Protein AF-0000000083520771 (afdb_homodimer)

Solvent-accessible surface area (backbone atoms only — not comparable to full-atom values): 32074 Å² total; per-residue (Å²): 115,67,68,58,50,53,53,52,56,57,59,62,58,58,66,69,74,67,76,60,60,42,88,64,40,47,72,46,80,46,78,43,93,86,72,48,63,40,27,40,36,42,29,57,40,61,81,36,51,58,76,76,66,70,65,50,58,55,25,30,32,43,35,42,34,43,26,50,25,33,57,43,50,68,46,60,46,41,76,32,50,55,23,28,33,43,33,49,31,38,33,42,31,47,45,67,40,58,44,21,50,33,55,24,52,47,22,32,34,42,33,45,25,38,27,48,26,46,66,75,58,49,76,29,41,72,31,25,69,49,28,29,35,42,33,46,27,39,28,45,30,48,64,62,64,55,74,42,37,79,52,46,72,58,46,35,24,41,28,55,19,39,26,53,28,34,60,45,45,58,56,46,64,54,67,64,50,74,38,68,90,63,53,77,61,88,59,63,79,78,59,60,29,38,38,28,66,29,68,29,56,24,42,68,45,57,61,29,42,61,62,35,50,53,66,61,50,84,87,50,49,61,39,59,65,50,80,76,36,47,20,57,24,52,79,92,49,40,70,38,43,37,71,72,60,77,77,68,86,56,34,69,59,40,73,45,60,76,65,91,77,79,89,67,66,91,88,60,87,79,84,83,54,66,44,64,43,24,30,66,76,58,84,86,80,47,66,43,96,86,70,47,71,47,83,74,128,113,67,66,58,51,53,53,53,55,56,60,63,58,58,66,70,74,67,76,61,61,42,87,64,41,47,73,45,78,48,78,43,93,86,72,48,63,40,27,40,36,43,29,56,41,61,81,37,51,59,74,76,66,69,64,50,58,57,26,30,31,43,34,40,33,43,26,49,25,32,56,44,49,68,45,59,46,39,76,32,49,54,25,28,35,42,34,48,30,39,33,43,33,48,48,69,40,57,44,20,51,33,56,24,52,48,21,32,34,42,35,44,25,39,28,48,26,46,65,74,58,50,77,33,39,71,32,26,69,49,29,28,34,42,33,46,27,40,28,44,30,46,64,60,64,53,75,42,36,77,52,46,73,56,48,37,25,41,28,55,19,38,26,53,29,33,61,47,45,59,55,46,64,52,64,63,49,72,36,66,90,64,53,77,60,88,58,64,77,79,58,60,29,37,38,27,66,29,69,28,57,25,41,66,45,57,61,30,41,61,61,35,50,52,66,62,49,84,87,49,50,62,38,59,66,49,80,76,37,46,21,58,24,53,79,92,49,40,72,36,43,35,70,70,60,77,77,70,87,56,36,69,59,39,71,45,60,76,64,93,76,78,89,67,66,91,89,59,88,77,84,82,52,67,44,65,43,25,31,65,75,59,86,87,78,48,65,45,95,87,69,46,71,46,84,76,130

Foldseek 3Di:
DVVVVVVVVVVVCPVPVVQDDDPQKDKDWDADPVGDIAIAIAHAPQADQDDDDSHGLRHQEYAYENYAHAEQDACNCQSNQNHAYYHPEQYAHAYYDLRSLANNANHAEYHYANYAYQDDNLNSLVRHQNYAAYHHHHYAHADDDLVSLVSCLNHQEYAPAQYAYAADAVSNVCRFQVPVVVVPDPDPNLRAHEYEHANYQYADALRHLNVLVVLQDPDGSYHYPDSAHAHCDDPVGHRPGSNPDDYPQFFAWDWDWPDPDDDDPDPDDDDIDIHIDGPPPDDDWDADPVGDTDPDD/DVVVVVVVVVVVCPVPVVQDDDPQKDKDWAADPVGDIAIAIEHAPQADQDDDDSHGLRHQEYAYENYAHAEQDACNPQSNQNHAYYHPEQYAHAYYDLRSLANNANHAEYHNANYAYQDDNLNSLVRHQNHAAYHHHHYAHADDDLVSLVSCLNHQEYAPAQYAYAADAPSNVCRFQVPVVVVPDPDPNLRAHEYEHANYQYADALRHLNVLVVLQDPDGSYHYPDSAHAHCDDPVGHRPGSNPDDYPQFFAWDWDWPDPDDDDPPPDDDDTDT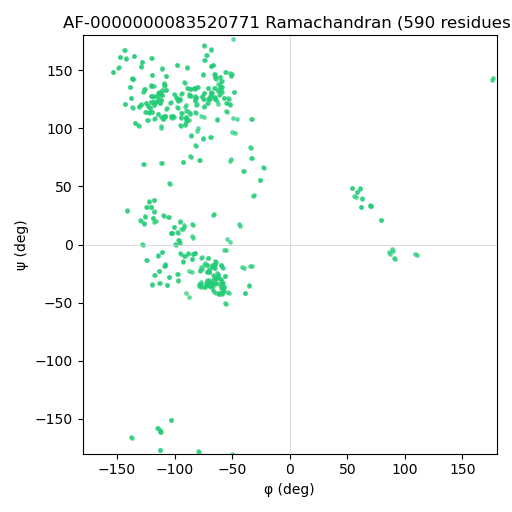HIDGPPPDDDWDADPVGDTDPDD

pLDDT: mean 82.66, std 18.08, range [37.19, 98.81]

InterPro domains:
  IPR001611 Leucine-rich repeat [PF00560] (130-146)
  IPR001611 Leucine-rich repeat [PF13855] (62-117)
  IPR001611 Leucine-rich repeat [PS51450] (130-151)
  IPR003591 Leucine-rich repeat, typical subtype [SM00369] (80-103)
  IPR003591 Leucine-rich repeat, typical subtype [SM00369] (104-127)
  IPR003591 Leucine-rich repeat, typical subtype [SM00369] (128-151)
  IPR003591 Leucine-rich repeat, typical subtype [SM00369] (152-175)
  IPR007110 Immunoglobulin-like domain [PS50835] (253-297)
  IPR032675 Leucine-rich repeat domain superfamily [G3DSA:3.80.10.10] (18-255)
  IPR036179 Immunoglobulin-like domain superfamily [SSF48726] (247-293)
  IPR050467 Leucine-rich repeat and fibronectin type-III domain-containing [PTHR45842] (10-289)

Structure (mmCIF, N/CA/C/O backbone):
data_AF-0000000083520771-model_v1
#
loop_
_entity.id
_entity.type
_entity.pdbx_description
1 polymer 'Ig-like domain-containing protein'
#
loop_
_atom_site.group_PDB
_atom_site.id
_atom_site.type_symbol
_atom_site.label_atom_id
_atom_site.label_alt_id
_atom_site.label_comp_id
_atom_site.label_asym_id
_atom_site.label_entity_id
_atom_site.label_seq_id
_atom_site.pdbx_PDB_ins_code
_atom_site.Cartn_x
_atom_site.Cartn_y
_atom_site.Cartn_z
_atom_site.occupancy
_atom_site.B_iso_or_equiv
_atom_site.auth_seq_id
_atom_site.auth_comp_id
_atom_site.auth_asym_id
_atom_site.auth_atom_id
_atom_site.pdbx_PDB_model_num
ATOM 1 N N . MET A 1 1 ? -14.195 -44.812 -46.375 1 57.06 1 MET A N 1
ATOM 2 C CA . MET A 1 1 ? -13.125 -43.812 -46.438 1 57.06 1 MET A CA 1
ATOM 3 C C . MET A 1 1 ? -13.68 -42.406 -46.25 1 57.06 1 MET A C 1
ATOM 5 O O . MET A 1 1 ? -13 -41.531 -45.656 1 57.06 1 MET A O 1
ATOM 9 N N . TYR A 1 2 ? -14.922 -42.156 -46.688 1 66.31 2 TYR A N 1
ATOM 10 C CA . TYR A 1 2 ? -15.516 -40.844 -46.594 1 66.31 2 TYR A CA 1
ATOM 11 C C . TYR A 1 2 ? -15.992 -40.562 -45.156 1 66.31 2 TYR A C 1
ATOM 13 O O . TYR A 1 2 ? -15.906 -39.438 -44.688 1 66.31 2 TYR A O 1
ATOM 21 N N . LEU A 1 3 ? -16.516 -41.562 -44.438 1 66.88 3 LEU A N 1
ATOM 22 C CA . LEU A 1 3 ? -16.984 -41.406 -43.062 1 66.88 3 LEU A CA 1
ATOM 23 C C . LEU A 1 3 ? -15.82 -41.125 -42.125 1 66.88 3 LEU A C 1
ATOM 25 O O . LEU A 1 3 ? -15.922 -40.25 -41.25 1 66.88 3 LEU A O 1
ATOM 29 N N . ILE A 1 4 ? -14.625 -41.688 -42.375 1 67.19 4 ILE A N 1
ATOM 30 C CA . ILE A 1 4 ? -13.445 -41.469 -41.562 1 67.19 4 ILE A CA 1
ATOM 31 C C . ILE A 1 4 ? -12.914 -40.031 -41.812 1 67.19 4 ILE A C 1
ATOM 33 O O . ILE A 1 4 ? -12.492 -39.375 -40.875 1 67.19 4 ILE A O 1
ATOM 37 N N . ALA A 1 5 ? -13.094 -39.562 -43.094 1 65.44 5 ALA A N 1
ATOM 38 C CA . ALA A 1 5 ? -12.648 -38.188 -43.406 1 65.44 5 ALA A CA 1
ATOM 39 C C . ALA A 1 5 ? -13.531 -37.156 -42.75 1 65.44 5 ALA A C 1
ATOM 41 O O . ALA A 1 5 ? -13.031 -36.156 -42.25 1 65.44 5 ALA A O 1
ATOM 42 N N . VAL A 1 6 ? -14.875 -37.438 -42.625 1 63.72 6 VAL A N 1
ATOM 43 C CA . VAL A 1 6 ? -15.789 -36.5 -41.969 1 63.72 6 VAL A CA 1
ATOM 44 C C . VAL A 1 6 ? -15.555 -36.531 -40.469 1 63.72 6 VAL A C 1
ATOM 46 O O . VAL A 1 6 ? -15.539 -35.469 -39.812 1 63.72 6 VAL A O 1
ATOM 49 N N . LEU A 1 7 ? -15.25 -37.719 -39.906 1 62.5 7 LEU A N 1
ATOM 50 C CA . LEU A 1 7 ? -15.008 -37.781 -38.469 1 62.5 7 LEU A CA 1
ATOM 51 C C . LEU A 1 7 ? -13.688 -37.094 -38.125 1 62.5 7 LEU A C 1
ATOM 53 O O . LEU A 1 7 ? -13.586 -36.406 -37.094 1 62.5 7 LEU A O 1
ATOM 57 N N . CYS A 1 8 ? -12.68 -37.25 -39.062 1 56.53 8 CYS A N 1
ATOM 58 C CA . CYS A 1 8 ? -11.398 -36.594 -38.812 1 56.53 8 CYS A CA 1
ATOM 59 C C . CYS A 1 8 ? -11.516 -35.094 -39 1 56.53 8 CYS A C 1
ATOM 61 O O . CYS A 1 8 ? -10.867 -34.344 -38.281 1 56.53 8 CYS A O 1
ATOM 63 N N . SER A 1 9 ? -12.352 -34.688 -39.938 1 59.34 9 SER A N 1
ATOM 64 C CA . SER A 1 9 ? -12.539 -33.219 -40.094 1 59.34 9 SER A CA 1
ATOM 65 C C . SER A 1 9 ? -13.273 -32.656 -38.906 1 59.34 9 SER A C 1
ATOM 67 O O . SER A 1 9 ? -13.008 -31.516 -38.5 1 59.34 9 SER A O 1
ATOM 69 N N . LEU A 1 10 ? -14.219 -33.406 -38.344 1 54.59 10 LEU A N 1
ATOM 70 C CA . LEU A 1 10 ? -14.914 -32.906 -37.156 1 54.59 10 LEU A CA 1
ATOM 71 C C . LEU A 1 10 ? -14 -32.875 -35.938 1 54.59 10 LEU A C 1
ATOM 73 O O . LEU A 1 10 ? -14.156 -32.031 -35.062 1 54.59 10 LEU A O 1
ATOM 77 N N . ALA A 1 11 ? -13.023 -33.781 -35.844 1 53.44 11 ALA A N 1
ATOM 78 C CA . ALA A 1 11 ? -12.102 -33.781 -34.688 1 53.44 11 ALA A CA 1
ATOM 79 C C . ALA A 1 11 ? -11.195 -32.562 -34.719 1 53.44 11 ALA A C 1
ATOM 81 O O . ALA A 1 11 ? -10.742 -32.094 -33.656 1 53.44 11 ALA A O 1
ATOM 82 N N . THR A 1 12 ? -10.875 -32.156 -35.938 1 47.56 12 THR A N 1
ATOM 83 C CA . THR A 1 12 ? -9.953 -31.031 -35.938 1 47.56 12 THR A CA 1
ATOM 84 C C . THR A 1 12 ? -10.672 -29.734 -35.531 1 47.56 12 THR A C 1
ATOM 86 O O . THR A 1 12 ? -10.07 -28.656 -35.531 1 47.56 12 THR A O 1
ATOM 89 N N . ILE A 1 13 ? -12 -29.812 -35.594 1 45.34 13 ILE A N 1
ATOM 90 C CA . ILE A 1 13 ? -12.539 -28.578 -35.031 1 45.34 13 ILE A CA 1
ATOM 91 C C . ILE A 1 13 ? -12.203 -28.5 -33.531 1 45.34 13 ILE A C 1
ATOM 93 O O . ILE A 1 13 ? -13.008 -28.891 -32.688 1 45.34 13 ILE A O 1
ATOM 97 N N . PHE A 1 14 ? -11.164 -29.125 -33.062 1 42.56 14 PHE A N 1
ATOM 98 C CA . PHE A 1 14 ? -10.719 -28.516 -31.828 1 42.56 14 PHE A CA 1
ATOM 99 C C . PHE A 1 14 ? -10.805 -27 -31.906 1 42.56 14 PHE A C 1
ATOM 101 O O . PHE A 1 14 ? -9.945 -26.344 -32.5 1 42.56 14 PHE A O 1
ATOM 108 N N . THR A 1 15 ? -11.977 -26.453 -32.062 1 41.81 15 THR A N 1
ATOM 109 C CA . THR A 1 15 ? -12.094 -25.047 -31.734 1 41.81 15 THR A CA 1
ATOM 110 C C . THR A 1 15 ? -11.164 -24.672 -30.578 1 41.81 15 THR A C 1
ATOM 112 O O . THR A 1 15 ? -11.281 -25.219 -29.484 1 41.81 15 THR A O 1
ATOM 115 N N . LYS A 1 16 ? -9.93 -24.578 -30.781 1 44.12 16 LYS A N 1
ATOM 116 C CA . LYS A 1 16 ? -9.203 -23.766 -29.812 1 44.12 16 LYS A CA 1
ATOM 117 C C . LYS A 1 16 ? -10.141 -22.781 -29.109 1 44.12 16 LYS A C 1
ATOM 119 O O . LYS A 1 16 ? -10.609 -21.812 -29.734 1 44.12 16 LYS A O 1
ATOM 124 N N . VAL A 1 17 ? -11.078 -23.109 -28.344 1 46.88 17 VAL A N 1
ATOM 125 C CA . VAL A 1 17 ? -11.742 -22.172 -27.453 1 46.88 17 VAL A CA 1
ATOM 126 C C . VAL A 1 17 ? -10.781 -21.031 -27.125 1 46.88 17 VAL A C 1
ATOM 128 O O . VAL A 1 17 ? -9.812 -21.219 -26.375 1 46.88 17 VAL A O 1
ATOM 131 N N . SER A 1 18 ? -10.266 -20.375 -28.109 1 51.34 18 SER A N 1
ATOM 132 C CA . SER A 1 18 ? -9.539 -19.141 -27.828 1 51.34 18 SER A CA 1
ATOM 133 C C . SER A 1 18 ? -10.156 -18.406 -26.641 1 51.34 18 SER A C 1
ATOM 135 O O . SER A 1 18 ? -11.359 -18.125 -26.641 1 51.34 18 SER A O 1
ATOM 137 N N . SER A 1 19 ? -9.867 -18.719 -25.5 1 64.44 19 SER A N 1
ATOM 138 C CA . SER A 1 19 ? -10.32 -17.984 -24.312 1 64.44 19 SER A CA 1
ATOM 139 C C . SER A 1 19 ? -10.453 -16.5 -24.609 1 64.44 19 SER A C 1
ATOM 141 O O . SER A 1 19 ? -9.547 -15.883 -25.172 1 64.44 19 SER A O 1
ATOM 143 N N . PHE A 1 20 ? -11.664 -15.938 -24.703 1 84.38 20 PHE A N 1
ATOM 144 C CA . PHE A 1 20 ? -12.078 -14.555 -24.922 1 84.38 20 PHE A CA 1
ATOM 145 C C . PHE A 1 20 ? -11.398 -13.625 -23.922 1 84.38 20 PHE A C 1
ATOM 147 O O . PHE A 1 20 ? -11.227 -13.984 -22.75 1 84.38 20 PHE A O 1
ATOM 154 N N . CYS A 1 21 ? -10.641 -12.68 -24.5 1 92.69 21 CYS A N 1
ATOM 155 C CA . CYS A 1 21 ? -10.133 -11.562 -23.703 1 92.69 21 CYS A CA 1
ATOM 156 C C . CYS A 1 21 ? -10.805 -10.258 -24.109 1 92.69 21 CYS A C 1
ATOM 158 O O . CYS A 1 21 ? -10.867 -9.93 -25.297 1 92.69 21 CYS A O 1
ATOM 160 N N . PRO A 1 22 ? -11.281 -9.617 -23.109 1 93.81 22 PRO A N 1
ATOM 161 C CA . PRO A 1 22 ? -11.938 -8.359 -23.469 1 93.81 22 PRO A CA 1
ATOM 162 C C . PRO A 1 22 ? -11.023 -7.418 -24.25 1 93.81 22 PRO A C 1
ATOM 164 O O . PRO A 1 22 ? -9.82 -7.379 -24 1 93.81 22 PRO A O 1
ATOM 167 N N . SER A 1 23 ? -11.578 -6.609 -25.141 1 90.69 23 SER A N 1
ATOM 168 C CA . SER A 1 23 ? -10.828 -5.793 -26.094 1 90.69 23 SER A CA 1
ATOM 169 C C . SER A 1 23 ? -9.977 -4.75 -25.375 1 90.69 23 SER A C 1
ATOM 171 O O . SER A 1 23 ? -8.883 -4.41 -25.828 1 90.69 23 SER A O 1
ATOM 173 N N . GLN A 1 24 ? -10.367 -4.23 -24.297 1 93.81 24 GLN A N 1
ATOM 174 C CA . GLN A 1 24 ? -9.633 -3.168 -23.609 1 93.81 24 GLN A CA 1
ATOM 175 C C . GLN A 1 24 ? -8.719 -3.738 -22.531 1 93.81 24 GLN A C 1
ATOM 177 O O . GLN A 1 24 ? -8.242 -3.002 -21.656 1 93.81 24 GLN A O 1
ATOM 182 N N . CYS A 1 25 ? -8.453 -5.02 -22.688 1 97 25 CYS A N 1
ATOM 183 C CA . CYS A 1 25 ? -7.645 -5.691 -21.672 1 97 25 CYS A CA 1
ATOM 184 C C . CYS A 1 25 ? -6.578 -6.566 -22.328 1 97 25 CYS A C 1
ATOM 186 O O . CYS A 1 25 ? -6.613 -6.805 -23.531 1 97 25 CYS A O 1
ATOM 188 N N . THR A 1 26 ? -5.605 -6.914 -21.562 1 96.94 26 THR A N 1
ATOM 189 C CA . THR A 1 26 ? -4.566 -7.883 -21.906 1 96.94 26 THR A CA 1
ATOM 190 C C . THR A 1 26 ? -4.641 -9.102 -20.984 1 96.94 26 THR A C 1
ATOM 192 O O . THR A 1 26 ? -4.684 -8.961 -19.766 1 96.94 26 THR A O 1
ATOM 195 N N . CYS A 1 27 ? -4.684 -10.234 -21.656 1 96.44 27 CYS A N 1
ATOM 196 C CA . CYS A 1 27 ? -4.777 -11.477 -20.891 1 96.44 27 CYS A CA 1
ATOM 197 C C . CYS A 1 27 ? -3.502 -12.297 -21.031 1 96.44 27 CYS A C 1
ATOM 199 O O . CYS A 1 27 ? -3.004 -12.5 -22.141 1 96.44 27 CYS A O 1
ATOM 201 N N . ILE A 1 28 ? -2.986 -12.688 -19.922 1 94.44 28 ILE A N 1
ATOM 202 C CA . ILE A 1 28 ? -1.779 -13.508 -19.906 1 94.44 28 ILE A CA 1
ATOM 203 C C . ILE A 1 28 ? -2.082 -14.852 -19.25 1 94.44 28 ILE A C 1
ATOM 205 O O . ILE A 1 28 ? -2.58 -14.898 -18.125 1 94.44 28 ILE A O 1
ATOM 209 N N . PHE A 1 29 ? -1.732 -15.906 -19.969 1 92.31 29 PHE A N 1
ATOM 210 C CA . PHE A 1 29 ? -1.954 -17.266 -19.484 1 92.31 29 PHE A CA 1
ATOM 211 C C . PHE A 1 29 ? -0.686 -17.812 -18.844 1 92.31 29 PHE A C 1
ATOM 213 O O . PHE A 1 29 ? 0.397 -17.734 -19.422 1 92.31 29 PHE A O 1
ATOM 220 N N . HIS A 1 30 ? -0.782 -18.219 -17.594 1 86.62 30 HIS A N 1
ATOM 221 C CA . HIS A 1 30 ? 0.316 -18.859 -16.875 1 86.62 30 HIS A CA 1
ATOM 222 C C . HIS A 1 30 ? 0.122 -20.359 -16.797 1 86.62 30 HIS A C 1
ATOM 224 O O . HIS A 1 30 ? -0.777 -20.844 -16.109 1 86.62 30 HIS A O 1
ATOM 230 N N . SER A 1 31 ? 0.889 -21.141 -17.453 1 81.75 31 SER A N 1
ATOM 231 C CA . SER A 1 31 ? 0.756 -22.594 -17.547 1 81.75 31 SER A CA 1
ATOM 232 C C . SER A 1 31 ? 1.507 -23.297 -16.422 1 81.75 31 SER A C 1
ATOM 234 O O . SER A 1 31 ? 2.588 -22.859 -16.016 1 81.75 31 SER A O 1
ATOM 236 N N . ARG A 1 32 ? 0.873 -24.266 -15.805 1 73.19 32 ARG A N 1
ATOM 237 C CA . ARG A 1 32 ? 1.515 -25.156 -14.836 1 73.19 32 ARG A CA 1
ATOM 238 C C . ARG A 1 32 ? 1.928 -26.469 -15.477 1 73.19 32 ARG A C 1
ATOM 240 O O . ARG A 1 32 ? 1.454 -26.812 -16.562 1 73.19 32 ARG A O 1
ATOM 247 N N . SER A 1 33 ? 2.914 -27.078 -14.906 1 66.25 33 SER A N 1
ATOM 248 C CA . SER A 1 33 ? 3.436 -28.328 -15.43 1 66.25 33 SER A CA 1
ATOM 249 C C . SER A 1 33 ? 2.338 -29.391 -15.531 1 66.25 33 SER A C 1
ATOM 251 O O . SER A 1 33 ? 2.406 -30.281 -16.375 1 66.25 33 SER A O 1
ATOM 253 N N . ASP A 1 34 ? 1.349 -29.312 -14.734 1 65.88 34 ASP A N 1
ATOM 254 C CA . ASP A 1 34 ? 0.308 -30.344 -14.719 1 65.88 34 ASP A CA 1
ATOM 255 C C . ASP A 1 34 ? -0.744 -30.062 -15.797 1 65.88 34 ASP A C 1
ATOM 257 O O . ASP A 1 34 ? -1.757 -30.766 -15.867 1 65.88 34 ASP A O 1
ATOM 261 N N . GLY A 1 35 ? -0.523 -29.109 -16.625 1 68.31 35 GLY A N 1
ATOM 262 C CA . GLY A 1 35 ? -1.431 -28.812 -17.719 1 68.31 35 GLY A CA 1
ATOM 263 C C . GLY A 1 35 ? -2.5 -27.797 -17.359 1 68.31 35 GLY A C 1
ATOM 264 O O . GLY A 1 35 ? -3.207 -27.297 -18.234 1 68.31 35 GLY A O 1
ATOM 265 N N . THR A 1 36 ? -2.607 -27.531 -16.141 1 76.19 36 THR A N 1
ATOM 266 C CA . THR A 1 36 ? -3.561 -26.5 -15.734 1 76.19 36 THR A CA 1
ATOM 267 C C . THR A 1 36 ? -2.9 -25.125 -15.719 1 76.19 36 THR A C 1
ATOM 269 O O . THR A 1 36 ? -1.688 -25.016 -15.898 1 76.19 36 THR A O 1
ATOM 272 N N . GLY A 1 37 ? -3.801 -24.109 -15.93 1 84.75 37 GLY A N 1
ATOM 273 C CA . GLY A 1 37 ? -3.234 -22.766 -15.906 1 84.75 37 GLY A CA 1
ATOM 274 C C . GLY A 1 37 ? -4.195 -21.719 -15.367 1 84.75 37 GLY A C 1
ATOM 275 O O . GLY A 1 37 ? -5.34 -22.031 -15.039 1 84.75 37 GLY A O 1
ATOM 276 N N . THR A 1 38 ? -3.598 -20.672 -15 1 90.75 38 THR A N 1
ATOM 277 C CA . THR A 1 38 ? -4.359 -19.516 -14.547 1 90.75 38 THR A CA 1
ATOM 278 C C . THR A 1 38 ? -4.055 -18.297 -15.422 1 90.75 38 THR A C 1
ATOM 280 O O . THR A 1 38 ? -3.133 -18.328 -16.234 1 90.75 38 THR A O 1
ATOM 283 N N . ARG A 1 39 ? -5.027 -17.359 -15.32 1 95 39 ARG A N 1
ATOM 284 C CA . ARG A 1 39 ? -4.836 -16.172 -16.141 1 95 39 ARG A CA 1
ATOM 285 C C . ARG A 1 39 ? -4.75 -14.914 -15.266 1 95 39 ARG A C 1
ATOM 287 O O . ARG A 1 39 ? -5.348 -14.859 -14.188 1 95 39 ARG A O 1
ATOM 294 N N . SER A 1 40 ? -3.973 -14.008 -15.695 1 96.69 40 SER A N 1
ATOM 295 C CA . SER A 1 40 ? -3.963 -12.633 -15.219 1 96.69 40 SER A CA 1
ATOM 296 C C . SER A 1 40 ? -4.48 -11.672 -16.281 1 96.69 40 SER A C 1
ATOM 298 O O . SER A 1 40 ? -4.082 -11.75 -17.438 1 96.69 40 SER A O 1
ATOM 300 N N . VAL A 1 41 ? -5.367 -10.805 -15.859 1 97.94 41 VAL A N 1
ATOM 301 C CA . VAL A 1 41 ? -5.977 -9.867 -16.797 1 97.94 41 VAL A CA 1
ATOM 302 C C . VAL A 1 41 ? -5.688 -8.43 -16.359 1 97.94 41 VAL A C 1
ATOM 304 O O . VAL A 1 41 ? -5.863 -8.094 -15.188 1 97.94 41 VAL A O 1
ATOM 307 N N . LEU A 1 42 ? -5.18 -7.633 -17.25 1 98.12 42 LEU A N 1
ATOM 308 C CA . LEU A 1 42 ? -4.91 -6.215 -17.031 1 98.12 42 LEU A CA 1
ATOM 309 C C . LEU A 1 42 ? -5.734 -5.344 -17.969 1 98.12 42 LEU A C 1
ATOM 311 O O . LEU A 1 42 ? -5.652 -5.496 -19.188 1 98.12 42 LEU A O 1
ATOM 315 N N . CYS A 1 43 ? -6.539 -4.52 -17.406 1 98.06 43 CYS A N 1
ATOM 316 C CA . CYS A 1 43 ? -7.305 -3.525 -18.156 1 98.06 43 CYS A CA 1
ATOM 317 C C . CYS A 1 43 ? -6.863 -2.113 -17.781 1 98.06 43 CYS A C 1
ATOM 319 O O . CYS A 1 43 ? -7.109 -1.647 -16.672 1 98.06 43 CYS A O 1
ATOM 321 N N . ASN A 1 44 ? -6.258 -1.42 -18.656 1 95.94 44 ASN A N 1
ATOM 322 C CA . ASN A 1 44 ? -5.719 -0.106 -18.312 1 95.94 44 ASN A CA 1
ATOM 323 C C . ASN A 1 44 ? -5.91 0.89 -19.453 1 95.94 44 ASN A C 1
ATOM 325 O O . ASN A 1 44 ? -5.098 1.798 -19.641 1 95.94 44 ASN A O 1
ATOM 329 N N . ASP A 1 45 ? -6.965 0.65 -20.219 1 94.62 45 ASP A N 1
ATOM 330 C CA . ASP A 1 45 ? -7.367 1.641 -21.203 1 94.62 45 ASP A CA 1
ATOM 331 C C . ASP A 1 45 ? -7.957 2.881 -20.531 1 94.62 45 ASP A C 1
ATOM 333 O O . ASP A 1 45 ? -8.969 2.797 -19.844 1 94.62 45 ASP A O 1
ATOM 337 N N . PRO A 1 46 ? -7.332 4.012 -20.812 1 92.06 46 PRO A N 1
ATOM 338 C CA . PRO A 1 46 ? -7.789 5.227 -20.141 1 92.06 46 PRO A CA 1
ATOM 339 C C . PRO A 1 46 ? -9.219 5.617 -20.516 1 92.06 46 PRO A C 1
ATOM 341 O O . PRO A 1 46 ? -9.852 6.41 -19.812 1 92.06 46 PRO A O 1
ATOM 344 N N . ASP A 1 47 ? -9.758 5.051 -21.562 1 92.94 47 ASP A N 1
ATOM 345 C CA . ASP A 1 47 ? -11.094 5.41 -22.031 1 92.94 47 ASP A CA 1
ATOM 346 C C . ASP A 1 47 ? -12.148 4.453 -21.484 1 92.94 47 ASP A C 1
ATOM 348 O O . ASP A 1 47 ? -13.344 4.641 -21.703 1 92.94 47 ASP A O 1
ATOM 352 N N . MET A 1 48 ? -11.68 3.533 -20.703 1 95.81 48 MET A N 1
ATOM 353 C CA . MET A 1 48 ? -12.609 2.551 -20.141 1 95.81 48 MET A CA 1
ATOM 354 C C . MET A 1 48 ? -13.445 3.162 -19.031 1 95.81 48 MET A C 1
ATOM 356 O O . MET A 1 48 ? -12.898 3.674 -18.047 1 95.81 48 MET A O 1
ATOM 360 N N . SER A 1 49 ? -14.742 3.053 -19.188 1 96.38 49 SER A N 1
ATOM 361 C CA . SER A 1 49 ? -15.625 3.713 -18.219 1 96.38 49 SER A CA 1
ATOM 362 C C . SER A 1 49 ? -16.422 2.695 -17.422 1 96.38 49 SER A C 1
ATOM 364 O O . SER A 1 49 ? -17.094 3.053 -16.453 1 96.38 49 SER A O 1
ATOM 366 N N . GLU A 1 50 ? -16.328 1.439 -17.891 1 95.5 50 GLU A N 1
ATOM 367 C CA . GLU A 1 50 ? -17.016 0.367 -17.188 1 95.5 50 GLU A CA 1
ATOM 368 C C . GLU A 1 50 ? -16.078 -0.798 -16.891 1 95.5 50 GLU A C 1
ATOM 370 O O . GLU A 1 50 ? -15.086 -0.999 -17.578 1 95.5 50 GLU A O 1
ATOM 375 N N . VAL A 1 51 ? -16.484 -1.459 -15.828 1 96.25 51 VAL A N 1
ATOM 376 C CA . VAL A 1 51 ? -15.703 -2.658 -15.531 1 96.25 51 VAL A CA 1
ATOM 377 C C . VAL A 1 51 ? -15.875 -3.674 -16.656 1 96.25 51 VAL A C 1
ATOM 379 O O . VAL A 1 51 ? -16.953 -3.789 -17.234 1 96.25 51 VAL A O 1
ATOM 382 N N . PRO A 1 52 ? -14.859 -4.367 -16.922 1 94.38 52 PRO A N 1
ATOM 383 C CA . PRO A 1 52 ? -14.945 -5.316 -18.031 1 94.38 52 PRO A CA 1
ATOM 384 C C . PRO A 1 52 ? -15.938 -6.445 -17.781 1 94.38 52 PRO A C 1
ATOM 386 O O . PRO A 1 52 ? -16.078 -6.895 -16.641 1 94.38 52 PRO A O 1
ATOM 389 N N . VAL A 1 53 ? -16.516 -6.832 -18.891 1 91.19 53 VAL A N 1
ATOM 390 C CA . VAL A 1 53 ? -17.422 -7.984 -18.875 1 91.19 53 VAL A CA 1
ATOM 391 C C . VAL A 1 53 ? -16.781 -9.148 -19.625 1 91.19 53 VAL A C 1
ATOM 393 O O . VAL A 1 53 ? -15.875 -8.953 -20.438 1 91.19 53 VAL A O 1
ATOM 396 N N . ASN A 1 54 ? -17.109 -10.383 -19.25 1 91.62 54 ASN A N 1
ATOM 397 C CA . ASN A 1 54 ? -16.672 -11.594 -19.922 1 91.62 54 ASN A CA 1
ATOM 398 C C . ASN A 1 54 ? -15.18 -11.836 -19.719 1 91.62 54 ASN A C 1
ATOM 400 O O . ASN A 1 54 ? -14.453 -12.125 -20.672 1 91.62 54 ASN A O 1
ATOM 404 N N . VAL A 1 55 ? -14.758 -11.453 -18.578 1 95.94 55 VAL A N 1
ATOM 405 C CA . VAL A 1 55 ? -13.406 -11.836 -18.188 1 95.94 55 VAL A CA 1
ATOM 406 C C . VAL A 1 55 ? -13.297 -13.359 -18.109 1 95.94 55 VAL A C 1
ATOM 408 O O . VAL A 1 55 ? -14.227 -14.031 -17.656 1 95.94 55 VAL A O 1
ATOM 411 N N . PRO A 1 56 ? -12.18 -13.914 -18.609 1 95.62 56 PRO A N 1
ATOM 412 C CA . PRO A 1 56 ? -12.039 -15.375 -18.562 1 95.62 56 PRO A CA 1
ATOM 413 C C . PRO A 1 56 ? -12.305 -15.953 -17.172 1 95.62 56 PRO A C 1
ATOM 415 O O . PRO A 1 56 ? -11.898 -15.367 -16.172 1 95.62 56 PRO A O 1
ATOM 418 N N . LEU A 1 57 ? -12.867 -17.094 -17.172 1 94.5 57 LEU A N 1
ATOM 419 C CA . LEU A 1 57 ? -13.312 -17.703 -15.922 1 94.5 57 LEU A CA 1
ATOM 420 C C . LEU A 1 57 ? -12.117 -18.172 -15.094 1 94.5 57 LEU A C 1
ATOM 422 O O . LEU A 1 57 ? -12.219 -18.281 -13.867 1 94.5 57 LEU A O 1
ATOM 426 N N . ASP A 1 58 ? -11.047 -18.406 -15.758 1 94 58 ASP A N 1
ATOM 427 C CA . ASP A 1 58 ? -9.875 -18.922 -15.047 1 94 58 ASP A CA 1
ATOM 428 C C . ASP A 1 58 ? -8.977 -17.781 -14.578 1 94 58 ASP A C 1
ATOM 430 O O . ASP A 1 58 ? -7.805 -18.016 -14.25 1 94 58 ASP A O 1
ATOM 434 N N . THR A 1 59 ? -9.57 -16.547 -14.57 1 97 59 THR A N 1
ATOM 435 C CA . THR A 1 59 ? -8.812 -15.391 -14.117 1 97 59 THR A CA 1
ATOM 436 C C . THR A 1 59 ? -8.594 -15.453 -12.609 1 97 59 THR A C 1
ATOM 438 O O . THR A 1 59 ? -9.539 -15.609 -11.836 1 97 59 THR A O 1
ATOM 441 N N . VAL A 1 60 ? -7.363 -15.367 -12.242 1 96.88 60 VAL A N 1
ATOM 442 C CA . VAL A 1 60 ? -7.008 -15.391 -10.828 1 96.88 60 VAL A CA 1
ATOM 443 C C . VAL A 1 60 ? -6.641 -13.984 -10.359 1 96.88 60 VAL A C 1
ATOM 445 O O . VAL A 1 60 ? -6.809 -13.648 -9.188 1 96.88 60 VAL A O 1
ATOM 448 N N . LYS A 1 61 ? -6.172 -13.211 -11.25 1 98 61 LYS A N 1
ATOM 449 C CA . LYS A 1 61 ? -5.789 -11.828 -10.969 1 98 61 LYS A CA 1
ATOM 450 C C . LYS A 1 61 ? -6.391 -10.875 -12 1 98 61 LYS A C 1
ATOM 452 O O . LYS A 1 61 ? -6.117 -10.992 -13.195 1 98 61 LYS A O 1
ATOM 457 N N . LEU A 1 62 ? -7.203 -9.969 -11.531 1 98.56 62 LEU A N 1
ATOM 458 C CA . LEU A 1 62 ? -7.805 -8.953 -12.383 1 98.56 62 LEU A CA 1
ATOM 459 C C . LEU A 1 62 ? -7.387 -7.551 -11.938 1 98.56 62 LEU A C 1
ATOM 461 O O . LEU A 1 62 ? -7.598 -7.172 -10.781 1 98.56 62 LEU A O 1
ATOM 465 N N . ARG A 1 63 ? -6.805 -6.844 -12.82 1 98.62 63 ARG A N 1
ATOM 466 C CA . ARG A 1 63 ? -6.355 -5.48 -12.555 1 98.62 63 ARG A CA 1
ATOM 467 C C . ARG A 1 63 ? -7.027 -4.484 -13.492 1 98.62 63 ARG A C 1
ATOM 469 O O . ARG A 1 63 ? -6.875 -4.578 -14.711 1 98.62 63 ARG A O 1
ATOM 476 N N . VAL A 1 64 ? -7.805 -3.66 -12.984 1 98.38 64 VAL A N 1
ATOM 477 C CA . VAL A 1 64 ? -8.375 -2.512 -13.68 1 98.38 64 VAL A CA 1
ATOM 478 C C . VAL A 1 64 ? -7.766 -1.222 -13.133 1 98.38 64 VAL A C 1
ATOM 480 O O . VAL A 1 64 ? -8.102 -0.788 -12.031 1 98.38 64 VAL A O 1
ATOM 483 N N . GLU A 1 65 ? -6.918 -0.604 -13.922 1 97.69 65 GLU A N 1
ATOM 484 C CA . GLU A 1 65 ? -6.117 0.485 -13.375 1 97.69 65 GLU A CA 1
ATOM 485 C C . GLU A 1 65 ? -6.062 1.669 -14.336 1 97.69 65 GLU A C 1
ATOM 487 O O . GLU A 1 65 ? -6.016 1.484 -15.555 1 97.69 65 GLU A O 1
ATOM 492 N N . LYS A 1 66 ? -6.086 2.885 -13.82 1 96 66 LYS A N 1
ATOM 493 C CA . LYS A 1 66 ? -5.906 4.117 -14.578 1 96 66 LYS A CA 1
ATOM 494 C C . LYS A 1 66 ? -7.02 4.301 -15.609 1 96 66 LYS A C 1
ATOM 496 O O . LYS A 1 66 ? -6.75 4.633 -16.766 1 96 66 LYS A O 1
ATOM 501 N N . THR A 1 67 ? -8.172 3.965 -15.219 1 97 67 THR A N 1
ATOM 502 C CA . THR A 1 67 ? -9.32 4.137 -16.109 1 97 67 THR A CA 1
ATOM 503 C C . THR A 1 67 ? -10.266 5.203 -15.562 1 97 67 THR A C 1
ATOM 505 O O . THR A 1 67 ? -9.961 5.859 -14.562 1 97 67 THR A O 1
ATOM 508 N N . VAL A 1 68 ? -11.391 5.352 -16.312 1 96.88 68 VAL A N 1
ATOM 509 C CA . VAL A 1 68 ? -12.352 6.355 -15.867 1 96.88 68 VAL A CA 1
ATOM 510 C C . VAL A 1 68 ? -13.602 5.664 -15.328 1 96.88 68 VAL A C 1
ATOM 512 O O . VAL A 1 68 ? -14.688 6.254 -15.305 1 96.88 68 VAL A O 1
ATOM 515 N N . VAL A 1 69 ? -13.43 4.414 -14.875 1 97.81 69 VAL A N 1
ATOM 516 C CA . VAL A 1 69 ? -14.531 3.682 -14.258 1 97.81 69 VAL A CA 1
ATOM 517 C C . VAL A 1 69 ? -15.031 4.438 -13.031 1 97.81 69 VAL A C 1
ATOM 519 O O . VAL A 1 69 ? -14.234 4.844 -12.18 1 97.81 69 VAL A O 1
ATOM 522 N N . ARG A 1 70 ? -16.344 4.547 -12.891 1 97.88 70 ARG A N 1
ATOM 523 C CA . ARG A 1 70 ? -16.875 5.391 -11.828 1 97.88 70 ARG A CA 1
ATOM 524 C C . ARG A 1 70 ? -17.688 4.57 -10.836 1 97.88 70 ARG A C 1
ATOM 526 O O . ARG A 1 70 ? -17.812 4.945 -9.672 1 97.88 70 ARG A O 1
ATOM 533 N N . GLN A 1 71 ? -18.203 3.457 -11.391 1 97.69 71 GLN A N 1
ATOM 534 C CA . GLN A 1 71 ? -19.109 2.695 -10.531 1 97.69 71 GLN A CA 1
ATOM 535 C C . GLN A 1 71 ? -18.828 1.198 -10.641 1 97.69 71 GLN A C 1
ATOM 537 O O . GLN A 1 71 ? -18.484 0.702 -11.719 1 97.69 71 GLN A O 1
ATOM 542 N N . LEU A 1 72 ? -18.984 0.569 -9.453 1 97.94 72 LEU A N 1
ATOM 543 C CA . LEU A 1 72 ? -19 -0.889 -9.445 1 97.94 72 LEU A CA 1
ATOM 544 C C . LEU A 1 72 ? -20.422 -1.412 -9.344 1 97.94 72 LEU A C 1
ATOM 546 O O . LEU A 1 72 ? -21.078 -1.241 -8.312 1 97.94 72 LEU A O 1
ATOM 550 N N . PRO A 1 73 ? -20.938 -2.01 -10.406 1 96.81 73 PRO A N 1
ATOM 551 C CA . PRO A 1 73 ? -22.312 -2.475 -10.398 1 96.81 73 PRO A CA 1
ATOM 552 C C . PRO A 1 73 ? -22.516 -3.738 -9.562 1 96.81 73 PRO A C 1
ATOM 554 O O . PRO A 1 73 ? -21.531 -4.344 -9.117 1 96.81 73 PRO A O 1
ATOM 557 N N . ARG A 1 74 ? -23.75 -4.035 -9.414 1 96.06 74 ARG A N 1
ATOM 558 C CA . ARG A 1 74 ? -24.141 -5.254 -8.711 1 96.06 74 ARG A CA 1
ATOM 559 C C . ARG A 1 74 ? -23.562 -6.488 -9.398 1 96.06 74 ARG A C 1
ATOM 561 O O . ARG A 1 74 ? -23.594 -6.594 -10.625 1 96.06 74 ARG A O 1
ATOM 568 N N . GLU A 1 75 ? -22.984 -7.301 -8.625 1 94 75 GLU A N 1
ATOM 569 C CA . GLU A 1 75 ? -22.516 -8.602 -9.078 1 94 75 GLU A CA 1
ATOM 570 C C . GLU A 1 75 ? -21.531 -8.453 -10.234 1 94 75 GLU A C 1
ATOM 572 O O . GLU A 1 75 ? -21.578 -9.227 -11.203 1 94 75 GLU A O 1
ATOM 577 N N . ALA A 1 76 ? -20.672 -7.508 -10.156 1 94.19 76 ALA A N 1
ATOM 578 C CA . ALA A 1 76 ? -19.734 -7.164 -11.227 1 94.19 76 ALA A CA 1
ATOM 579 C C . ALA A 1 76 ? -18.766 -8.312 -11.492 1 94.19 76 ALA A C 1
ATOM 581 O O . ALA A 1 76 ? -18.297 -8.484 -12.625 1 94.19 76 ALA A O 1
ATOM 582 N N . PHE A 1 77 ? -18.469 -9.125 -10.484 1 97.06 77 PHE A N 1
ATOM 583 C CA . PHE A 1 77 ? -17.422 -10.125 -10.609 1 97.06 77 PHE A CA 1
ATOM 584 C C . PHE A 1 77 ? -17.922 -11.492 -10.172 1 97.06 77 PHE A C 1
ATOM 586 O O . PHE A 1 77 ? -17.125 -12.383 -9.859 1 97.06 77 PHE A O 1
ATOM 593 N N . TYR A 1 78 ? -19.219 -11.727 -10.156 1 96.31 78 TYR A N 1
ATOM 594 C CA . TYR A 1 78 ? -19.844 -12.852 -9.484 1 96.31 78 TYR A CA 1
ATOM 595 C C . TYR A 1 78 ? -19.375 -14.172 -10.086 1 96.31 78 TYR A C 1
ATOM 597 O O . TYR A 1 78 ? -19.312 -15.195 -9.391 1 96.31 78 TYR A O 1
ATOM 605 N N . TYR A 1 79 ? -19.016 -14.227 -11.32 1 95.88 79 TYR A N 1
ATOM 606 C CA . TYR A 1 79 ? -18.719 -15.469 -12.023 1 95.88 79 TYR A CA 1
ATOM 607 C C . TYR A 1 79 ? -17.234 -15.797 -11.93 1 95.88 79 TYR A C 1
ATOM 609 O O . TYR A 1 79 ? -16.812 -16.891 -12.328 1 95.88 79 TYR A O 1
ATOM 617 N N . LEU A 1 80 ? -16.438 -14.859 -11.438 1 97 80 LEU A N 1
ATOM 618 C CA . LEU A 1 80 ? -15.008 -15.086 -11.281 1 97 80 LEU A CA 1
ATOM 619 C C . LEU A 1 80 ? -14.703 -15.766 -9.945 1 97 80 LEU A C 1
ATOM 621 O O . LEU A 1 80 ? -14.062 -15.18 -9.078 1 97 80 LEU A O 1
ATOM 625 N N . VAL A 1 81 ? -14.977 -16.984 -9.867 1 95.81 81 VAL A N 1
ATOM 626 C CA . VAL A 1 81 ? -14.969 -17.719 -8.602 1 95.81 81 VAL A CA 1
ATOM 627 C C . VAL A 1 81 ? -13.531 -18 -8.18 1 95.81 81 VAL A C 1
ATOM 629 O O . VAL A 1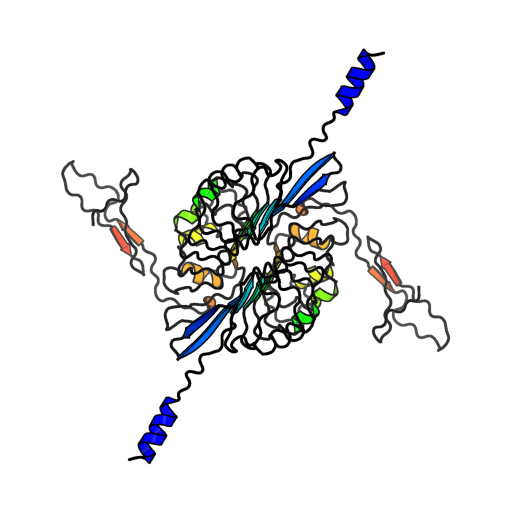 81 ? -13.25 -18.203 -6.996 1 95.81 81 VAL A O 1
ATOM 632 N N . ASP A 1 82 ? -12.586 -17.969 -9.125 1 95.5 82 ASP A N 1
ATOM 633 C CA . ASP A 1 82 ? -11.195 -18.297 -8.812 1 95.5 82 ASP A CA 1
ATOM 634 C C . ASP A 1 82 ? -10.383 -17.031 -8.539 1 95.5 82 ASP A C 1
ATOM 636 O O . ASP A 1 82 ? -9.18 -17.094 -8.289 1 95.5 82 ASP A O 1
ATOM 640 N N . LEU A 1 83 ? -11.078 -15.883 -8.547 1 97.94 83 LEU A N 1
ATOM 641 C CA . LEU A 1 83 ? -10.391 -14.602 -8.406 1 97.94 83 LEU A CA 1
ATOM 642 C C . LEU A 1 83 ? -9.742 -14.484 -7.027 1 97.94 83 LEU A C 1
ATOM 644 O O . LEU A 1 83 ? -10.414 -14.648 -6.008 1 97.94 83 LEU A O 1
ATOM 648 N N . ARG A 1 84 ? -8.477 -14.219 -6.98 1 97.56 84 ARG A N 1
ATOM 649 C CA . ARG A 1 84 ? -7.738 -14.086 -5.73 1 97.56 84 ARG A CA 1
ATOM 650 C C . ARG A 1 84 ? -7.262 -12.648 -5.527 1 97.56 84 ARG A C 1
ATOM 652 O O . ARG A 1 84 ? -7.133 -12.188 -4.395 1 97.56 84 ARG A O 1
ATOM 659 N N . TYR A 1 85 ? -6.961 -12 -6.645 1 98.19 85 TYR A N 1
ATOM 660 C CA . TYR A 1 85 ? -6.488 -10.617 -6.625 1 98.19 85 TYR A CA 1
ATOM 661 C C . TYR A 1 85 ? -7.379 -9.727 -7.477 1 98.19 85 TYR A C 1
ATOM 663 O O . TYR A 1 85 ? -7.512 -9.938 -8.688 1 98.19 85 TYR A O 1
ATOM 671 N N . LEU A 1 86 ? -7.965 -8.758 -6.859 1 98.69 86 LEU A N 1
ATOM 672 C CA . LEU A 1 86 ? -8.773 -7.766 -7.562 1 98.69 86 LEU A CA 1
ATOM 673 C C . LEU A 1 86 ? -8.266 -6.355 -7.281 1 98.69 86 LEU A C 1
ATOM 675 O O . LEU A 1 86 ? -8.438 -5.836 -6.176 1 98.69 86 LEU A O 1
ATOM 679 N N . TRP A 1 87 ? -7.641 -5.781 -8.273 1 98.81 87 TRP A N 1
ATOM 680 C CA . TRP A 1 87 ? -7.121 -4.422 -8.148 1 98.81 87 TRP A CA 1
ATOM 681 C C . TRP A 1 87 ? -7.945 -3.445 -8.984 1 98.81 87 TRP A C 1
ATOM 683 O O . TRP A 1 87 ? -7.984 -3.547 -10.211 1 98.81 87 TRP A O 1
ATOM 693 N N . LEU A 1 88 ? -8.617 -2.658 -8.383 1 98.62 88 LEU A N 1
ATOM 694 C CA . LEU A 1 88 ? -9.328 -1.532 -8.984 1 98.62 88 LEU A CA 1
ATOM 695 C C . LEU A 1 88 ? -8.711 -0.207 -8.555 1 98.62 88 LEU A C 1
ATOM 697 O O . LEU A 1 88 ? -9.344 0.583 -7.852 1 98.62 88 LEU A O 1
ATOM 701 N N . THR A 1 89 ? -7.477 0.098 -9.055 1 98.44 89 THR A N 1
ATOM 702 C CA . THR A 1 89 ? -6.637 1.148 -8.492 1 98.44 89 THR A CA 1
ATOM 703 C C . THR A 1 89 ? -6.555 2.344 -9.438 1 98.44 89 THR A C 1
ATOM 705 O O . THR A 1 89 ? -6.484 2.172 -10.656 1 98.44 89 THR A O 1
ATOM 708 N N . TYR A 1 90 ? -6.617 3.564 -8.828 1 98.12 90 TYR A N 1
ATOM 709 C CA . TYR A 1 90 ? -6.418 4.836 -9.516 1 98.12 90 TYR A CA 1
ATOM 710 C C . TYR A 1 90 ? -7.344 4.953 -10.719 1 98.12 90 TYR A C 1
ATOM 712 O O . TYR A 1 90 ? -6.895 5.25 -11.828 1 98.12 90 TYR A O 1
ATOM 720 N N . ASN A 1 91 ? -8.586 4.656 -10.414 1 97.94 91 ASN A N 1
ATOM 721 C CA . ASN A 1 91 ? -9.695 4.949 -11.312 1 97.94 91 ASN A CA 1
ATOM 722 C C . ASN A 1 91 ? -10.484 6.176 -10.852 1 97.94 91 ASN A C 1
ATOM 724 O O . ASN A 1 91 ? -9.898 7.133 -10.344 1 97.94 91 ASN A O 1
ATOM 728 N N . ALA A 1 92 ? -11.727 6.191 -11.172 1 97.62 92 ALA A N 1
ATOM 729 C CA . ALA A 1 92 ? -12.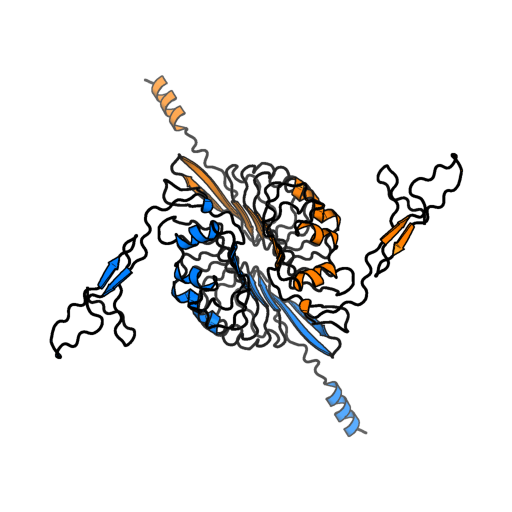594 7.277 -10.727 1 97.62 92 ALA A CA 1
ATOM 730 C C . ALA A 1 92 ? -13.805 6.742 -9.961 1 97.62 92 ALA A C 1
ATOM 732 O O . ALA A 1 92 ? -14.875 7.344 -9.992 1 97.62 92 ALA A O 1
ATOM 733 N N . ILE A 1 93 ? -13.594 5.648 -9.273 1 98.56 93 ILE A N 1
ATOM 734 C CA . ILE A 1 93 ? -14.711 4.98 -8.609 1 98.56 93 ILE A CA 1
ATOM 735 C C . ILE A 1 93 ? -15.195 5.824 -7.434 1 98.56 93 ILE A C 1
ATOM 737 O O . ILE A 1 93 ? -14.406 6.207 -6.57 1 98.56 93 ILE A O 1
ATOM 741 N N . ASN A 1 94 ? -16.453 6.117 -7.426 1 98.06 94 ASN A N 1
ATOM 742 C CA . ASN A 1 94 ? -17.016 6.902 -6.328 1 98.06 94 ASN A CA 1
ATOM 743 C C . ASN A 1 94 ? -18.188 6.176 -5.66 1 98.06 94 ASN A C 1
ATOM 745 O O . ASN A 1 94 ? -18.609 6.555 -4.566 1 98.06 94 ASN A O 1
ATOM 749 N N . THR A 1 95 ? -18.672 5.105 -6.367 1 97.12 95 THR A N 1
ATOM 750 C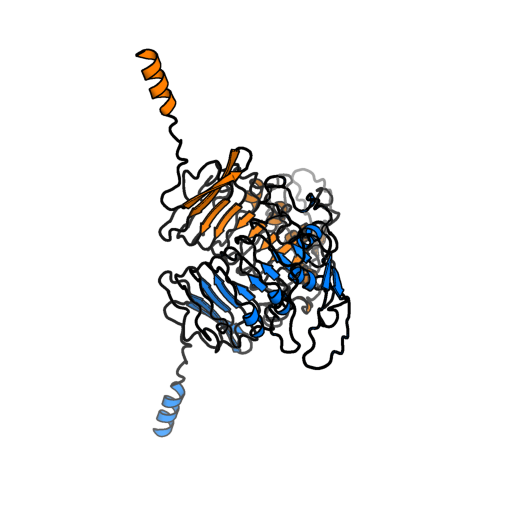 CA . THR A 1 95 ? -19.781 4.352 -5.801 1 97.12 95 THR A CA 1
ATOM 751 C C . THR A 1 95 ? -19.578 2.854 -6 1 97.12 95 THR A C 1
ATOM 753 O O . THR A 1 95 ? -19.172 2.416 -7.078 1 97.12 95 THR A O 1
ATOM 756 N N . ILE A 1 96 ? -19.859 2.127 -4.875 1 97.94 96 ILE A N 1
ATOM 757 C CA . ILE A 1 96 ? -19.781 0.672 -4.914 1 97.94 96 ILE A CA 1
ATOM 758 C C . ILE A 1 96 ? -21.094 0.067 -4.457 1 97.94 96 ILE A C 1
ATOM 760 O O . ILE A 1 96 ? -21.578 0.357 -3.359 1 97.94 96 ILE A O 1
ATOM 764 N N . ASP A 1 97 ? -21.688 -0.728 -5.336 1 97.25 97 ASP A N 1
ATOM 765 C CA . ASP A 1 97 ? -22.828 -1.51 -4.891 1 97.25 97 ASP A CA 1
ATOM 766 C C . ASP A 1 97 ? -22.422 -2.535 -3.838 1 97.25 97 ASP A C 1
ATOM 768 O O . ASP A 1 97 ? -21.422 -3.238 -4 1 97.25 97 ASP A O 1
ATOM 772 N N . PRO A 1 98 ? -23.172 -2.662 -2.762 1 94.69 98 PRO A N 1
ATOM 773 C CA . PRO A 1 98 ? -22.812 -3.598 -1.691 1 94.69 98 PRO A CA 1
ATOM 774 C C . PRO A 1 98 ? -22.703 -5.039 -2.18 1 94.69 98 PRO A C 1
ATOM 776 O O . PRO A 1 98 ? -22.031 -5.863 -1.549 1 94.69 98 PRO A O 1
ATOM 779 N N . ARG A 1 99 ? -23.281 -5.371 -3.311 1 96.69 99 ARG A N 1
ATOM 780 C CA . ARG A 1 99 ? -23.266 -6.734 -3.834 1 96.69 99 ARG A CA 1
ATOM 781 C C . ARG A 1 99 ? -22.25 -6.871 -4.961 1 96.69 99 ARG A C 1
ATOM 783 O O . ARG A 1 99 ? -22.188 -7.906 -5.629 1 96.69 99 ARG A O 1
ATOM 790 N N . SER A 1 100 ? -21.469 -5.879 -5.129 1 96.81 100 SER A N 1
ATOM 791 C CA . SER A 1 100 ? -20.5 -5.906 -6.219 1 96.81 100 SER A CA 1
ATOM 792 C C . SER A 1 100 ? -19.531 -7.086 -6.078 1 96.81 100 SER A C 1
ATOM 794 O O . SER A 1 100 ? -19.125 -7.68 -7.074 1 96.81 100 SER A O 1
ATOM 796 N N . PHE A 1 101 ? -19.297 -7.469 -4.84 1 97.81 101 PHE A N 1
ATOM 797 C CA . PHE A 1 101 ? -18.281 -8.492 -4.578 1 97.81 101 PHE A CA 1
ATOM 798 C C . PHE A 1 101 ? -18.938 -9.82 -4.223 1 97.81 101 PHE A C 1
ATOM 800 O O . PHE A 1 101 ? -18.328 -10.664 -3.568 1 97.81 101 PHE A O 1
ATOM 807 N N . TYR A 1 102 ? -20.188 -9.977 -4.668 1 97.31 102 TYR A N 1
ATOM 808 C CA . TYR A 1 102 ? -20.922 -11.203 -4.395 1 97.31 102 TYR A CA 1
ATOM 809 C C . TYR A 1 102 ? -20.172 -12.422 -4.922 1 97.31 102 TYR A C 1
ATOM 811 O O . TYR A 1 102 ? -19.703 -12.422 -6.059 1 97.31 102 TYR A O 1
ATOM 819 N N . ASN A 1 103 ? -19.953 -13.383 -4.039 1 96.56 103 ASN A N 1
ATOM 820 C CA . ASN A 1 103 ? -19.484 -14.727 -4.395 1 96.56 103 ASN A CA 1
ATOM 821 C C . ASN A 1 103 ? -17.984 -14.742 -4.648 1 96.56 103 ASN A C 1
ATOM 823 O O . ASN A 1 103 ? -17.484 -15.625 -5.344 1 96.56 103 ASN A O 1
ATOM 827 N N . LEU A 1 104 ? -17.25 -13.789 -4.152 1 97.88 104 LEU A N 1
ATOM 828 C CA . LEU A 1 104 ? -15.797 -13.812 -4.293 1 97.88 104 LEU A CA 1
ATOM 829 C C . LEU A 1 104 ? -15.141 -14.484 -3.092 1 97.88 104 LEU A C 1
ATOM 831 O O . LEU A 1 104 ? -14.375 -13.859 -2.363 1 97.88 104 LEU A O 1
ATOM 835 N N . LYS A 1 105 ? -15.305 -15.742 -3.018 1 97.69 105 LYS A N 1
ATOM 836 C CA . LYS A 1 105 ? -14.938 -16.516 -1.833 1 97.69 105 LYS A CA 1
ATOM 837 C C . LYS A 1 105 ? -13.438 -16.75 -1.771 1 97.69 105 LYS A C 1
ATOM 839 O O . LYS A 1 105 ? -12.875 -16.938 -0.691 1 97.69 105 LYS A O 1
ATOM 844 N N . GLU A 1 106 ? -12.797 -16.656 -2.918 1 97.38 106 GLU A N 1
ATOM 845 C CA . GLU A 1 106 ? -11.367 -16.969 -2.949 1 97.38 106 GLU A CA 1
ATOM 846 C C . GLU A 1 106 ? -10.531 -15.688 -2.922 1 97.38 106 GLU A C 1
ATOM 848 O O . GLU A 1 106 ? -9.297 -15.75 -2.91 1 97.38 106 GLU A O 1
ATOM 853 N N . LEU A 1 107 ? -11.219 -14.539 -2.867 1 98.25 107 LEU A N 1
ATOM 854 C CA . LEU A 1 107 ? -10.5 -13.273 -2.943 1 98.25 107 LEU A CA 1
ATOM 855 C C . LEU A 1 107 ? -9.602 -13.086 -1.729 1 98.25 107 LEU A C 1
ATOM 857 O O . LEU A 1 107 ? -10.047 -13.219 -0.589 1 98.25 107 LEU A O 1
ATOM 861 N N . HIS A 1 108 ? -8.367 -12.82 -2.025 1 97.88 108 HIS A N 1
ATOM 862 C CA . HIS A 1 108 ? -7.352 -12.664 -0.99 1 97.88 108 HIS A CA 1
ATOM 863 C C . HIS A 1 108 ? -6.961 -11.203 -0.815 1 97.88 108 HIS A C 1
ATOM 865 O O . HIS A 1 108 ? -6.664 -10.766 0.298 1 97.88 108 HIS A O 1
ATOM 871 N N . GLU A 1 109 ? -6.961 -10.5 -1.852 1 98.44 109 GLU A N 1
ATOM 872 C CA . GLU A 1 109 ? -6.516 -9.109 -1.854 1 98.44 109 GLU A CA 1
ATOM 873 C C . GLU A 1 109 ? -7.441 -8.234 -2.691 1 98.44 109 GLU A C 1
ATOM 875 O O . GLU A 1 109 ? -7.699 -8.531 -3.859 1 98.44 109 GLU A O 1
ATOM 880 N N . LEU A 1 110 ? -7.93 -7.176 -2.08 1 98.75 110 LEU A N 1
ATOM 881 C CA . LEU A 1 110 ? -8.734 -6.164 -2.752 1 98.75 110 LEU A CA 1
ATOM 882 C C . LEU A 1 110 ? -8.086 -4.789 -2.641 1 98.75 110 LEU A C 1
ATOM 884 O O . LEU A 1 110 ? -7.879 -4.285 -1.534 1 98.75 110 LEU A O 1
ATOM 888 N N . ARG A 1 111 ? -7.727 -4.223 -3.758 1 98.75 111 ARG A N 1
ATOM 889 C CA . ARG A 1 111 ? -7.152 -2.883 -3.777 1 98.75 111 ARG A CA 1
ATOM 890 C C . ARG A 1 111 ? -8.094 -1.895 -4.461 1 98.75 111 ARG A C 1
ATOM 892 O O . ARG A 1 111 ? -8.5 -2.105 -5.605 1 98.75 111 ARG A O 1
ATOM 899 N N . LEU A 1 112 ? -8.453 -0.919 -3.77 1 98.75 112 LEU A N 1
ATOM 900 C CA . LEU A 1 112 ? -9.312 0.146 -4.266 1 98.75 112 LEU A CA 1
ATOM 901 C C . LEU A 1 112 ? -8.672 1.512 -4.055 1 98.75 112 LEU A C 1
ATOM 903 O O . LEU A 1 112 ? -9.359 2.531 -4.008 1 98.75 112 LEU A O 1
ATOM 907 N N . ASP A 1 113 ? -7.352 1.562 -3.947 1 98.56 113 ASP A N 1
ATOM 908 C CA . ASP A 1 113 ? -6.637 2.803 -3.658 1 98.56 113 ASP A CA 1
ATOM 909 C C . ASP A 1 113 ? -6.73 3.775 -4.832 1 98.56 113 ASP A C 1
ATOM 911 O O . ASP A 1 113 ? -6.852 3.355 -5.984 1 98.56 113 ASP A O 1
ATOM 915 N N . GLY A 1 114 ? -6.625 5.012 -4.516 1 98.31 114 GLY A N 1
ATOM 916 C CA . GLY A 1 114 ? -6.547 6.062 -5.516 1 98.31 114 GLY A CA 1
ATOM 917 C C . GLY A 1 114 ? -7.852 6.289 -6.25 1 98.31 114 GLY A C 1
ATOM 918 O O . GLY A 1 114 ? -7.855 6.527 -7.461 1 98.31 114 GLY A O 1
ATOM 919 N N . ASN A 1 115 ? -8.977 6.098 -5.559 1 98.5 115 ASN A N 1
ATOM 920 C CA . ASN A 1 115 ? -10.289 6.383 -6.125 1 98.5 115 ASN A CA 1
ATOM 921 C C . ASN A 1 115 ? -10.961 7.562 -5.426 1 98.5 115 ASN A C 1
ATOM 923 O O . ASN A 1 115 ? -10.281 8.438 -4.891 1 98.5 115 ASN A O 1
ATOM 927 N N . MET A 1 116 ? -12.258 7.652 -5.598 1 98.25 116 MET A N 1
ATOM 928 C CA . MET A 1 116 ? -12.984 8.789 -5.035 1 98.25 116 MET A CA 1
ATOM 929 C C . MET A 1 116 ? -14.078 8.312 -4.082 1 98.25 116 MET A C 1
ATOM 931 O O . MET A 1 116 ? -15.172 8.883 -4.055 1 98.25 116 MET A O 1
ATOM 935 N N . LEU A 1 117 ? -13.812 7.309 -3.365 1 98.62 117 LEU A N 1
ATOM 936 C CA . LEU A 1 117 ? -14.797 6.734 -2.459 1 98.62 117 LEU A CA 1
ATOM 937 C C . LEU A 1 117 ? -14.977 7.609 -1.221 1 98.62 117 LEU A C 1
ATOM 939 O O . LEU A 1 117 ? -13.992 7.973 -0.571 1 98.62 117 LEU A O 1
ATOM 943 N N . SER A 1 118 ? -16.188 7.91 -0.889 1 98.06 118 SER A N 1
ATOM 944 C CA . SER A 1 118 ? -16.484 8.617 0.352 1 98.06 118 SER A CA 1
ATOM 945 C C . SER A 1 118 ? -16.906 7.656 1.452 1 98.06 118 SER A C 1
ATOM 947 O O . SER A 1 118 ? -16.844 7.992 2.637 1 98.06 118 SER A O 1
ATOM 949 N N . THR A 1 119 ? -17.422 6.543 1.027 1 97.25 119 THR A N 1
ATOM 950 C CA . THR A 1 119 ? -17.797 5.461 1.923 1 97.25 119 THR A CA 1
ATOM 951 C C . THR A 1 119 ? -17.484 4.105 1.299 1 97.25 119 THR A C 1
ATOM 953 O O . THR A 1 119 ? -17.25 4.008 0.092 1 97.25 119 THR A O 1
ATOM 956 N N . PHE A 1 120 ? -17.406 3.133 2.137 1 98.38 120 PHE A N 1
ATOM 957 C CA . PHE A 1 120 ? -17.219 1.747 1.722 1 98.38 120 PHE A CA 1
ATOM 958 C C . PHE A 1 120 ? -18.281 0.851 2.33 1 98.38 120 PHE A C 1
ATOM 960 O O . PHE A 1 120 ? -18.625 0.996 3.504 1 98.38 120 PHE A O 1
ATOM 967 N N . PRO A 1 121 ? -18.844 -0.022 1.452 1 98 121 PRO A N 1
ATOM 968 C CA . PRO A 1 121 ? -19.828 -0.96 1.997 1 98 121 PRO A CA 1
ATOM 969 C C . PRO A 1 121 ? -19.188 -2.096 2.789 1 98 121 PRO A C 1
ATOM 971 O O . PRO A 1 121 ? -19 -3.195 2.262 1 98 121 PRO A O 1
ATOM 974 N N . TRP A 1 122 ? -19.031 -1.927 4.051 1 97.5 122 TRP A N 1
ATOM 975 C CA . TRP A 1 122 ? -18.266 -2.838 4.898 1 97.5 122 TRP A CA 1
ATOM 976 C C . TRP A 1 122 ? -18.953 -4.199 4.98 1 97.5 122 TRP A C 1
ATOM 978 O O . TRP A 1 122 ? -18.281 -5.227 5.113 1 97.5 122 TRP A O 1
ATOM 988 N N . ASN A 1 123 ? -20.25 -4.285 4.887 1 96.56 123 ASN A N 1
ATOM 989 C CA . ASN A 1 123 ? -20.969 -5.551 4.938 1 96.56 123 ASN A CA 1
ATOM 990 C C . ASN A 1 123 ? -20.641 -6.434 3.738 1 96.56 123 ASN A C 1
ATOM 992 O O . ASN A 1 123 ? -20.891 -7.645 3.766 1 96.56 123 ASN A O 1
ATOM 996 N N . SER A 1 124 ? -20.078 -5.809 2.701 1 97.62 124 SER A N 1
ATOM 997 C CA . SER A 1 124 ? -19.703 -6.586 1.525 1 97.62 124 SER A CA 1
ATOM 998 C C . SER A 1 124 ? -18.562 -7.547 1.841 1 97.62 124 SER A C 1
ATOM 1000 O O . SER A 1 124 ? -18.328 -8.516 1.111 1 97.62 124 SER A O 1
ATOM 1002 N N . LEU A 1 125 ? -17.844 -7.32 2.896 1 97.62 125 LEU A N 1
ATOM 1003 C CA . LEU A 1 125 ? -16.719 -8.164 3.297 1 97.62 125 LEU A CA 1
ATOM 1004 C C . LEU A 1 125 ? -17.203 -9.562 3.662 1 97.62 125 LEU A C 1
ATOM 1006 O O . LEU A 1 125 ? -16.422 -10.516 3.648 1 97.62 125 LEU A O 1
ATOM 1010 N N . LEU A 1 126 ? -18.469 -9.727 3.898 1 96.62 126 LEU A N 1
ATOM 1011 C CA . LEU A 1 126 ? -19.047 -11.039 4.188 1 96.62 126 LEU A CA 1
ATOM 1012 C C . LEU A 1 126 ? -18.969 -11.953 2.973 1 96.62 126 LEU A C 1
ATOM 1014 O O . LEU A 1 126 ? -18.906 -13.172 3.115 1 96.62 126 LEU A O 1
ATOM 1018 N N . GLU A 1 127 ? -18.938 -11.32 1.792 1 96.5 127 GLU A N 1
ATOM 1019 C CA . GLU A 1 127 ? -18.891 -12.078 0.545 1 96.5 127 GLU A CA 1
ATOM 1020 C C . GLU A 1 127 ? -17.484 -12.523 0.208 1 96.5 127 GLU A C 1
ATOM 1022 O O . GLU A 1 127 ? -17.266 -13.281 -0.74 1 96.5 127 GLU A O 1
ATOM 1027 N N . MET A 1 128 ? -16.5 -12.039 1.001 1 97.69 128 MET A N 1
ATOM 1028 C CA . MET A 1 128 ? -15.078 -12.312 0.768 1 97.69 128 MET A CA 1
ATOM 1029 C C . MET A 1 128 ? -14.414 -12.867 2.023 1 97.69 128 MET A C 1
ATOM 1031 O O . MET A 1 128 ? -13.539 -12.227 2.604 1 97.69 128 MET A O 1
ATOM 1035 N N . PRO A 1 129 ? -14.758 -14.078 2.408 1 96.5 129 PRO A N 1
ATOM 1036 C CA . PRO A 1 129 ? -14.297 -14.609 3.693 1 96.5 129 PRO A CA 1
ATOM 1037 C C . PRO A 1 129 ? -12.789 -14.844 3.732 1 96.5 129 PRO A C 1
ATOM 1039 O O . PRO A 1 129 ? -12.195 -14.875 4.812 1 96.5 129 PRO A O 1
ATOM 1042 N N . ASN A 1 130 ? -12.133 -14.945 2.625 1 96.38 130 ASN A N 1
ATOM 1043 C CA . ASN A 1 130 ? -10.703 -15.234 2.602 1 96.38 130 ASN A CA 1
ATOM 1044 C C . ASN A 1 130 ? -9.883 -13.977 2.334 1 96.38 130 ASN A C 1
ATOM 1046 O O . ASN A 1 130 ? -8.672 -14.055 2.131 1 96.38 130 ASN A O 1
ATOM 1050 N N . LEU A 1 131 ? -10.586 -12.812 2.369 1 97.44 131 LEU A N 1
ATOM 1051 C CA . LEU A 1 131 ? -9.891 -11.547 2.16 1 97.44 131 LEU A CA 1
ATOM 1052 C C . LEU A 1 131 ? -8.945 -11.242 3.32 1 97.44 131 LEU A C 1
ATOM 1054 O O . LEU A 1 131 ? -9.336 -11.352 4.484 1 97.44 131 LEU A O 1
ATOM 1058 N N . ARG A 1 132 ? -7.734 -10.914 3.031 1 96.31 132 ARG A N 1
ATOM 1059 C CA . ARG A 1 132 ? -6.734 -10.609 4.055 1 96.31 132 ARG A CA 1
ATOM 1060 C C . ARG A 1 132 ? -6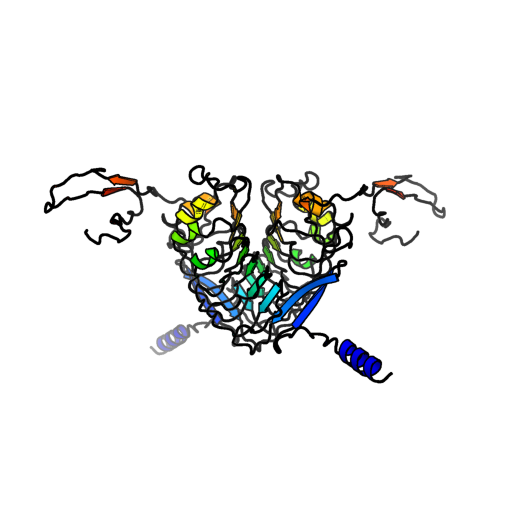.211 -9.188 3.908 1 96.31 132 ARG A C 1
ATOM 1062 O O . ARG A 1 132 ? -5.91 -8.531 4.902 1 96.31 132 ARG A O 1
ATOM 1069 N N . THR A 1 133 ? -6.121 -8.734 2.715 1 97.62 133 THR A N 1
ATOM 1070 C CA . THR A 1 133 ? -5.605 -7.398 2.443 1 97.62 133 THR A CA 1
ATOM 1071 C C . THR A 1 133 ? -6.684 -6.52 1.824 1 97.62 133 THR A C 1
ATOM 1073 O O . THR A 1 133 ? -7.273 -6.871 0.801 1 97.62 133 THR A O 1
ATOM 1076 N N . LEU A 1 134 ? -6.965 -5.434 2.439 1 98.56 134 LEU A N 1
ATOM 1077 C CA . LEU A 1 134 ? -7.891 -4.418 1.954 1 98.56 134 LEU A CA 1
ATOM 1078 C C . LEU A 1 134 ? -7.223 -3.051 1.901 1 98.56 134 LEU A C 1
ATOM 1080 O O . LEU A 1 134 ? -6.836 -2.504 2.938 1 98.56 134 LEU A O 1
ATOM 1084 N N . ASP A 1 135 ? -7.062 -2.553 0.711 1 98.69 135 ASP A N 1
ATOM 1085 C CA . ASP A 1 135 ? -6.398 -1.269 0.508 1 98.69 135 ASP A CA 1
ATOM 1086 C C . ASP A 1 135 ? -7.398 -0.193 0.087 1 98.69 135 ASP A C 1
ATOM 1088 O O . ASP A 1 135 ? -7.93 -0.233 -1.024 1 98.69 135 ASP A O 1
ATOM 1092 N N . LEU A 1 136 ? -7.648 0.728 0.928 1 98.75 136 LEU A N 1
ATOM 1093 C CA . LEU A 1 136 ? -8.539 1.854 0.671 1 98.75 136 LEU A CA 1
ATOM 1094 C C . LEU A 1 136 ? -7.789 3.176 0.774 1 98.75 136 LEU A C 1
ATOM 1096 O O . LEU A 1 136 ? -8.398 4.227 0.999 1 98.75 136 LEU A O 1
ATOM 1100 N N . HIS A 1 137 ? -6.516 3.102 0.598 1 98.44 137 HIS A N 1
ATOM 1101 C CA . HIS A 1 137 ? -5.629 4.258 0.658 1 98.44 137 HIS A CA 1
ATOM 1102 C C . HIS A 1 137 ? -6 5.293 -0.4 1 98.44 137 HIS A C 1
ATOM 1104 O O . HIS A 1 137 ? -6.363 4.934 -1.523 1 98.44 137 HIS A O 1
ATOM 1110 N N . ASN A 1 138 ? -5.852 6.586 -0.064 1 98.38 138 ASN A N 1
ATOM 1111 C CA . ASN A 1 138 ? -5.961 7.672 -1.035 1 98.38 138 ASN A CA 1
ATOM 1112 C C . ASN A 1 138 ? -7.34 7.711 -1.683 1 98.38 138 ASN A C 1
ATOM 1114 O O . ASN A 1 138 ? -7.457 7.719 -2.908 1 98.38 138 ASN A O 1
ATOM 1118 N N . ASN A 1 139 ? -8.391 7.652 -0.835 1 98.62 139 ASN A N 1
ATOM 1119 C CA . ASN A 1 139 ? -9.773 7.945 -1.189 1 98.62 139 ASN A CA 1
ATOM 1120 C C . ASN A 1 139 ? -10.297 9.172 -0.446 1 98.62 139 ASN A C 1
ATOM 1122 O O . ASN A 1 139 ? -9.531 10.078 -0.117 1 98.62 139 ASN A O 1
ATOM 1126 N N . ASN A 1 140 ? -11.602 9.305 -0.314 1 98.38 140 ASN A N 1
ATOM 1127 C CA . ASN A 1 140 ? -12.227 10.406 0.413 1 98.38 140 ASN A CA 1
ATOM 1128 C C . ASN A 1 140 ? -13.078 9.898 1.573 1 98.38 140 ASN A C 1
ATOM 1130 O O . ASN A 1 140 ? -14.133 10.469 1.868 1 98.38 140 ASN A O 1
ATOM 1134 N N . LEU A 1 141 ? -12.625 8.766 2.145 1 98.5 141 LEU A N 1
ATOM 1135 C CA . LEU A 1 141 ? -13.375 8.242 3.277 1 98.5 141 LEU A CA 1
ATOM 1136 C C . LEU A 1 141 ? -13.406 9.242 4.426 1 98.5 141 LEU A C 1
ATOM 1138 O O . LEU A 1 141 ? -12.359 9.758 4.836 1 98.5 141 LEU A O 1
ATOM 1142 N N . SER A 1 142 ? -14.547 9.531 4.945 1 97 142 SER A N 1
ATOM 1143 C CA . SER A 1 142 ? -14.672 10.508 6.023 1 97 142 SER A CA 1
ATOM 1144 C C . SER A 1 142 ? -15.016 9.828 7.348 1 97 142 SER A C 1
ATOM 1146 O O . SER A 1 142 ? -14.852 10.422 8.414 1 97 142 SER A O 1
ATOM 1148 N N . ASN A 1 143 ? -15.492 8.625 7.188 1 94.12 143 ASN A N 1
ATOM 1149 C CA . ASN A 1 143 ? -15.922 7.918 8.391 1 94.12 143 ASN A CA 1
ATOM 1150 C C . ASN A 1 143 ? -15.836 6.402 8.211 1 94.12 143 ASN A C 1
ATOM 1152 O O . ASN A 1 143 ? -15.969 5.898 7.094 1 94.12 143 ASN A O 1
ATOM 1156 N N . ILE A 1 144 ? -15.547 5.738 9.375 1 96.06 144 ILE A N 1
ATOM 1157 C CA . ILE A 1 144 ? -15.688 4.289 9.492 1 96.06 144 ILE A CA 1
ATOM 1158 C C . ILE A 1 144 ? -16.656 3.959 10.633 1 96.06 144 ILE A C 1
ATOM 1160 O O . ILE A 1 144 ? -16.344 4.211 11.805 1 96.06 144 ILE A O 1
ATOM 1164 N N . PRO A 1 145 ? -17.766 3.4 10.242 1 94.62 145 PRO A N 1
ATOM 1165 C CA . PRO A 1 145 ? -18.75 3.113 11.289 1 94.62 145 PRO A CA 1
ATOM 1166 C C . PRO A 1 145 ? -18.281 2.035 12.266 1 94.62 145 PRO A C 1
ATOM 1168 O O . PRO A 1 145 ? -17.469 1.177 11.891 1 94.62 145 PRO A O 1
ATOM 1171 N N . ALA A 1 146 ? -18.812 2.082 13.477 1 90.12 146 ALA A N 1
ATOM 1172 C CA . ALA A 1 146 ? -18.422 1.137 14.523 1 90.12 146 ALA A CA 1
ATOM 1173 C C . ALA A 1 146 ? -18.75 -0.297 14.109 1 90.12 146 ALA A C 1
ATOM 1175 O O . ALA A 1 146 ? -18 -1.226 14.438 1 90.12 146 ALA A O 1
ATOM 1176 N N . ASN A 1 147 ? -19.812 -0.443 13.398 1 91.75 147 ASN A N 1
ATOM 1177 C CA . ASN A 1 147 ? -20.25 -1.783 13.039 1 91.75 147 ASN A CA 1
ATOM 1178 C C . ASN A 1 147 ? -19.328 -2.426 12.008 1 91.75 147 ASN A C 1
ATOM 1180 O O . ASN A 1 147 ? -19.422 -3.631 11.758 1 91.75 147 ASN A O 1
ATOM 1184 N N . ALA A 1 148 ? -18.453 -1.653 11.422 1 94.75 148 ALA A N 1
ATOM 1185 C CA . ALA A 1 148 ? -17.484 -2.199 10.469 1 94.75 148 ALA A CA 1
ATOM 1186 C C . ALA A 1 148 ? -16.562 -3.217 11.141 1 94.75 148 ALA A C 1
ATOM 1188 O O . ALA A 1 148 ? -16.047 -4.121 10.484 1 94.75 148 ALA A O 1
ATOM 1189 N N . ALA A 1 149 ? -16.391 -3.102 12.391 1 91.38 149 ALA A N 1
ATOM 1190 C CA . ALA A 1 149 ? -15.484 -3.939 13.164 1 91.38 149 ALA A CA 1
ATOM 1191 C C . ALA A 1 149 ? -15.82 -5.418 13 1 91.38 149 ALA A C 1
ATOM 1193 O O . ALA A 1 149 ? -14.93 -6.254 12.867 1 91.38 149 ALA A O 1
ATOM 1194 N N . ARG A 1 150 ? -17 -5.75 12.906 1 90.56 150 ARG A N 1
ATOM 1195 C CA . ARG A 1 150 ? -17.438 -7.141 12.859 1 90.56 150 ARG A CA 1
ATOM 1196 C C . ARG A 1 150 ? -17.047 -7.801 11.547 1 90.56 150 ARG A C 1
ATOM 1198 O O . ARG A 1 150 ? -16.891 -9.023 11.477 1 90.56 150 ARG A O 1
ATOM 1205 N N . TYR A 1 151 ? -16.859 -6.949 10.57 1 94 151 TYR A N 1
ATOM 1206 C CA . TYR A 1 151 ? -16.562 -7.504 9.25 1 94 151 TYR A CA 1
ATOM 1207 C C . TYR A 1 151 ? -15.062 -7.566 9.008 1 94 151 TYR A C 1
ATOM 1209 O O . TYR A 1 151 ? -14.617 -8.164 8.023 1 94 151 TYR A O 1
ATOM 1217 N N . LEU A 1 152 ? -14.25 -6.988 9.898 1 93.5 152 LEU A N 1
ATOM 1218 C CA . LEU A 1 152 ? -12.828 -6.793 9.641 1 93.5 152 LEU A CA 1
ATOM 1219 C C . LEU A 1 152 ? -12 -7.863 10.344 1 93.5 152 LEU A C 1
ATOM 1221 O O . LEU A 1 152 ? -10.766 -7.809 10.32 1 93.5 152 LEU A O 1
ATOM 1225 N N . ARG A 1 153 ? -12.531 -8.844 10.766 1 86.94 153 ARG A N 1
ATOM 1226 C CA . ARG A 1 153 ? -11.859 -9.82 11.617 1 86.94 153 ARG A CA 1
ATOM 1227 C C . ARG A 1 153 ? -10.828 -10.617 10.82 1 86.94 153 ARG A C 1
ATOM 1229 O O . ARG A 1 153 ? -9.773 -10.984 11.352 1 86.94 153 ARG A O 1
ATOM 1236 N N . ASN A 1 154 ? -11.125 -10.836 9.562 1 90 154 ASN A N 1
ATOM 1237 C CA . ASN A 1 154 ? -10.242 -11.664 8.75 1 90 154 ASN A CA 1
ATOM 1238 C C . ASN A 1 154 ? -9.148 -10.836 8.086 1 90 154 ASN A C 1
ATOM 1240 O O . ASN A 1 154 ? -8.211 -11.391 7.504 1 90 154 ASN A O 1
ATOM 1244 N N . ILE A 1 155 ? -9.25 -9.547 8.195 1 94.38 155 ILE A N 1
ATOM 1245 C CA . ILE A 1 155 ? -8.312 -8.656 7.52 1 94.38 155 ILE A CA 1
ATOM 1246 C C . ILE A 1 155 ? -7.031 -8.539 8.344 1 94.38 155 ILE A C 1
ATOM 1248 O O . ILE A 1 155 ? -7.078 -8.227 9.531 1 94.38 155 ILE A O 1
ATOM 1252 N N . THR A 1 156 ? -5.898 -8.812 7.707 1 92.88 156 THR A N 1
ATOM 1253 C CA . THR A 1 156 ? -4.621 -8.734 8.406 1 92.88 156 THR A CA 1
ATOM 1254 C C . THR A 1 156 ? -3.82 -7.523 7.926 1 92.88 156 THR A C 1
ATOM 1256 O O . THR A 1 156 ? -2.852 -7.121 8.57 1 92.88 156 THR A O 1
ATOM 1259 N N . ASN A 1 157 ? -4.184 -7.035 6.867 1 96.25 157 ASN A N 1
ATOM 1260 C CA . ASN A 1 157 ? -3.58 -5.832 6.309 1 96.25 157 ASN A CA 1
ATOM 1261 C C . ASN A 1 157 ? -4.641 -4.852 5.809 1 96.25 157 ASN A C 1
ATOM 1263 O O . ASN A 1 157 ? -5.258 -5.078 4.77 1 96.25 157 ASN A O 1
ATOM 1267 N N . LEU A 1 158 ? -4.848 -3.799 6.582 1 97.06 158 LEU A N 1
ATOM 1268 C CA . LEU A 1 158 ? -5.844 -2.781 6.266 1 97.06 158 LEU A CA 1
ATOM 1269 C C . LEU A 1 158 ? -5.191 -1.409 6.121 1 97.06 158 LEU A C 1
ATOM 1271 O O . LEU A 1 158 ? -4.535 -0.929 7.043 1 97.06 158 LEU A O 1
ATOM 1275 N N . ASP A 1 159 ? -5.367 -0.805 4.977 1 98.25 159 ASP A N 1
ATOM 1276 C CA . ASP A 1 159 ? -4.828 0.532 4.75 1 98.25 159 ASP A CA 1
ATOM 1277 C C . ASP A 1 159 ? -5.945 1.539 4.488 1 98.25 159 ASP A C 1
ATOM 1279 O O . ASP A 1 159 ? -6.578 1.512 3.432 1 98.25 159 ASP A O 1
ATOM 1283 N N . VAL A 1 160 ? -6.207 2.4 5.395 1 98.12 160 VAL A N 1
ATOM 1284 C CA . VAL A 1 160 ? -7.172 3.48 5.234 1 98.12 160 VAL A CA 1
ATOM 1285 C C . VAL A 1 160 ? -6.465 4.828 5.352 1 98.12 160 VAL A C 1
ATOM 1287 O O . VAL A 1 160 ? -7.066 5.816 5.785 1 98.12 160 VAL A O 1
ATOM 1290 N N . SER A 1 161 ? -5.184 4.84 4.992 1 98.25 161 SER A N 1
ATOM 1291 C CA . SER A 1 161 ? -4.383 6.055 5.07 1 98.25 161 SER A CA 1
ATOM 1292 C C . SER A 1 161 ? -4.754 7.035 3.963 1 98.25 161 SER A C 1
ATOM 1294 O O . SER A 1 161 ? -5.363 6.648 2.963 1 98.25 161 SER A O 1
ATOM 1296 N N . SER A 1 162 ? -4.43 8.328 4.168 1 97.81 162 SER A N 1
ATOM 1297 C CA . SER A 1 162 ? -4.574 9.398 3.189 1 97.81 162 SER A CA 1
ATOM 1298 C C . SER A 1 162 ? -6.02 9.539 2.729 1 97.81 162 SER A C 1
ATOM 1300 O O . SER A 1 162 ? -6.293 9.586 1.527 1 97.81 162 SER A O 1
ATOM 1302 N N . ASN A 1 163 ? -6.91 9.508 3.686 1 98.38 163 ASN A N 1
ATOM 1303 C CA . ASN A 1 163 ? -8.312 9.875 3.529 1 98.38 163 ASN A CA 1
ATOM 1304 C C . ASN A 1 163 ? -8.648 11.148 4.301 1 98.38 163 ASN A C 1
ATOM 1306 O O . ASN A 1 163 ? -7.789 12 4.5 1 98.38 163 ASN A O 1
ATOM 1310 N N . ILE A 1 164 ? -9.891 11.406 4.59 1 98.06 164 ILE A N 1
ATOM 1311 C CA . ILE A 1 164 ? -10.266 12.586 5.363 1 98.06 164 ILE A CA 1
ATOM 1312 C C . ILE A 1 164 ? -10.938 12.148 6.668 1 98.06 164 ILE A C 1
ATOM 1314 O O . ILE A 1 164 ? -11.938 12.734 7.082 1 98.06 164 ILE A O 1
ATOM 1318 N N . LEU A 1 165 ? -10.422 11.086 7.242 1 97.88 165 LEU A N 1
ATOM 1319 C CA . LEU A 1 165 ? -10.906 10.578 8.516 1 97.88 165 LEU A CA 1
ATOM 1320 C C . LEU A 1 165 ? -10.516 11.516 9.656 1 97.88 165 LEU A C 1
ATOM 1322 O O . LEU A 1 165 ? -9.352 11.922 9.758 1 97.88 165 LEU A O 1
ATOM 1326 N N . ILE A 1 166 ? -11.43 11.789 10.508 1 96.75 166 ILE A N 1
ATOM 1327 C CA . ILE A 1 166 ? -11.141 12.672 11.633 1 96.75 166 ILE A CA 1
ATOM 1328 C C . ILE A 1 166 ? -11.219 11.898 12.938 1 96.75 166 ILE A C 1
ATOM 1330 O O . ILE A 1 166 ? -10.664 12.32 13.953 1 96.75 166 ILE A O 1
ATOM 1334 N N . THR A 1 167 ? -11.922 10.82 12.914 1 94.62 167 THR A N 1
ATOM 1335 C CA . THR A 1 167 ? -12.078 9.992 14.109 1 94.62 167 THR A CA 1
ATOM 1336 C C . THR A 1 167 ? -12.109 8.508 13.742 1 94.62 167 THR A C 1
ATOM 1338 O O . THR A 1 167 ? -12.148 8.156 12.562 1 94.62 167 THR A O 1
ATOM 1341 N N . LEU A 1 168 ? -11.977 7.688 14.781 1 93.56 168 LEU A N 1
ATOM 1342 C CA . LEU A 1 168 ? -12.031 6.234 14.648 1 93.56 168 LEU A CA 1
ATOM 1343 C C . LEU A 1 168 ? -12.734 5.605 15.844 1 93.56 168 LEU A C 1
ATOM 1345 O O . LEU A 1 168 ? -12.305 5.781 16.984 1 93.56 168 LEU A O 1
ATOM 1349 N N . PRO A 1 169 ? -13.773 4.918 15.539 1 89.56 169 PRO A N 1
ATOM 1350 C CA . PRO A 1 169 ? -14.477 4.301 16.672 1 89.56 169 PRO A CA 1
ATOM 1351 C C . PRO A 1 169 ? -13.594 3.338 17.453 1 89.56 169 PRO A C 1
ATOM 1353 O O . PRO A 1 169 ? -12.828 2.572 16.875 1 89.56 169 PRO A O 1
ATOM 1356 N N . PRO A 1 170 ? -13.719 3.346 18.766 1 83.75 170 PRO A N 1
ATOM 1357 C CA . PRO A 1 170 ? -12.906 2.453 19.594 1 83.75 170 PRO A CA 1
ATOM 1358 C C . PRO A 1 170 ? -13.188 0.978 19.312 1 83.75 170 PRO A C 1
ATOM 1360 O O . PRO A 1 170 ? -12.297 0.137 19.5 1 83.75 170 PRO A O 1
ATOM 1363 N N . ASP A 1 171 ? -14.375 0.675 18.859 1 81.81 171 ASP A N 1
ATOM 1364 C CA . ASP A 1 171 ? -14.773 -0.699 18.578 1 81.81 171 ASP A CA 1
ATOM 1365 C C . ASP A 1 171 ? -13.852 -1.329 17.531 1 81.81 171 ASP A C 1
ATOM 1367 O O . ASP A 1 171 ? -13.547 -2.523 17.609 1 81.81 171 ASP A O 1
ATOM 1371 N N . LEU A 1 172 ? -13.414 -0.492 16.688 1 84.62 172 LEU A N 1
ATOM 1372 C CA . LEU A 1 172 ? -12.555 -0.978 15.617 1 84.62 172 LEU A CA 1
ATOM 1373 C C . LEU A 1 172 ? -11.203 -1.437 16.172 1 84.62 172 LEU A C 1
ATOM 1375 O O . LEU A 1 172 ? -10.648 -2.436 15.703 1 84.62 172 LEU A O 1
ATOM 1379 N N . LEU A 1 173 ? -10.766 -0.79 17.125 1 80.88 173 LEU A N 1
ATOM 1380 C CA . LEU A 1 173 ? -9.438 -1.074 17.656 1 80.88 173 LEU A CA 1
ATOM 1381 C C . LEU A 1 173 ? -9.492 -2.229 18.656 1 80.88 173 LEU A C 1
ATOM 1383 O O . LEU A 1 173 ? -8.453 -2.807 19 1 80.88 173 LEU A O 1
ATOM 1387 N N . ASP A 1 174 ? -10.664 -2.631 18.969 1 77.5 174 ASP A N 1
ATOM 1388 C CA . ASP A 1 174 ? -10.836 -3.717 19.938 1 77.5 174 ASP A CA 1
ATOM 1389 C C . ASP A 1 174 ? -10.734 -5.078 19.25 1 77.5 174 ASP A C 1
ATOM 1391 O O . ASP A 1 174 ? -10.562 -6.102 19.906 1 77.5 174 ASP A O 1
ATOM 1395 N N . ILE A 1 175 ? -10.766 -5.074 17.984 1 76.06 175 ILE A N 1
ATOM 1396 C CA . ILE A 1 175 ? -10.805 -6.34 17.25 1 76.06 175 ILE A CA 1
ATOM 1397 C C . ILE A 1 175 ? -9.406 -6.949 17.203 1 76.06 175 ILE A C 1
ATOM 1399 O O . ILE A 1 175 ? -9.258 -8.172 17.141 1 76.06 175 ILE A O 1
ATOM 1403 N N . TRP A 1 176 ? -8.391 -6.242 17.141 1 68.19 176 TRP A N 1
ATOM 1404 C CA . TRP A 1 176 ? -7.059 -6.766 16.828 1 68.19 176 TRP A CA 1
ATOM 1405 C C . TRP A 1 176 ? -6.332 -7.18 18.109 1 68.19 176 TRP A C 1
ATOM 1407 O O . TRP A 1 176 ? -5.527 -8.117 18.094 1 68.19 176 TRP A O 1
ATOM 1417 N N . PRO A 1 177 ? -6.34 -6.48 19.25 1 57.72 177 PRO A N 1
ATOM 1418 C CA . PRO A 1 177 ? -5.711 -7.148 20.406 1 57.72 177 PRO A CA 1
ATOM 1419 C C . PRO A 1 177 ? -6.43 -8.43 20.812 1 57.72 177 PRO A C 1
ATOM 1421 O O . PRO A 1 177 ? -7.637 -8.562 20.578 1 57.72 177 PRO A O 1
ATOM 1424 N N . ALA A 1 178 ? -5.707 -9.547 20.844 1 48.41 178 ALA A N 1
ATOM 1425 C CA . ALA A 1 178 ? -6.297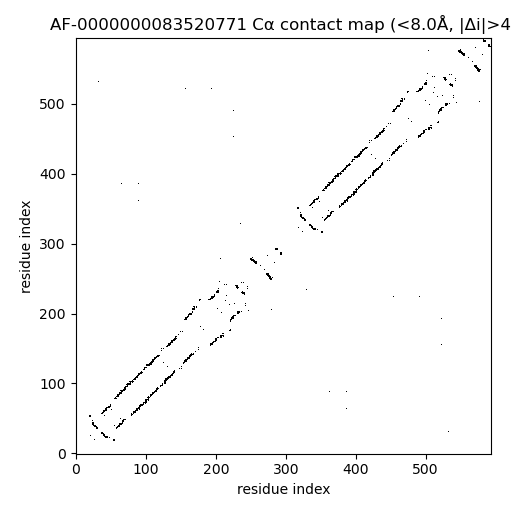 -10.758 21.406 1 48.41 178 ALA A CA 1
ATOM 1426 C C . ALA A 1 178 ? -7.277 -10.414 22.531 1 48.41 178 ALA A C 1
ATOM 1428 O O . ALA A 1 178 ? -6.875 -10.195 23.672 1 48.41 178 ALA A O 1
ATOM 1429 N N . ASN A 1 179 ? -7.992 -9.516 22.375 1 45 179 ASN A N 1
ATOM 1430 C CA . ASN A 1 179 ? -8.938 -9.336 23.469 1 45 179 ASN A CA 1
ATOM 1431 C C . ASN A 1 179 ? -9.633 -10.641 23.828 1 45 179 ASN A C 1
ATOM 1433 O O . ASN A 1 179 ? -10.281 -11.258 22.984 1 45 179 ASN A O 1
ATOM 1437 N N . PRO A 1 180 ? -9.266 -11.156 24.984 1 42.59 180 PRO A N 1
ATOM 1438 C CA . PRO A 1 180 ? -9.914 -12.367 25.5 1 42.59 180 PRO A CA 1
ATOM 1439 C C . PRO A 1 180 ? -11.414 -12.391 25.234 1 42.59 180 PRO A C 1
ATOM 1441 O O . PRO A 1 180 ? -12.016 -13.469 25.188 1 42.59 180 PRO A O 1
ATOM 1444 N N . ARG A 1 181 ? -11.984 -11.289 25.422 1 40.53 181 ARG A N 1
ATOM 1445 C CA . ARG A 1 181 ? -13.438 -11.367 25.344 1 40.53 181 ARG A CA 1
ATOM 1446 C C . ARG A 1 181 ? -13.883 -11.891 23.984 1 40.53 181 ARG A C 1
ATOM 1448 O O . ARG A 1 181 ? -15.016 -12.352 23.828 1 40.53 181 ARG A O 1
ATOM 1455 N N . TYR A 1 182 ? -13.086 -11.516 23 1 42.59 182 TYR A N 1
ATOM 1456 C CA . TYR A 1 182 ? -13.438 -12 21.672 1 42.59 182 TYR A CA 1
ATOM 1457 C C . TYR A 1 182 ? -12.68 -13.281 21.328 1 42.59 182 TYR A C 1
ATOM 1459 O O . TYR A 1 182 ? -12.383 -13.555 20.172 1 42.59 182 TYR A O 1
ATOM 1467 N N . GLN A 1 183 ? -12.086 -13.898 22.219 1 42.44 183 GLN A N 1
ATOM 1468 C CA . GLN A 1 183 ? -11.375 -15.172 22.25 1 42.44 183 GLN A CA 1
ATOM 1469 C C . GLN A 1 183 ? -12.117 -16.234 21.453 1 42.44 183 GLN A C 1
ATOM 1471 O O . GLN A 1 183 ? -11.641 -17.359 21.312 1 42.44 183 GLN A O 1
ATOM 1476 N N . GLU A 1 184 ? -13.258 -15.984 21.266 1 40.25 184 GLU A N 1
ATOM 1477 C CA . GLU A 1 184 ? -13.898 -17.156 20.672 1 40.25 184 GLU A CA 1
ATOM 1478 C C . GLU A 1 184 ? -13.242 -17.547 19.359 1 40.25 184 GLU A C 1
ATOM 1480 O O . GLU A 1 184 ? -13.406 -18.672 18.875 1 40.25 184 GLU A O 1
ATOM 1485 N N . PHE A 1 185 ? -12.875 -16.547 18.453 1 44.62 185 PHE A N 1
ATOM 1486 C CA . PHE A 1 185 ? -12.57 -17.016 17.109 1 44.62 185 PHE A CA 1
ATOM 1487 C C . PHE A 1 185 ? -11.102 -17.422 16.984 1 44.62 185 PHE A C 1
ATOM 1489 O O . PHE A 1 185 ? -10.25 -16.875 17.703 1 44.62 185 PHE A O 1
ATOM 1496 N N . ASP A 1 186 ? -10.805 -18.641 16.453 1 47.31 186 ASP A N 1
ATOM 1497 C CA . ASP A 1 186 ? -9.625 -19.438 16.172 1 47.31 186 ASP A CA 1
ATOM 1498 C C . ASP A 1 186 ? -8.516 -18.594 15.555 1 47.31 186 ASP A C 1
ATOM 1500 O O . ASP A 1 186 ? -7.961 -18.953 14.516 1 47.31 186 ASP A O 1
ATOM 1504 N N . ARG A 1 187 ? -8.625 -17.359 15.656 1 50.28 187 ARG A N 1
ATOM 1505 C CA . ARG A 1 187 ? -7.449 -16.719 15.07 1 50.28 187 ARG A CA 1
ATOM 1506 C C . ARG A 1 187 ? -6.207 -17 15.914 1 50.28 187 ARG A C 1
ATOM 1508 O O . ARG A 1 187 ? -6.297 -17.109 17.141 1 50.28 187 ARG A O 1
ATOM 1515 N N . ASP A 1 188 ? -5.199 -17.406 15.328 1 54.44 188 ASP A N 1
ATOM 1516 C CA . ASP A 1 188 ? -3.893 -17.516 15.969 1 54.44 188 ASP A CA 1
ATOM 1517 C C . ASP A 1 188 ? -3.531 -16.25 16.734 1 54.44 188 ASP A C 1
ATOM 1519 O O . ASP A 1 188 ? -3.516 -15.156 16.156 1 54.44 188 ASP A O 1
ATOM 1523 N N . PRO A 1 189 ? -3.797 -16.234 18.109 1 51.09 189 PRO A N 1
ATOM 1524 C CA . PRO A 1 189 ? -3.484 -15.07 18.938 1 51.09 189 PRO A CA 1
ATOM 1525 C C . PRO A 1 189 ? -2.227 -14.336 18.484 1 51.09 189 PRO A C 1
ATOM 1527 O O . PRO A 1 189 ? -2.033 -13.164 18.812 1 51.09 189 PRO A O 1
ATOM 1530 N N . MET A 1 190 ? -1.439 -15.031 17.719 1 56.44 190 MET A N 1
ATOM 1531 C CA . MET A 1 190 ? -0.137 -14.461 17.375 1 56.44 190 MET A CA 1
ATOM 1532 C C . MET A 1 190 ? -0.18 -13.789 16.016 1 56.44 190 MET A C 1
ATOM 1534 O O . MET A 1 190 ? 0.844 -13.32 15.516 1 56.44 190 MET A O 1
ATOM 1538 N N . GLN A 1 191 ? -1.426 -13.672 15.523 1 72.06 191 GLN A N 1
ATOM 1539 C CA . GLN A 1 191 ? -1.433 -13.133 14.164 1 72.06 191 GLN A CA 1
ATOM 1540 C C . GLN A 1 191 ? -1.293 -11.609 14.188 1 72.06 191 GLN A C 1
ATOM 1542 O O . GLN A 1 191 ? -2.076 -10.914 14.836 1 72.06 191 GLN A O 1
ATOM 1547 N N . ARG A 1 192 ? -0.273 -11.102 13.57 1 82.88 192 ARG A N 1
ATOM 1548 C CA . ARG A 1 192 ? 0.017 -9.68 13.492 1 82.88 192 ARG A CA 1
ATOM 1549 C C . ARG A 1 192 ? -0.832 -9.008 12.414 1 82.88 192 ARG A C 1
ATOM 1551 O O . ARG A 1 192 ? -1.116 -9.609 11.375 1 82.88 192 ARG A O 1
ATOM 1558 N N . VAL A 1 193 ? -1.378 -7.832 12.789 1 90.19 193 VAL A N 1
ATOM 1559 C CA . VAL A 1 193 ? -2.211 -7.074 11.859 1 90.19 193 VAL A CA 1
ATOM 1560 C C . VAL A 1 193 ? -1.522 -5.762 11.5 1 90.19 193 VAL A C 1
ATOM 1562 O O . VAL A 1 193 ? -1.005 -5.062 12.375 1 90.19 193 VAL A O 1
ATOM 1565 N N . ILE A 1 194 ? -1.471 -5.512 10.266 1 94 194 ILE A N 1
ATOM 1566 C CA . ILE A 1 194 ? -0.878 -4.273 9.766 1 94 194 ILE A CA 1
ATOM 1567 C C . ILE A 1 194 ? -1.979 -3.258 9.469 1 94 194 ILE A C 1
ATOM 1569 O O . ILE A 1 194 ? -2.902 -3.541 8.703 1 94 194 ILE A O 1
ATOM 1573 N N . LEU A 1 195 ? -1.854 -2.064 10.062 1 94.88 195 LEU A N 1
ATOM 1574 C CA . LEU A 1 195 ? -2.879 -1.04 9.898 1 94.88 195 LEU A CA 1
ATOM 1575 C C . LEU A 1 195 ? -2.268 0.271 9.422 1 94.88 195 LEU A C 1
ATOM 1577 O O . LEU A 1 195 ? -1.219 0.689 9.914 1 94.88 195 LEU A O 1
ATOM 1581 N N . GLY A 1 196 ? -2.881 0.843 8.383 1 96.75 196 GLY A N 1
ATOM 1582 C CA . GLY A 1 196 ? -2.494 2.164 7.914 1 96.75 196 GLY A CA 1
ATOM 1583 C C . GLY A 1 196 ? -3.504 3.242 8.266 1 96.75 196 GLY A C 1
ATOM 1584 O O . GLY A 1 196 ? -4.633 3.227 7.766 1 96.75 196 GLY A O 1
ATOM 1585 N N . PHE A 1 197 ? -3.078 4.215 9.07 1 96.62 197 PHE A N 1
ATOM 1586 C CA . PHE A 1 197 ? -3.951 5.289 9.539 1 96.62 197 PHE A CA 1
ATOM 1587 C C . PHE A 1 197 ? -3.318 6.652 9.273 1 96.62 197 PHE A C 1
ATOM 1589 O O . PHE A 1 197 ? -3.939 7.688 9.516 1 96.62 197 PHE A O 1
ATOM 1596 N N . GLN A 1 198 ? -2.188 6.668 8.711 1 96.5 198 GLN A N 1
ATOM 1597 C CA . GLN A 1 198 ? -1.41 7.898 8.617 1 96.5 198 GLN A CA 1
ATOM 1598 C C . GLN A 1 198 ? -2.021 8.852 7.59 1 96.5 198 GLN A C 1
ATOM 1600 O O . GLN A 1 198 ? -2.857 8.445 6.781 1 96.5 198 GLN A O 1
ATOM 1605 N N . ASP A 1 199 ? -1.63 10.086 7.676 1 96.12 199 ASP A N 1
ATOM 1606 C CA . ASP A 1 199 ? -1.981 11.117 6.703 1 96.12 199 ASP A CA 1
ATOM 1607 C C . ASP A 1 199 ? -3.492 11.336 6.656 1 96.12 199 ASP A C 1
ATOM 1609 O O . ASP A 1 199 ? -4.078 11.414 5.574 1 96.12 199 ASP A O 1
ATOM 1613 N N . ASN A 1 200 ? -4.16 11.172 7.719 1 97.06 200 ASN A N 1
ATOM 1614 C CA . ASN A 1 200 ? -5.535 11.602 7.949 1 97.06 200 ASN A CA 1
ATOM 1615 C C . ASN A 1 200 ? -5.602 12.797 8.898 1 97.06 200 ASN A C 1
ATOM 1617 O O . ASN A 1 200 ? -4.742 12.953 9.766 1 97.06 200 ASN A O 1
ATOM 1621 N N . PRO A 1 201 ? -6.547 13.695 8.672 1 96.06 201 PRO A N 1
ATOM 1622 C CA . PRO A 1 201 ? -6.648 14.859 9.547 1 96.06 201 PRO A CA 1
ATOM 1623 C C . PRO A 1 201 ? -7.324 14.547 10.883 1 96.06 201 PRO A C 1
ATOM 1625 O O . PRO A 1 201 ? -8.414 15.055 11.164 1 96.06 201 PRO A O 1
ATOM 1628 N N . TRP A 1 202 ? -6.66 13.859 11.758 1 96.62 202 TRP A N 1
ATOM 1629 C CA . TRP A 1 202 ? -7.199 13.352 13.016 1 96.62 202 TRP A CA 1
ATOM 1630 C C . TRP A 1 202 ? -7.508 14.492 13.977 1 96.62 202 TRP A C 1
ATOM 1632 O O . TRP A 1 202 ? -6.676 15.383 14.188 1 96.62 202 TRP A O 1
ATOM 1642 N N . PHE A 1 203 ? -8.711 14.469 14.453 1 95.62 203 PHE A N 1
ATOM 1643 C CA . PHE A 1 203 ? -9.086 15.336 15.57 1 95.62 203 PHE A CA 1
ATOM 1644 C C . PHE A 1 203 ? -8.844 14.641 16.906 1 95.62 203 PHE A C 1
ATOM 1646 O O . PHE A 1 203 ? -9.578 13.727 17.281 1 95.62 203 PHE A O 1
ATOM 1653 N N . CYS A 1 204 ? -7.84 15.133 17.609 1 93.62 204 CYS A N 1
ATOM 1654 C CA . CYS A 1 204 ? -7.371 14.398 18.766 1 93.62 204 CYS A CA 1
ATOM 1655 C C . CYS A 1 204 ? -8.188 14.758 20 1 93.62 204 CYS A C 1
ATOM 1657 O O . CYS A 1 204 ? -7.891 15.742 20.688 1 93.62 204 CYS A O 1
ATOM 1659 N N . ASP A 1 205 ? -9.172 13.914 20.188 1 91 205 ASP A N 1
ATOM 1660 C CA . ASP A 1 205 ? -10 13.953 21.391 1 91 205 ASP A CA 1
ATOM 1661 C C . ASP A 1 205 ? -10.273 12.547 21.906 1 91 205 ASP A C 1
ATOM 1663 O O . ASP A 1 205 ? -9.562 11.602 21.562 1 91 205 ASP A O 1
ATOM 1667 N N . CYS A 1 206 ? -11.266 12.461 22.828 1 86.06 206 CYS A N 1
ATOM 1668 C CA . CYS A 1 206 ? -11.5 11.188 23.516 1 86.06 206 CYS A CA 1
ATOM 1669 C C . CYS A 1 206 ? -11.977 10.133 22.516 1 86.06 206 CYS A C 1
ATOM 1671 O O . CYS A 1 206 ? -11.812 8.938 22.766 1 86.06 206 CYS A O 1
ATOM 1673 N N . ARG A 1 207 ? -12.469 10.523 21.438 1 86.25 207 ARG A N 1
ATOM 1674 C CA . ARG A 1 207 ? -13.016 9.594 20.453 1 86.25 207 ARG A CA 1
ATOM 1675 C C . ARG A 1 207 ? -11.906 8.781 19.797 1 86.25 207 ARG A C 1
ATOM 1677 O O . ARG A 1 207 ? -12.148 7.684 19.281 1 86.25 207 ARG A O 1
ATOM 1684 N N . ILE A 1 208 ? -10.648 9.273 19.797 1 92 208 ILE A N 1
ATOM 1685 C CA . ILE A 1 208 ? -9.547 8.523 19.203 1 92 208 ILE A CA 1
ATOM 1686 C C . ILE A 1 208 ? -8.523 8.156 20.281 1 92 208 ILE A C 1
ATOM 1688 O O . ILE A 1 208 ? -7.359 7.906 19.969 1 92 208 ILE A O 1
ATOM 1692 N N . SER A 1 209 ? -8.938 8.18 21.516 1 89.25 209 SER A N 1
ATOM 1693 C CA . SER A 1 209 ? -8.039 7.906 22.641 1 89.25 209 SER A CA 1
ATOM 1694 C C . SER A 1 209 ? -7.402 6.527 22.516 1 89.25 209 SER A C 1
ATOM 1696 O O . SER A 1 209 ? -6.215 6.359 22.812 1 89.25 209 SER A O 1
ATOM 1698 N N . LYS A 1 210 ? -8.172 5.617 22.109 1 86.81 210 LYS A N 1
ATOM 1699 C CA . LYS A 1 210 ? -7.645 4.258 21.969 1 86.81 210 LYS A CA 1
ATOM 1700 C C . LYS A 1 210 ? -6.562 4.188 20.906 1 86.81 210 LYS A C 1
ATOM 1702 O O . LYS A 1 210 ? -5.578 3.459 21.062 1 86.81 210 LYS A O 1
ATOM 1707 N N . LEU A 1 211 ? -6.797 4.875 19.797 1 90.25 211 LEU A N 1
ATOM 1708 C CA . LEU A 1 211 ? -5.777 4.93 18.766 1 90.25 211 LEU A CA 1
ATOM 1709 C C . LEU A 1 211 ? -4.5 5.582 19.281 1 90.25 211 LEU A C 1
ATOM 1711 O O . LEU A 1 211 ? -3.398 5.098 19.016 1 90.25 211 LEU A O 1
ATOM 1715 N N . ILE A 1 212 ? -4.664 6.609 20.016 1 91 212 ILE A N 1
ATOM 1716 C CA . ILE A 1 212 ? -3.523 7.301 20.609 1 91 212 ILE A CA 1
ATOM 1717 C C . ILE A 1 212 ? -2.777 6.352 21.547 1 91 212 ILE A C 1
ATOM 1719 O O . ILE A 1 212 ? -1.549 6.254 21.5 1 91 212 ILE A O 1
ATOM 1723 N N . GLU A 1 213 ? -3.514 5.621 22.281 1 86.25 213 GLU A N 1
ATOM 1724 C CA . GLU A 1 213 ? -2.912 4.68 23.219 1 86.25 213 GLU A CA 1
ATOM 1725 C C . GLU A 1 213 ? -2.188 3.555 22.484 1 86.25 213 GLU A C 1
ATOM 1727 O O . GLU A 1 213 ? -1.144 3.082 22.938 1 86.25 213 GLU A O 1
ATOM 1732 N N . LEU A 1 214 ? -2.754 3.152 21.438 1 85.25 214 LEU A N 1
ATOM 1733 C CA . LEU A 1 214 ? -2.162 2.092 20.641 1 85.25 214 LEU A CA 1
ATOM 1734 C C . LEU A 1 214 ? -0.772 2.49 20.156 1 85.25 214 LEU A C 1
ATOM 1736 O O . LEU A 1 214 ? 0.125 1.648 20.062 1 85.25 214 LEU A O 1
ATOM 1740 N N . THR A 1 215 ? -0.569 3.736 19.812 1 87.19 215 THR A N 1
ATOM 1741 C CA . THR A 1 215 ? 0.707 4.207 19.281 1 87.19 215 THR A CA 1
ATOM 1742 C C . THR A 1 215 ? 1.763 4.254 20.391 1 87.19 215 THR A C 1
ATOM 1744 O O . THR A 1 215 ? 2.961 4.293 20.109 1 87.19 215 THR A O 1
ATOM 1747 N N . LYS A 1 216 ? 1.311 4.23 21.578 1 82.81 216 LYS A N 1
ATOM 1748 C CA . LYS A 1 216 ? 2.219 4.32 22.719 1 82.81 216 LYS A CA 1
ATOM 1749 C C . LYS A 1 216 ? 2.631 2.934 23.203 1 82.81 216 LYS A C 1
ATOM 1751 O O . LYS A 1 216 ? 3.623 2.789 23.922 1 82.81 216 LYS A O 1
ATOM 1756 N N . SER A 1 217 ? 1.909 1.976 22.75 1 75.69 217 SER A N 1
ATOM 1757 C CA . SER A 1 217 ? 2.164 0.624 23.234 1 75.69 217 SER A CA 1
ATOM 1758 C C . SER A 1 217 ? 3.121 -0.124 22.312 1 75.69 217 SER A C 1
ATOM 1760 O O . SER A 1 217 ? 3.002 -0.043 21.094 1 75.69 217 SER A O 1
ATOM 1762 N N . GLU A 1 218 ? 4.16 -0.741 22.875 1 65.56 218 GLU A N 1
ATOM 1763 C CA . GLU A 1 218 ? 5.137 -1.489 22.094 1 65.56 218 GLU A CA 1
ATOM 1764 C C . GLU A 1 218 ? 4.688 -2.934 21.891 1 65.56 218 GLU A C 1
ATOM 1766 O O . GLU A 1 218 ? 5.121 -3.596 20.938 1 65.56 218 GLU A O 1
ATOM 1771 N N . GLU A 1 219 ? 3.902 -3.379 22.672 1 61.09 219 GLU A N 1
ATOM 1772 C CA . GLU A 1 219 ? 3.611 -4.809 22.703 1 61.09 219 GLU A CA 1
ATOM 1773 C C . GLU A 1 219 ? 2.25 -5.109 22.078 1 61.09 219 GLU A C 1
ATOM 1775 O O . GLU A 1 219 ? 1.369 -5.664 22.75 1 61.09 219 GLU A O 1
ATOM 1780 N N . THR A 1 220 ? 2.113 -4.621 20.906 1 65.56 220 THR A N 1
ATOM 1781 C CA . THR A 1 220 ? 0.79 -4.887 20.359 1 65.56 220 THR A CA 1
ATOM 1782 C C . THR A 1 220 ? 0.894 -5.684 19.062 1 65.56 220 THR A C 1
ATOM 1784 O O . THR A 1 220 ? 1.898 -5.598 18.359 1 65.56 220 THR A O 1
ATOM 1787 N N . PRO A 1 221 ? -0.012 -6.656 19 1 78.62 221 PRO A N 1
ATOM 1788 C CA . PRO A 1 221 ? -0.097 -7.379 17.719 1 78.62 221 PRO A CA 1
ATOM 1789 C C . PRO A 1 221 ? -0.388 -6.457 16.547 1 78.62 221 PRO A C 1
ATOM 1791 O O . PRO A 1 221 ? -0.259 -6.867 15.391 1 78.62 221 PRO A O 1
ATOM 1794 N N . VAL A 1 222 ? -0.599 -5.293 16.828 1 86 222 VAL A N 1
ATOM 1795 C CA . VAL A 1 222 ? -0.928 -4.324 15.781 1 86 222 VAL A CA 1
ATOM 1796 C C . VAL A 1 222 ? 0.337 -3.594 15.344 1 86 222 VAL A C 1
ATOM 1798 O O . VAL A 1 222 ? 1.074 -3.055 16.172 1 86 222 VAL A O 1
ATOM 1801 N N . ILE A 1 223 ? 0.521 -3.672 14.102 1 89.69 223 ILE A N 1
ATOM 1802 C CA . ILE A 1 223 ? 1.648 -2.969 13.5 1 89.69 223 ILE A CA 1
ATOM 1803 C C . ILE A 1 223 ? 1.138 -1.824 12.633 1 89.69 223 ILE A C 1
ATOM 1805 O O . ILE A 1 223 ? 0.336 -2.039 11.719 1 89.69 223 ILE A O 1
ATOM 1809 N N . LEU A 1 224 ? 1.642 -0.64 12.961 1 92.19 224 LEU A N 1
ATOM 1810 C CA . LEU A 1 224 ? 1.243 0.516 12.164 1 92.19 224 LEU A CA 1
ATOM 1811 C C . LEU A 1 224 ? 2.139 0.667 10.945 1 92.19 224 LEU A C 1
ATOM 1813 O O . LEU A 1 224 ? 3.363 0.57 11.047 1 92.19 224 LEU A O 1
ATOM 1817 N N . MET A 1 225 ? 1.537 0.887 9.812 1 94.88 225 MET A N 1
ATOM 1818 C CA . MET A 1 225 ? 2.285 1.097 8.578 1 94.88 225 MET A CA 1
ATOM 1819 C C . MET A 1 225 ? 3.238 2.279 8.711 1 94.88 225 MET A C 1
ATOM 1821 O O . MET A 1 225 ? 4.336 2.264 8.156 1 94.88 225 MET A O 1
ATOM 1825 N N . ASP A 1 226 ? 2.797 3.254 9.328 1 93 226 ASP A N 1
ATOM 1826 C CA . ASP A 1 226 ? 3.568 4.441 9.68 1 93 226 ASP A CA 1
ATOM 1827 C C . ASP A 1 226 ? 3.277 4.875 11.117 1 93 226 ASP A C 1
ATOM 1829 O O . ASP A 1 226 ? 2.158 5.281 11.438 1 93 226 ASP A O 1
ATOM 1833 N N . PRO A 1 227 ? 4.23 4.84 11.812 1 88.25 227 PRO A N 1
ATOM 1834 C CA . PRO A 1 227 ? 4.004 5.207 13.219 1 88.25 227 PRO A CA 1
ATOM 1835 C C . PRO A 1 227 ? 3.869 6.715 13.414 1 88.25 227 PRO A C 1
ATOM 1837 O O . PRO A 1 227 ? 3.459 7.16 14.492 1 88.25 227 PRO A O 1
ATOM 1840 N N . LEU A 1 228 ? 4.188 7.461 12.414 1 89.56 228 LEU A N 1
ATOM 1841 C CA . LEU A 1 228 ? 4.117 8.914 12.539 1 89.56 228 LEU A CA 1
ATOM 1842 C C . LEU A 1 228 ? 2.686 9.406 12.336 1 89.56 228 LEU A C 1
ATOM 1844 O O . LEU A 1 228 ? 2.283 9.719 11.219 1 89.56 228 LEU A O 1
ATOM 1848 N N . LEU A 1 229 ? 1.976 9.359 13.445 1 94.31 229 LEU A N 1
ATOM 1849 C CA . LEU A 1 229 ? 0.623 9.898 13.477 1 94.31 229 LEU A CA 1
ATOM 1850 C C . LEU A 1 229 ? 0.579 11.203 14.266 1 94.31 229 LEU A C 1
ATOM 1852 O O . LEU A 1 229 ? 1.17 11.305 15.344 1 94.31 229 LEU A O 1
ATOM 1856 N N . THR A 1 230 ? -0.093 12.211 13.648 1 94.5 230 THR A N 1
ATOM 1857 C CA . THR A 1 230 ? -0.127 13.523 14.289 1 94.5 230 THR A CA 1
ATOM 1858 C C . THR A 1 230 ? -1.562 14.031 14.406 1 94.5 230 THR A C 1
ATOM 1860 O O . THR A 1 230 ? -2.424 13.656 13.602 1 94.5 230 THR A O 1
ATOM 1863 N N . CYS A 1 231 ? -1.748 14.922 15.336 1 95 231 CYS A N 1
ATOM 1864 C CA . CYS A 1 231 ? -3.035 15.594 15.484 1 95 231 CYS A CA 1
ATOM 1865 C C . CYS A 1 231 ? -3.158 16.75 14.508 1 95 231 CYS A C 1
ATOM 1867 O O . CYS A 1 231 ? -2.203 17.5 14.305 1 95 231 CYS A O 1
ATOM 1869 N N . SER A 1 232 ? -4.27 16.828 13.875 1 93.56 232 SER A N 1
ATOM 1870 C CA . SER A 1 232 ? -4.555 17.969 13.016 1 93.56 232 SER A CA 1
ATOM 1871 C C . SER A 1 232 ? -5.387 19.016 13.742 1 93.56 232 SER A C 1
ATOM 1873 O O . SER A 1 232 ? -5.336 20.203 13.406 1 93.56 232 SER A O 1
ATOM 1875 N N . ALA A 1 233 ? -6.16 18.516 14.594 1 92.56 233 ALA A N 1
ATOM 1876 C CA . ALA A 1 233 ? -7.008 19.359 15.445 1 92.56 233 ALA A CA 1
ATOM 1877 C C . ALA A 1 233 ? -7.234 18.703 16.812 1 92.56 233 ALA A C 1
ATOM 1879 O O . ALA A 1 233 ? -7.086 17.484 16.953 1 92.56 233 ALA A O 1
ATOM 1880 N N . PRO A 1 234 ? -7.48 19.516 17.875 1 91.25 234 PRO A N 1
ATOM 1881 C CA . PRO A 1 234 ? -7.715 20.953 17.891 1 91.25 234 PRO A CA 1
ATOM 1882 C C . PRO A 1 234 ? -6.426 21.766 17.781 1 91.25 234 PRO A C 1
ATOM 1884 O O . PRO A 1 234 ? -5.332 21.188 17.734 1 91.25 234 PRO A O 1
ATOM 1887 N N . ASP A 1 235 ? -6.523 23.078 17.812 1 87.5 235 ASP A N 1
ATOM 1888 C CA . ASP A 1 235 ? -5.422 24 17.516 1 87.5 235 ASP A CA 1
ATOM 1889 C C . ASP A 1 235 ? -4.324 23.875 18.578 1 87.5 235 ASP A C 1
ATOM 1891 O O . ASP A 1 235 ? -3.137 23.969 18.25 1 87.5 235 ASP A O 1
ATOM 1895 N N . ASN A 1 236 ? -4.672 23.641 19.734 1 87.12 236 ASN A N 1
ATOM 1896 C CA . ASN A 1 236 ? -3.711 23.641 20.828 1 87.12 236 ASN A CA 1
ATOM 1897 C C . ASN A 1 236 ? -2.764 22.438 20.75 1 87.12 236 ASN A C 1
ATOM 1899 O O . ASN A 1 236 ? -1.664 22.484 21.297 1 87.12 236 ASN A O 1
ATOM 1903 N N . ILE A 1 237 ? -3.184 21.359 20.062 1 91.31 237 ILE A N 1
ATOM 1904 C CA . ILE A 1 237 ? -2.305 20.203 19.984 1 91.31 237 ILE A CA 1
ATOM 1905 C C . ILE A 1 237 ? -2.102 19.797 18.531 1 91.31 237 ILE A C 1
ATOM 1907 O O . ILE A 1 237 ? -1.697 18.672 18.234 1 91.31 237 ILE A O 1
ATOM 1911 N N . ALA A 1 238 ? -2.41 20.734 17.641 1 90.62 238 ALA A N 1
ATOM 1912 C CA . ALA A 1 238 ? -2.184 20.469 16.219 1 90.62 238 ALA A CA 1
ATOM 1913 C C . ALA A 1 238 ? -0.701 20.25 15.938 1 90.62 238 ALA A C 1
ATOM 1915 O O . ALA A 1 238 ? 0.15 21 16.422 1 90.62 238 ALA A O 1
ATOM 1916 N N . GLY A 1 239 ? -0.385 19.188 15.18 1 89.69 239 GLY A N 1
ATOM 1917 C CA . GLY A 1 239 ? 0.991 18.906 14.812 1 89.69 239 GLY A CA 1
ATOM 1918 C C . GLY A 1 239 ? 1.702 18.016 15.812 1 89.69 239 GLY A C 1
ATOM 1919 O O . GLY A 1 239 ? 2.82 17.562 15.562 1 89.69 239 GLY A O 1
ATOM 1920 N N . VAL A 1 240 ? 0.995 17.734 16.906 1 93.19 240 VAL A N 1
ATOM 1921 C CA . VAL A 1 240 ? 1.612 16.922 17.969 1 93.19 240 VAL A CA 1
ATOM 1922 C C . VAL A 1 240 ? 1.504 15.445 17.609 1 93.19 240 VAL A C 1
ATOM 1924 O O . VAL A 1 240 ? 0.457 14.992 17.141 1 93.19 240 VAL A O 1
ATOM 1927 N N . LEU A 1 241 ? 2.629 14.766 17.781 1 94.56 241 LEU A N 1
ATOM 1928 C CA . LEU A 1 241 ? 2.652 13.32 17.578 1 94.56 241 LEU A CA 1
ATOM 1929 C C . LEU A 1 241 ? 1.762 12.609 18.578 1 94.56 241 LEU A C 1
ATOM 1931 O O . LEU A 1 241 ? 1.748 12.961 19.766 1 94.56 241 LEU A O 1
ATOM 1935 N N . PHE A 1 242 ? 1.101 11.586 18.141 1 94.19 242 PHE A N 1
ATOM 1936 C CA . PHE A 1 242 ? 0.206 10.812 19 1 94.19 242 PHE A CA 1
ATOM 1937 C C . PHE A 1 242 ? 0.926 10.352 20.266 1 94.19 242 PHE A C 1
ATOM 1939 O O . PHE A 1 242 ? 0.366 10.406 21.359 1 94.19 242 PHE A O 1
ATOM 1946 N N . GLN A 1 243 ? 2.137 9.914 20.125 1 90.88 243 GLN A N 1
ATOM 1947 C CA . GLN A 1 243 ? 2.924 9.375 21.219 1 90.88 243 GLN A CA 1
ATOM 1948 C C . GLN A 1 243 ? 3.111 10.414 22.328 1 90.88 243 GLN A C 1
ATOM 1950 O O . GLN A 1 243 ? 3.377 10.062 23.469 1 90.88 243 GLN A O 1
ATOM 1955 N N . ARG A 1 244 ? 2.895 11.609 22.047 1 92.56 244 ARG A N 1
ATOM 1956 C CA . ARG A 1 244 ? 3.154 12.695 22.984 1 92.56 244 ARG A CA 1
ATOM 1957 C C . ARG A 1 244 ? 1.853 13.32 23.469 1 92.56 244 ARG A C 1
ATOM 1959 O O . ARG A 1 244 ? 1.865 14.195 24.328 1 92.56 244 ARG A O 1
ATOM 1966 N N . VAL A 1 245 ? 0.849 12.906 22.906 1 91.88 245 VAL A N 1
ATOM 1967 C CA . VAL A 1 245 ? -0.438 13.5 23.25 1 91.88 245 VAL A CA 1
ATOM 1968 C C . VAL A 1 245 ? -0.901 12.961 24.609 1 91.88 245 VAL A C 1
ATOM 1970 O O . VAL A 1 245 ? -0.835 11.758 24.859 1 91.88 245 VAL A O 1
ATOM 1973 N N . GLU A 1 246 ? -1.233 13.812 25.5 1 86.88 246 GLU A N 1
ATOM 1974 C CA . GLU A 1 246 ? -1.862 13.477 26.781 1 86.88 246 GLU A CA 1
ATOM 1975 C C . GLU A 1 246 ? -3.299 13.984 26.844 1 86.88 246 GLU A C 1
ATOM 1977 O O . GLU A 1 246 ? -3.531 15.195 26.906 1 86.88 246 GLU A O 1
ATOM 1982 N N . LEU A 1 247 ? -4.137 13.008 26.609 1 80.75 247 LEU A N 1
ATOM 1983 C CA . LEU A 1 247 ? -5.543 13.398 26.656 1 80.75 247 LEU A CA 1
ATOM 1984 C C . LEU A 1 247 ? -6.051 13.438 28.094 1 80.75 247 LEU A C 1
ATOM 1986 O O . LEU A 1 247 ? -5.637 12.625 28.922 1 80.75 247 LEU A O 1
ATOM 1990 N N . GLU A 1 248 ? -6.629 14.508 28.547 1 68.62 248 GLU A N 1
ATOM 1991 C CA . GLU A 1 248 ? -7.234 14.594 29.875 1 68.62 248 GLU A CA 1
ATOM 1992 C C . GLU A 1 248 ? -8.188 13.422 30.125 1 68.62 248 GLU A C 1
ATOM 1994 O O . GLU A 1 248 ? -8.516 12.68 29.203 1 68.62 248 GLU A O 1
ATOM 1999 N N . GLN A 1 249 ? -8.898 13.266 31.312 1 63.72 249 GLN A N 1
ATOM 2000 C CA . GLN A 1 249 ? -9.703 12.195 31.891 1 63.72 249 GLN A CA 1
ATOM 2001 C C . GLN A 1 249 ? -10.773 11.727 30.906 1 63.72 249 GLN A C 1
ATOM 2003 O O . GLN A 1 249 ? -11.766 12.422 30.672 1 63.72 249 GLN A O 1
ATOM 2008 N N . CYS A 1 250 ? -10.266 11.016 29.844 1 68.12 250 CYS A N 1
ATOM 2009 C CA . CYS A 1 250 ? -11.242 10.375 28.969 1 68.12 250 CYS A CA 1
ATOM 2010 C C . CYS A 1 250 ? -11.938 9.227 29.703 1 68.12 250 CYS A C 1
ATOM 2012 O O . CYS A 1 250 ? -11.281 8.32 30.219 1 68.12 250 CYS A O 1
ATOM 2014 N N . LEU A 1 251 ? -13.117 9.477 30.359 1 59.69 251 LEU A N 1
ATOM 2015 C CA . LEU A 1 251 ? -13.844 8.484 31.125 1 59.69 251 LEU A CA 1
ATOM 2016 C C . LEU A 1 251 ? -14.711 7.609 30.219 1 59.69 251 LEU A C 1
ATOM 2018 O O . LEU A 1 251 ? -15.461 8.125 29.391 1 59.69 251 LEU A O 1
ATOM 2022 N N . ARG A 1 252 ? -14.328 6.363 30.172 1 57.94 252 ARG A N 1
ATOM 2023 C CA . ARG A 1 252 ? -15.18 5.391 29.484 1 57.94 252 ARG A CA 1
ATOM 2024 C C . ARG A 1 252 ? -16.625 5.523 29.938 1 57.94 252 ARG A C 1
ATOM 2026 O O . ARG A 1 252 ? -16.906 5.703 31.125 1 57.94 252 ARG A O 1
ATOM 2033 N N . PRO A 1 253 ? -17.453 5.57 28.906 1 54.88 253 PRO A N 1
ATOM 2034 C CA . PRO A 1 253 ? -18.844 5.699 29.344 1 54.88 253 PRO A CA 1
ATOM 2035 C C . PRO A 1 253 ? -19.328 4.5 30.156 1 54.88 253 PRO A C 1
ATOM 2037 O O . PRO A 1 253 ? -18.953 3.361 29.859 1 54.88 253 PRO A O 1
ATOM 2040 N N . THR A 1 254 ? -19.516 4.559 31.312 1 57.84 254 THR A N 1
ATOM 2041 C CA . THR A 1 254 ? -20.188 3.533 32.094 1 57.84 254 THR A CA 1
ATOM 2042 C C . THR A 1 254 ? -21.688 3.803 32.156 1 57.84 254 THR A C 1
ATOM 2044 O O . THR A 1 254 ? -22.125 4.949 32.312 1 57.84 254 THR A O 1
ATOM 2047 N N . VAL A 1 255 ? -22.359 2.781 31.625 1 56.94 255 VAL A N 1
ATOM 2048 C CA . VAL A 1 255 ? -23.812 2.893 31.75 1 56.94 255 VAL A CA 1
ATOM 2049 C C . VAL A 1 255 ? -24.281 2.242 33.031 1 56.94 255 VAL A C 1
ATOM 2051 O O . VAL A 1 255 ? -23.938 1.086 33.312 1 56.94 255 VAL A O 1
ATOM 2054 N N . MET A 1 256 ? -24.656 3.004 33.906 1 57.78 256 MET A N 1
ATOM 2055 C CA . MET A 1 256 ? -25.312 2.479 35.125 1 57.78 256 MET A CA 1
ATOM 2056 C C . MET A 1 256 ? -26.828 2.523 34.969 1 57.78 256 MET A C 1
ATOM 2058 O O . MET A 1 256 ? -27.391 3.584 34.719 1 57.78 256 MET A O 1
ATOM 2062 N N . THR A 1 257 ? -27.312 1.248 34.688 1 57.97 257 THR A N 1
ATOM 2063 C CA . THR A 1 257 ? -28.781 1.173 34.656 1 57.97 257 THR A CA 1
ATOM 2064 C C . THR A 1 257 ? -29.344 1.031 36.062 1 57.97 257 THR A C 1
ATOM 2066 O O . THR A 1 257 ? -28.828 0.269 36.875 1 57.97 257 THR A O 1
ATOM 2069 N N . SER A 1 258 ? -30.203 1.907 36.406 1 57.88 258 SER A N 1
ATOM 2070 C CA . SER A 1 258 ? -30.828 1.836 37.719 1 57.88 258 SER A CA 1
ATOM 2071 C C . SER A 1 258 ? -31.484 0.479 37.938 1 57.88 258 SER A C 1
ATOM 2073 O O . SER A 1 258 ? -31.469 -0.041 39.062 1 57.88 258 SER A O 1
ATOM 2075 N N . ALA A 1 259 ? -32.344 0.024 36.969 1 58.12 259 ALA A N 1
ATOM 2076 C CA . ALA A 1 259 ? -33 -1.262 37.125 1 58.12 259 ALA A CA 1
ATOM 2077 C C . ALA A 1 259 ? -32.844 -2.15 35.906 1 58.12 259 ALA A C 1
ATOM 2079 O O . ALA A 1 259 ? -32.969 -1.684 34.781 1 58.12 259 ALA A O 1
ATOM 2080 N N . THR A 1 260 ? -32.25 -3.322 36.062 1 58.62 260 THR A N 1
ATOM 2081 C CA . THR A 1 260 ? -32.031 -4.281 35 1 58.62 260 THR A CA 1
ATOM 2082 C C . THR A 1 260 ? -33.281 -5.039 34.656 1 58.62 260 THR A C 1
ATOM 2084 O O . THR A 1 260 ? -33.469 -5.469 33.5 1 58.62 260 THR A O 1
ATOM 2087 N N . LYS A 1 261 ? -34.125 -5.277 35.562 1 62.97 261 LYS A N 1
ATOM 2088 C CA . LYS A 1 261 ? -35.406 -5.941 35.375 1 62.97 261 LYS A CA 1
ATOM 2089 C C . LYS A 1 261 ? -36.531 -5.16 36.062 1 62.97 261 LYS A C 1
ATOM 2091 O O . LYS A 1 261 ? -36.5 -4.941 37.281 1 62.97 261 LYS A O 1
ATOM 2096 N N . ILE A 1 262 ? -37.312 -4.418 35.25 1 61.62 262 ILE A N 1
ATOM 2097 C CA . ILE A 1 262 ? -38.469 -3.742 35.812 1 61.62 262 ILE A CA 1
ATOM 2098 C C . ILE A 1 262 ? -39.75 -4.391 35.281 1 61.62 262 ILE A C 1
ATOM 2100 O O . ILE A 1 262 ? -39.906 -4.586 34.062 1 61.62 262 ILE A O 1
ATOM 2104 N N . THR A 1 263 ? -40.469 -5.07 36.062 1 67 263 THR A N 1
ATOM 2105 C CA . THR A 1 263 ? -41.812 -5.555 35.719 1 67 263 THR A CA 1
ATOM 2106 C C . THR A 1 263 ? -42.875 -4.508 36.062 1 67 263 THR A C 1
ATOM 2108 O O . THR A 1 263 ? -42.906 -4.004 37.188 1 67 263 THR A O 1
ATOM 2111 N N . SER A 1 264 ? -43.406 -3.902 35.062 1 62.28 264 SER A N 1
ATOM 2112 C CA . SER A 1 264 ? -44.469 -2.939 35.312 1 62.28 264 SER A CA 1
ATOM 2113 C C . SER A 1 264 ? -45.781 -3.361 34.656 1 62.28 264 SER A C 1
ATOM 2115 O O . SER A 1 264 ? -45.75 -4.035 33.625 1 62.28 264 SER A O 1
ATOM 2117 N N . PRO A 1 265 ? -46.875 -3.258 35.281 1 66.31 265 PRO A N 1
ATOM 2118 C CA . PRO A 1 265 ? -48.125 -3.578 34.594 1 66.31 265 PRO A CA 1
ATOM 2119 C C . PRO A 1 265 ? -48.281 -2.846 33.281 1 66.31 265 PRO A C 1
ATOM 2121 O O . PRO A 1 265 ? -47.719 -1.751 33.094 1 66.31 265 PRO A O 1
ATOM 2124 N N . VAL A 1 266 ? -48.906 -3.451 32.375 1 67.06 266 VAL A N 1
ATOM 2125 C CA . VAL A 1 266 ? -49.188 -2.9 31.047 1 67.06 266 VAL A CA 1
ATOM 2126 C C . VAL A 1 266 ? -49.906 -1.565 31.188 1 67.06 266 VAL A C 1
ATOM 2128 O O . VAL A 1 266 ? -50.875 -1.458 31.922 1 67.06 266 VAL A O 1
ATOM 2131 N N . GLY A 1 267 ? -49.406 -0.445 30.672 1 67.19 267 GLY A N 1
ATOM 2132 C CA . GLY A 1 267 ? -49.969 0.889 30.719 1 67.19 267 GLY A CA 1
ATOM 2133 C C . GLY A 1 267 ? -49.219 1.836 31.625 1 67.19 267 GLY A C 1
ATOM 2134 O O . GLY A 1 267 ? -49.5 3.033 31.656 1 67.19 267 GLY A O 1
ATOM 2135 N N . SER A 1 268 ? -48.312 1.285 32.344 1 61.12 268 SER A N 1
ATOM 2136 C CA . SER A 1 268 ? -47.594 2.131 33.281 1 61.12 268 SER A CA 1
ATOM 2137 C C . SER A 1 268 ? -46.344 2.711 32.656 1 61.12 268 SER A C 1
ATOM 2139 O O . SER A 1 268 ? -45.781 2.115 31.719 1 61.12 268 SER A O 1
ATOM 2141 N N . ASN A 1 269 ? -46.094 3.951 32.938 1 63.09 269 ASN A N 1
ATOM 2142 C CA . ASN A 1 269 ? -44.875 4.594 32.5 1 63.09 269 ASN A CA 1
ATOM 2143 C C . ASN A 1 269 ? -43.656 4.148 33.312 1 63.09 269 ASN A C 1
ATOM 2145 O O . ASN A 1 269 ? -43.719 4.105 34.531 1 63.09 269 ASN A O 1
ATOM 2149 N N . VAL A 1 270 ? -42.812 3.383 32.625 1 63.03 270 VAL A N 1
ATOM 2150 C CA . VAL A 1 270 ? -41.562 3.004 33.281 1 63.03 270 VAL A CA 1
ATOM 2151 C C . VAL A 1 270 ? -40.438 3.939 32.844 1 63.03 270 VAL A C 1
ATOM 2153 O O . VAL A 1 270 ? -40.312 4.223 31.641 1 63.03 270 VAL A O 1
ATOM 2156 N N . LEU A 1 271 ? -39.938 4.633 33.844 1 61.88 271 LEU A N 1
ATOM 2157 C CA . LEU A 1 271 ? -38.75 5.457 33.562 1 61.88 271 LEU A CA 1
ATOM 2158 C C . LEU A 1 271 ? -37.469 4.672 33.812 1 61.88 271 LEU A C 1
ATOM 2160 O O . LEU A 1 271 ? -37.25 4.172 34.938 1 61.88 271 LEU A O 1
ATOM 2164 N N . LEU A 1 272 ? -36.875 4.242 32.75 1 60.19 272 LEU A N 1
ATOM 2165 C CA . LEU A 1 272 ? -35.562 3.648 32.875 1 60.19 272 LEU A CA 1
ATOM 2166 C C . LEU A 1 272 ? -34.469 4.723 32.812 1 60.19 272 LEU A C 1
ATOM 2168 O O . LEU A 1 272 ? -34.469 5.578 31.938 1 60.19 272 LEU A O 1
ATOM 2172 N N . ARG A 1 273 ? -33.844 4.832 34 1 61.53 273 ARG A N 1
ATOM 2173 C CA . ARG A 1 273 ? -32.75 5.777 34.062 1 61.53 273 ARG A CA 1
ATOM 2174 C C . ARG A 1 273 ? -31.406 5.07 33.812 1 61.53 273 ARG A C 1
ATOM 2176 O O . ARG A 1 273 ? -31.156 3.996 34.375 1 61.53 273 ARG A O 1
ATOM 2183 N N . CYS A 1 274 ? -30.859 5.332 32.75 1 59.19 274 CYS A N 1
ATOM 2184 C CA . CYS A 1 274 ? -29.5 4.883 32.469 1 59.19 274 CYS A CA 1
ATOM 2185 C C . CYS A 1 274 ? -28.5 6.027 32.625 1 59.19 274 CYS A C 1
ATOM 2187 O O . CYS A 1 274 ? -28.688 7.094 32.031 1 59.19 274 CYS A O 1
ATOM 2189 N N . ASP A 1 275 ? -27.734 5.879 33.656 1 59.97 275 ASP A N 1
ATOM 2190 C CA . ASP A 1 275 ? -26.656 6.844 33.844 1 59.97 275 ASP A CA 1
ATOM 2191 C C . ASP A 1 275 ? -25.391 6.375 33.156 1 59.97 275 ASP A C 1
ATOM 2193 O O . ASP A 1 275 ? -25.094 5.18 33.125 1 59.97 275 ASP A O 1
ATOM 2197 N N . SER A 1 276 ? -25.016 7.117 32.188 1 57.59 276 SER A N 1
ATOM 2198 C CA . SER A 1 276 ? -23.734 6.812 31.562 1 57.59 276 SER A CA 1
ATOM 2199 C C . SER A 1 276 ? -22.656 7.789 32 1 57.59 276 SER A C 1
ATOM 2201 O O . SER A 1 276 ? -22.938 8.953 32.281 1 57.59 276 SER A O 1
ATOM 2203 N N . THR A 1 277 ? -21.578 7.211 32.594 1 59.09 277 THR A N 1
ATOM 2204 C CA . THR A 1 277 ? -20.406 8.023 32.875 1 59.09 277 THR A CA 1
ATOM 2205 C C . THR A 1 277 ? -19.328 7.82 31.812 1 59.09 277 THR A C 1
ATOM 2207 O O . THR A 1 277 ? -19.266 6.762 31.188 1 59.09 277 THR A O 1
ATOM 2210 N N . GLY A 1 278 ? -18.844 8.789 31.281 1 58.31 278 GLY A N 1
ATOM 2211 C CA . GLY A 1 278 ? -17.734 8.75 30.344 1 58.31 278 GLY A CA 1
ATOM 2212 C C . GLY A 1 278 ? -17.391 10.117 29.781 1 58.31 278 GLY A C 1
ATOM 2213 O O . GLY A 1 278 ? -18.125 11.086 29.984 1 58.31 278 GLY A O 1
ATOM 2214 N N . PHE A 1 279 ? -16.203 10.445 29.562 1 57.56 279 PHE A N 1
ATOM 2215 C CA . PHE A 1 279 ? -15.797 11.672 28.891 1 57.56 279 PHE A CA 1
ATOM 2216 C C . PHE A 1 279 ? -15.117 11.359 27.562 1 57.56 279 PHE A C 1
ATOM 2218 O O . PHE A 1 279 ? -14.141 10.617 27.516 1 57.56 279 PHE A O 1
ATOM 2225 N N . PRO A 1 280 ? -15.688 12 26.469 1 58.62 280 PRO A N 1
ATOM 2226 C CA . PRO A 1 280 ? -16.844 12.898 26.422 1 58.62 280 PRO A CA 1
ATOM 2227 C C . PRO A 1 280 ? -18.156 12.18 26.734 1 58.62 280 PRO A C 1
ATOM 2229 O O . PRO A 1 280 ? -18.188 10.953 26.797 1 58.62 280 PRO A O 1
ATOM 2232 N N . THR A 1 281 ? -19.203 12.906 26.953 1 57.03 281 THR A N 1
ATOM 2233 C CA . THR A 1 281 ? -20.5 12.367 27.344 1 57.03 281 THR A CA 1
ATOM 2234 C C . THR A 1 281 ? -20.969 11.32 26.359 1 57.03 281 THR A C 1
ATOM 2236 O O . THR A 1 281 ? -21.109 11.594 25.156 1 57.03 281 THR A O 1
ATOM 2239 N N . PRO A 1 282 ? -21.047 10.195 26.812 1 57.78 282 PRO A N 1
ATOM 2240 C CA . PRO A 1 282 ? -21.484 9.086 25.953 1 57.78 282 PRO A CA 1
ATOM 2241 C C . PRO A 1 282 ? -22.875 9.305 25.375 1 57.78 282 PRO A C 1
ATOM 2243 O O . PRO A 1 282 ? -23.719 9.977 26 1 57.78 282 PRO A O 1
ATOM 2246 N N . LEU A 1 283 ? -23.141 9.062 24.125 1 57.59 283 LEU A N 1
ATOM 2247 C CA . LEU A 1 283 ? -24.484 9.031 23.562 1 57.59 283 LEU A CA 1
ATOM 2248 C C . LEU A 1 283 ? -25.219 7.75 23.969 1 57.59 283 LEU A C 1
ATOM 2250 O O . LEU A 1 283 ? -24.719 6.648 23.734 1 57.59 283 LEU A O 1
ATOM 2254 N N . LEU A 1 284 ? -26.328 7.887 24.688 1 57.72 284 LEU A N 1
ATOM 2255 C CA . LEU A 1 284 ? -27.141 6.754 25.141 1 57.72 284 LEU A CA 1
ATOM 2256 C C . LEU A 1 284 ? -28.266 6.469 24.156 1 57.72 284 LEU A C 1
ATOM 2258 O O . LEU A 1 284 ? -29 7.379 23.766 1 57.72 284 LEU A O 1
ATOM 2262 N N . VAL A 1 285 ? -28.172 5.324 23.516 1 60.09 285 VAL A N 1
ATOM 2263 C CA . VAL A 1 285 ? -29.312 4.938 22.688 1 60.09 285 VAL A CA 1
ATOM 2264 C C . VAL A 1 285 ? -29.969 3.688 23.25 1 60.09 285 VAL A C 1
ATOM 2266 O O . VAL A 1 285 ? -29.297 2.75 23.672 1 60.09 285 VAL A O 1
ATOM 2269 N N . TRP A 1 286 ? -31.391 3.705 23.422 1 60.09 286 TRP A N 1
ATOM 2270 C CA . TRP A 1 286 ? -32.188 2.58 23.922 1 60.09 286 TRP A CA 1
ATOM 2271 C C . TRP A 1 286 ? -32.75 1.772 22.766 1 60.09 286 TRP A C 1
ATOM 2273 O O . TRP A 1 286 ? -33.219 2.342 21.766 1 60.09 286 TRP A O 1
ATOM 2283 N N . PHE A 1 287 ? -32.406 0.453 22.844 1 60.09 287 PHE A N 1
ATOM 2284 C CA . PHE A 1 287 ? -33 -0.408 21.828 1 60.09 287 PHE A CA 1
ATOM 2285 C C . PHE A 1 287 ? -34.062 -1.318 22.438 1 60.09 287 PHE A C 1
ATOM 2287 O O . PHE A 1 287 ? -33.938 -1.761 23.578 1 60.09 287 PHE A O 1
ATOM 2294 N N . ARG A 1 288 ? -35.219 -1.454 21.703 1 57.78 288 ARG A N 1
ATOM 2295 C CA . ARG A 1 288 ? -36.219 -2.465 22.062 1 57.78 288 ARG A CA 1
ATOM 2296 C C . ARG A 1 288 ? -35.75 -3.857 21.656 1 57.78 288 ARG A C 1
ATOM 2298 O O . ARG A 1 288 ? -34.938 -4 20.766 1 57.78 288 ARG A O 1
ATOM 2305 N N . GLU A 1 289 ? -36.125 -4.883 22.438 1 59.34 289 GLU A N 1
ATOM 2306 C CA . GLU A 1 289 ? -35.75 -6.246 22.094 1 59.34 289 GLU A CA 1
ATOM 2307 C C . GLU A 1 289 ? -35.75 -6.457 20.578 1 59.34 289 GLU A C 1
ATOM 2309 O O . GLU A 1 289 ? -34.938 -7.203 20.047 1 59.34 289 GLU A O 1
ATOM 2314 N N . GLY A 1 290 ? -36.562 -5.922 19.781 1 58.06 290 GLY A N 1
ATOM 2315 C CA . GLY A 1 290 ? -36.656 -6.117 18.344 1 58.06 290 GLY A CA 1
ATOM 2316 C C . GLY A 1 290 ? -35.719 -5.238 17.562 1 58.06 290 GLY A C 1
ATOM 2317 O O . GLY A 1 290 ? -35.719 -5.262 16.328 1 58.06 290 GLY A O 1
ATOM 2318 N N . GLY A 1 291 ? -34.688 -4.645 18.094 1 55.78 291 GLY A N 1
ATOM 2319 C CA . GLY A 1 291 ? -33.594 -3.959 17.422 1 55.78 291 GLY A CA 1
ATOM 2320 C C . GLY A 1 291 ? -33.906 -2.5 17.141 1 55.78 291 GLY A C 1
ATOM 2321 O O . GLY A 1 291 ? -33.125 -1.824 16.469 1 55.78 291 GLY A O 1
ATOM 2322 N N . LEU A 1 292 ? -35.125 -1.97 17.344 1 52.31 292 LEU A N 1
ATOM 2323 C CA . LEU A 1 292 ? -35.406 -0.592 16.953 1 52.31 292 LEU A CA 1
ATOM 2324 C C . LEU A 1 292 ? -35 0.377 18.062 1 52.31 292 LEU A C 1
ATOM 2326 O O . LEU A 1 292 ? -35.219 0.112 19.25 1 52.31 292 LEU A O 1
ATOM 2330 N N . PRO A 1 293 ? -34.188 1.404 17.688 1 56.47 293 PRO A N 1
ATOM 2331 C CA . PRO A 1 293 ? -33.938 2.441 18.688 1 56.47 293 PRO A CA 1
ATOM 2332 C C . PRO A 1 293 ? -35.188 3.031 19.281 1 56.47 293 PRO A C 1
ATOM 2334 O O . PRO A 1 293 ? -36.219 3.102 18.609 1 56.47 293 PRO A O 1
ATOM 2337 N N . VAL A 1 294 ? -35.344 3.027 20.594 1 54.41 294 VAL A N 1
ATOM 2338 C CA . VAL A 1 294 ? -36.469 3.688 21.266 1 54.41 294 VAL A CA 1
ATOM 2339 C C . VAL A 1 294 ? -36.188 5.188 21.359 1 54.41 294 VAL A C 1
ATOM 2341 O O . VAL A 1 294 ? -35.125 5.602 21.781 1 54.41 294 VAL A O 1
ATOM 2344 N N . ASN A 1 295 ? -36.719 6.012 20.531 1 44.03 295 ASN A N 1
ATOM 2345 C CA . ASN A 1 295 ? -36.594 7.465 20.531 1 44.03 295 ASN A CA 1
ATOM 2346 C C . ASN A 1 295 ? -37 8.047 21.875 1 44.03 295 ASN A C 1
ATOM 2348 O O . ASN A 1 295 ? -37.281 9.242 21.984 1 44.03 295 ASN A O 1
ATOM 2352 N N . HIS A 1 296 ? -37.312 7.258 22.891 1 40.66 296 HIS A N 1
ATOM 2353 C CA . HIS A 1 296 ? -37.906 8.086 23.953 1 40.66 296 HIS A CA 1
ATOM 2354 C C . HIS A 1 296 ? -36.812 8.594 24.906 1 40.66 296 HIS A C 1
ATOM 2356 O O . HIS A 1 296 ? -35.906 7.859 25.25 1 40.66 296 HIS A O 1
ATOM 2362 N N . THR A 1 297 ? -36.5 9.922 24.828 1 37.19 297 THR A N 1
ATOM 2363 C CA . THR A 1 297 ? -35.75 10.68 25.828 1 37.19 297 THR A CA 1
ATOM 2364 C C . THR A 1 297 ? -36.344 10.484 27.219 1 37.19 297 THR A C 1
ATOM 2366 O O . THR A 1 297 ? -37.594 10.398 27.375 1 37.19 297 THR A O 1
ATOM 2369 N N . MET B 1 1 ? 0.144 65.875 1.211 1 57.56 1 MET B N 1
ATOM 2370 C CA . MET B 1 1 ? -1.009 65 0.953 1 57.56 1 MET B CA 1
ATOM 2371 C C . MET B 1 1 ? -0.731 64.062 -0.207 1 57.56 1 MET B C 1
ATOM 2373 O O . MET B 1 1 ? -1.209 62.938 -0.212 1 57.56 1 MET B O 1
ATOM 2377 N N . TYR B 1 2 ? 0.088 64.5 -1.197 1 66.5 2 TYR B N 1
ATOM 2378 C CA . TYR B 1 2 ? 0.379 63.688 -2.367 1 66.5 2 TYR B CA 1
ATOM 2379 C C . TYR B 1 2 ? 1.394 62.625 -2.029 1 66.5 2 TYR B C 1
ATOM 2381 O O . TYR B 1 2 ? 1.307 61.5 -2.543 1 66.5 2 TYR B O 1
ATOM 2389 N N . LEU B 1 3 ? 2.381 62.875 -1.138 1 66.81 3 LEU B N 1
ATOM 2390 C CA . LEU B 1 3 ? 3.389 61.906 -0.751 1 66.81 3 LEU B CA 1
ATOM 2391 C C . LEU B 1 3 ? 2.768 60.781 0.067 1 66.81 3 LEU B C 1
ATOM 2393 O O . LEU B 1 3 ? 3.098 59.594 -0.128 1 66.81 3 LEU B O 1
ATOM 2397 N N . ILE B 1 4 ? 1.748 61.062 0.897 1 67.5 4 ILE B N 1
ATOM 2398 C CA . ILE B 1 4 ? 1.067 60.062 1.699 1 67.5 4 ILE B CA 1
ATOM 2399 C C . ILE B 1 4 ? 0.202 59.188 0.797 1 67.5 4 ILE B C 1
ATOM 2401 O O . ILE B 1 4 ? 0.136 57.969 0.983 1 67.5 4 ILE B O 1
ATOM 2405 N N . ALA B 1 5 ? -0.35 59.812 -0.313 1 65.94 5 ALA B N 1
ATOM 2406 C CA . ALA B 1 5 ? -1.165 59.031 -1.256 1 65.94 5 ALA B CA 1
ATOM 2407 C C . ALA B 1 5 ? -0.308 58.062 -2.062 1 65.94 5 ALA B C 1
ATOM 2409 O O . ALA B 1 5 ? -0.705 56.938 -2.293 1 65.94 5 ALA B O 1
ATOM 2410 N N . VAL B 1 6 ? 0.971 58.469 -2.383 1 64.19 6 VAL B N 1
ATOM 2411 C CA . VAL B 1 6 ? 1.864 57.594 -3.139 1 64.19 6 VAL B CA 1
ATOM 2412 C C . VAL B 1 6 ? 2.371 56.469 -2.238 1 64.19 6 VAL B C 1
ATOM 2414 O O . VAL B 1 6 ? 2.436 55.312 -2.66 1 64.19 6 VAL B O 1
ATOM 2417 N N . LEU B 1 7 ? 2.615 56.812 -0.953 1 62.88 7 LEU B N 1
ATOM 2418 C CA . LEU B 1 7 ? 3.088 55.781 -0.038 1 62.88 7 LEU B CA 1
ATOM 2419 C C . LEU B 1 7 ? 1.979 54.781 0.272 1 62.88 7 LEU B C 1
ATOM 2421 O O . LEU B 1 7 ? 2.229 53.562 0.354 1 62.88 7 LEU B O 1
ATOM 2425 N N . CYS B 1 8 ? 0.684 55.312 0.329 1 57.09 8 CYS B N 1
ATOM 2426 C CA . CYS B 1 8 ? -0.437 54.406 0.569 1 57.09 8 CYS B CA 1
ATOM 2427 C C . CYS B 1 8 ? -0.719 53.562 -0.659 1 57.09 8 CYS B C 1
ATOM 2429 O O . CYS B 1 8 ? -1.078 52.406 -0.534 1 57.09 8 CYS B O 1
ATOM 2431 N N . SER B 1 9 ? -0.517 54.156 -1.849 1 59.62 9 SER B N 1
ATOM 2432 C CA . SER B 1 9 ? -0.718 53.344 -3.049 1 59.62 9 SER B CA 1
ATOM 2433 C C . SER B 1 9 ? 0.356 52.281 -3.18 1 59.62 9 SER B C 1
ATOM 2435 O O . SER B 1 9 ? 0.083 51.156 -3.658 1 59.62 9 SER B O 1
ATOM 2437 N N . LEU B 1 10 ? 1.586 52.594 -2.766 1 55.06 10 LEU B N 1
ATOM 2438 C CA . LEU B 1 10 ? 2.635 51.594 -2.84 1 55.06 10 LEU B CA 1
ATOM 2439 C C . LEU B 1 10 ? 2.418 50.5 -1.792 1 55.06 10 LEU B C 1
ATOM 2441 O O . LEU B 1 10 ? 2.785 49.344 -2.006 1 55.06 10 LEU B O 1
ATOM 2445 N N . ALA B 1 11 ? 1.819 50.781 -0.63 1 54.03 11 ALA B N 1
ATOM 2446 C CA . ALA B 1 11 ? 1.571 49.781 0.402 1 54.03 11 ALA B CA 1
ATOM 2447 C C . ALA B 1 11 ? 0.515 48.781 -0.051 1 54.03 11 ALA B C 1
ATOM 2449 O O . ALA B 1 11 ? 0.517 47.625 0.387 1 54.03 11 ALA B O 1
ATOM 2450 N N . THR B 1 12 ? -0.411 49.281 -0.843 1 47.94 12 THR B N 1
ATOM 2451 C CA . THR B 1 12 ? -1.448 48.344 -1.238 1 47.94 12 THR B CA 1
ATOM 2452 C C . THR B 1 12 ? -0.917 47.344 -2.279 1 47.94 12 THR B C 1
ATOM 2454 O O . THR B 1 12 ? -1.656 46.5 -2.764 1 47.94 12 THR B O 1
ATOM 2457 N N . ILE B 1 13 ? 0.207 47.75 -2.875 1 45.56 13 ILE B N 1
ATOM 2458 C CA . ILE B 1 13 ? 0.677 46.656 -3.727 1 45.56 13 ILE B CA 1
ATOM 2459 C C . ILE B 1 13 ? 1.098 45.469 -2.863 1 45.56 13 ILE B C 1
ATOM 2461 O O . ILE B 1 13 ? 2.279 45.312 -2.545 1 45.56 13 ILE B O 1
ATOM 2465 N N . PHE B 1 14 ? 0.588 45.312 -1.673 1 43 14 PHE B N 1
ATOM 2466 C CA . PHE B 1 14 ? 0.688 43.906 -1.257 1 43 14 PHE B CA 1
ATOM 2467 C C . PHE B 1 14 ? 0.372 42.969 -2.418 1 43 14 PHE B C 1
ATOM 2469 O O . PHE B 1 14 ? -0.796 42.75 -2.752 1 43 14 PHE B O 1
ATOM 2476 N N . THR B 1 15 ? 1.158 43 -3.445 1 42.47 15 THR B N 1
ATOM 2477 C CA . THR B 1 15 ? 1.088 41.844 -4.348 1 42.47 15 THR B CA 1
ATOM 2478 C C . THR B 1 15 ? 0.799 40.562 -3.576 1 42.47 15 THR B C 1
ATOM 2480 O O . THR B 1 15 ? 1.563 40.188 -2.688 1 42.47 15 THR B O 1
ATOM 2483 N N . LYS B 1 16 ? -0.36 40.344 -3.139 1 44.34 16 LYS B N 1
ATOM 2484 C CA . LYS B 1 16 ? -0.657 38.969 -2.861 1 44.34 16 LYS B CA 1
ATOM 2485 C C . LYS B 1 16 ? 0.251 38.031 -3.668 1 44.34 16 LYS B C 1
ATOM 2487 O O . LYS B 1 16 ? 0.113 37.938 -4.887 1 44.34 16 LYS B O 1
ATOM 2492 N N . VAL B 1 17 ? 1.487 37.938 -3.496 1 47.19 17 VAL B N 1
ATOM 2493 C CA . VAL B 1 17 ? 2.266 36.812 -4.039 1 47.19 17 VAL B CA 1
ATOM 2494 C C . VAL B 1 17 ? 1.373 35.594 -4.199 1 47.19 17 VAL B C 1
ATOM 2496 O O . VAL B 1 17 ? 0.981 34.969 -3.211 1 47.19 17 VAL B O 1
ATOM 2499 N N . SER B 1 18 ? 0.305 35.75 -4.91 1 51.31 18 SER B N 1
ATOM 2500 C CA . SER B 1 18 ? -0.447 34.531 -5.27 1 51.31 18 SER B CA 1
ATOM 2501 C C . SER B 1 18 ? 0.482 33.344 -5.508 1 51.31 18 SER B C 1
ATOM 2503 O O . SER B 1 18 ? 1.42 33.438 -6.301 1 51.31 18 SER B O 1
ATOM 2505 N N . SER B 1 19 ? 0.863 32.688 -4.57 1 64.44 19 SER B N 1
ATOM 2506 C CA . SER B 1 19 ? 1.657 31.484 -4.715 1 64.44 19 SER B CA 1
ATOM 2507 C C . SER B 1 19 ? 1.28 30.719 -5.98 1 64.44 19 SER B C 1
ATOM 2509 O O . SER B 1 19 ? 0.097 30.516 -6.258 1 64.44 19 SER B O 1
ATOM 2511 N N . PHE B 1 20 ? 2.127 30.703 -7.023 1 84.38 20 PHE B N 1
ATOM 2512 C CA . PHE B 1 20 ? 2.047 30.031 -8.32 1 84.38 20 PHE B CA 1
ATOM 2513 C C . PHE B 1 20 ? 1.747 28.547 -8.148 1 84.38 20 PHE B C 1
ATOM 2515 O O . PHE B 1 20 ? 2.246 27.906 -7.219 1 84.38 20 PHE B O 1
ATOM 2522 N N . CYS B 1 21 ? 0.618 28.156 -8.75 1 92.56 21 CYS B N 1
ATOM 2523 C CA . CYS B 1 21 ? 0.314 26.734 -8.906 1 92.56 21 CYS B CA 1
ATOM 2524 C C . CYS B 1 21 ? 0.387 26.328 -10.375 1 92.56 21 CYS B C 1
ATOM 2526 O O . CYS B 1 21 ? -0.214 26.969 -11.234 1 92.56 21 CYS B O 1
ATOM 2528 N N . PRO B 1 22 ? 1.122 25.297 -10.562 1 93.88 22 PRO B N 1
ATOM 2529 C CA . PRO B 1 22 ? 1.205 24.859 -11.961 1 93.88 22 PRO B CA 1
ATOM 2530 C C . PRO B 1 22 ? -0.165 24.594 -12.578 1 93.88 22 PRO B C 1
ATOM 2532 O O . PRO B 1 22 ? -1.071 24.109 -11.883 1 93.88 22 PRO B O 1
ATOM 2535 N N . SER B 1 23 ? -0.322 24.828 -13.883 1 90.69 23 SER B N 1
ATOM 2536 C CA . SER B 1 23 ? -1.608 24.797 -14.57 1 90.69 23 SER B CA 1
ATOM 2537 C C . SER B 1 23 ? -2.211 23.391 -14.539 1 90.69 23 SER B C 1
ATOM 2539 O O . SER B 1 23 ? -3.432 23.234 -14.469 1 90.69 23 SER B O 1
ATOM 2541 N N . GLN B 1 24 ? -1.477 22.359 -14.562 1 93.88 24 GLN B N 1
ATOM 2542 C CA . GLN B 1 24 ? -2.008 21 -14.617 1 93.88 24 GLN B CA 1
ATOM 2543 C C . GLN B 1 24 ? -2.111 20.391 -13.219 1 93.88 24 GLN B C 1
ATOM 2545 O O . GLN B 1 24 ? -2.271 19.172 -13.078 1 93.88 24 GLN B O 1
ATOM 2550 N N . CYS B 1 25 ? -2.117 21.297 -12.258 1 97.12 25 CYS B N 1
ATOM 2551 C CA . CYS B 1 25 ? -2.145 20.828 -10.875 1 97.12 25 CYS B CA 1
ATOM 2552 C C . CYS B 1 25 ? -3.154 21.609 -10.047 1 97.12 25 CYS B C 1
ATOM 2554 O O . CYS B 1 25 ? -3.664 22.641 -10.5 1 97.12 25 CYS B O 1
ATOM 2556 N N . THR B 1 26 ? -3.521 21.062 -8.945 1 97 26 THR B N 1
ATOM 2557 C CA . THR B 1 26 ? -4.336 21.703 -7.918 1 97 26 THR B CA 1
ATOM 2558 C C . THR B 1 26 ? -3.545 21.875 -6.625 1 97 26 THR B C 1
ATOM 2560 O O . THR B 1 26 ? -2.941 20.922 -6.133 1 97 26 THR B O 1
ATOM 2563 N N . CYS B 1 27 ? -3.582 23.125 -6.172 1 96.56 27 CYS B N 1
ATOM 2564 C CA . CYS B 1 27 ? -2.84 23.422 -4.953 1 96.56 27 CYS B CA 1
ATOM 2565 C C . CYS B 1 27 ? -3.785 23.766 -3.807 1 96.56 27 CYS B C 1
ATOM 2567 O O . CYS B 1 27 ? -4.699 24.578 -3.973 1 96.56 27 CYS B O 1
ATOM 2569 N N . ILE B 1 28 ? -3.578 23.109 -2.725 1 94.5 28 ILE B N 1
ATOM 2570 C CA . ILE B 1 28 ? -4.387 23.359 -1.534 1 94.5 28 ILE B CA 1
ATOM 2571 C C . ILE B 1 28 ? -3.498 23.844 -0.397 1 94.5 28 ILE B C 1
ATOM 2573 O O . ILE B 1 28 ? -2.52 23.188 -0.035 1 94.5 28 ILE B O 1
ATOM 2577 N N . PHE B 1 29 ? -3.898 24.953 0.149 1 92.25 29 PHE B N 1
ATOM 2578 C CA . PHE B 1 29 ? -3.152 25.547 1.253 1 92.25 29 PHE B CA 1
ATOM 2579 C C . PHE B 1 29 ? -3.777 25.172 2.592 1 92.25 29 PHE B C 1
ATOM 2581 O O . PHE B 1 29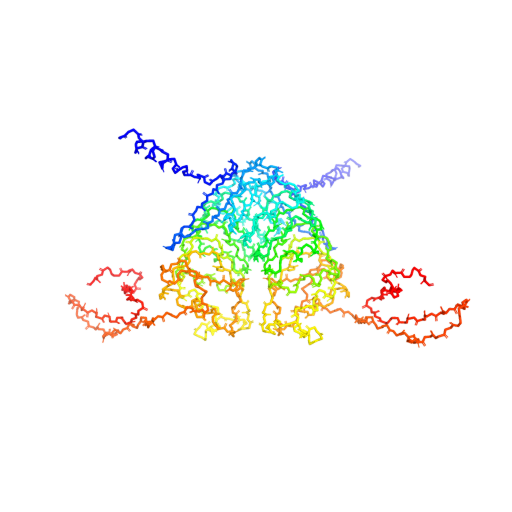 ? -4.992 25.281 2.768 1 92.25 29 PHE B O 1
ATOM 2588 N N . HIS B 1 30 ? -2.996 24.594 3.471 1 86.81 30 HIS B N 1
ATOM 2589 C CA . HIS B 1 30 ? -3.416 24.25 4.824 1 86.81 30 HIS B CA 1
ATOM 2590 C C . HIS B 1 30 ? -2.863 25.234 5.844 1 86.81 30 HIS B C 1
ATOM 2592 O O . HIS B 1 30 ? -1.656 25.266 6.09 1 86.81 30 HIS B O 1
ATOM 2598 N N . SER B 1 31 ? -3.654 26.031 6.441 1 81.5 31 SER B N 1
ATOM 2599 C CA . SER B 1 31 ? -3.25 27.094 7.363 1 81.5 31 SER B CA 1
ATOM 2600 C C . SER B 1 31 ? -3.182 26.578 8.797 1 81.5 31 SER B C 1
ATOM 2602 O O . SER B 1 31 ? -4.004 25.75 9.203 1 81.5 31 SER B O 1
ATOM 2604 N N . ARG B 1 32 ? -2.131 26.922 9.508 1 73.19 32 ARG B N 1
ATOM 2605 C CA . ARG B 1 32 ? -2.002 26.672 10.938 1 73.19 32 ARG B CA 1
ATOM 2606 C C . ARG B 1 32 ? -2.357 27.906 11.75 1 73.19 32 ARG B C 1
ATOM 2608 O O . ARG B 1 32 ? -2.406 29.016 11.211 1 73.19 32 ARG B O 1
ATOM 2615 N N . SER B 1 33 ? -2.773 27.672 12.938 1 66.94 33 SER B N 1
ATOM 2616 C CA . SER B 1 33 ? -3.174 28.766 13.82 1 66.94 33 SER B CA 1
ATOM 2617 C C . SER B 1 33 ? -2.053 29.781 13.984 1 66.94 33 SER B C 1
ATOM 2619 O O . SER B 1 33 ? -2.314 30.969 14.227 1 66.94 33 SER B O 1
ATOM 2621 N N . ASP B 1 34 ? -0.852 29.422 13.859 1 66.19 34 ASP B N 1
ATOM 2622 C CA . ASP B 1 34 ? 0.266 30.328 14.078 1 66.19 34 ASP B CA 1
ATOM 2623 C C . ASP B 1 34 ? 0.566 31.156 12.828 1 66.19 34 ASP B C 1
ATOM 2625 O O . ASP B 1 34 ? 1.541 31.906 12.789 1 66.19 34 ASP B O 1
ATOM 2629 N N . GLY B 1 35 ? -0.254 31.031 11.828 1 68.25 35 GLY B N 1
ATOM 2630 C CA . GLY B 1 35 ? -0.094 31.828 10.625 1 68.25 35 GLY B CA 1
ATOM 2631 C C . GLY B 1 35 ? 0.753 31.156 9.57 1 68.25 35 GLY B C 1
ATOM 2632 O O . GLY B 1 35 ? 0.81 31.609 8.422 1 68.25 35 GLY B O 1
ATOM 2633 N N . THR B 1 36 ? 1.392 30.141 9.938 1 76.19 36 THR B N 1
ATOM 2634 C CA . THR B 1 36 ? 2.158 29.391 8.953 1 76.19 36 THR B CA 1
ATOM 2635 C C . THR B 1 36 ? 1.296 28.312 8.305 1 76.19 36 THR B C 1
ATOM 2637 O O . THR B 1 36 ? 0.165 28.078 8.734 1 76.19 36 THR B O 1
ATOM 2640 N N . GLY B 1 37 ? 1.701 28 7.031 1 84.88 37 GLY B N 1
ATOM 2641 C CA . GLY B 1 37 ? 0.928 26.953 6.371 1 84.88 37 GLY B CA 1
ATOM 2642 C C . GLY B 1 37 ? 1.753 26.109 5.414 1 84.88 37 GLY B C 1
ATOM 2643 O O . GLY B 1 37 ? 2.949 26.359 5.242 1 84.88 37 GLY B O 1
ATOM 2644 N N . THR B 1 38 ? 1.201 25.016 5.156 1 90.94 38 THR B N 1
ATOM 2645 C CA . THR B 1 38 ? 1.793 24.109 4.18 1 90.94 38 THR B CA 1
ATOM 2646 C C . THR B 1 38 ? 0.828 23.859 3.025 1 90.94 38 THR B C 1
ATOM 2648 O O . THR B 1 38 ? -0.342 24.25 3.092 1 90.94 38 THR B O 1
ATOM 2651 N N . ARG B 1 39 ? 1.473 23.391 1.924 1 95.06 39 ARG B N 1
ATOM 2652 C CA . ARG B 1 39 ? 0.637 23.141 0.754 1 95.06 39 ARG B CA 1
ATOM 2653 C C . ARG B 1 39 ? 0.698 21.672 0.343 1 95.06 39 ARG B C 1
ATOM 2655 O O . ARG B 1 39 ? 1.711 21 0.56 1 95.06 39 ARG B O 1
ATOM 2662 N N . SER B 1 40 ? -0.38 21.203 -0.134 1 96.81 40 SER B N 1
ATOM 2663 C CA . SER B 1 40 ? -0.474 19.953 -0.868 1 96.81 40 SER B CA 1
ATOM 2664 C C . SER B 1 40 ? -0.785 20.188 -2.342 1 96.81 40 SER B C 1
ATOM 2666 O O . SER B 1 40 ? -1.676 20.969 -2.672 1 96.81 40 SER B O 1
ATOM 2668 N N . VAL B 1 41 ? -0.03 19.531 -3.188 1 98 41 VAL B N 1
ATOM 2669 C CA . VAL B 1 41 ? -0.198 19.719 -4.625 1 98 41 VAL B CA 1
ATOM 2670 C C . VAL B 1 41 ? -0.556 18.391 -5.285 1 98 41 VAL B C 1
ATOM 2672 O O . VAL B 1 41 ? 0.088 17.375 -5.031 1 98 41 VAL B O 1
ATOM 2675 N N . LEU B 1 42 ? -1.611 18.375 -6.055 1 98.12 42 LEU B N 1
ATOM 2676 C CA . LEU B 1 42 ? -2.051 17.219 -6.82 1 98.12 42 LEU B CA 1
ATOM 2677 C C . LEU B 1 42 ? -2.023 17.516 -8.32 1 98.12 42 LEU B C 1
ATOM 2679 O O . LEU B 1 42 ? -2.654 18.469 -8.781 1 98.12 42 LEU B O 1
ATOM 2683 N N . CYS B 1 43 ? -1.256 16.75 -9.023 1 98.06 43 CYS B N 1
ATOM 2684 C CA . CYS B 1 43 ? -1.212 16.797 -10.477 1 98.06 43 CYS B CA 1
ATOM 2685 C C . CYS B 1 43 ? -1.736 15.5 -11.086 1 98.06 43 CYS B C 1
ATOM 2687 O O . CYS B 1 43 ? -1.095 14.453 -10.977 1 98.06 43 CYS B O 1
ATOM 2689 N N . ASN B 1 44 ? -2.832 15.523 -11.727 1 96 44 ASN B N 1
ATOM 2690 C CA . ASN B 1 44 ? -3.422 14.289 -12.227 1 96 44 ASN B CA 1
ATOM 2691 C C . ASN B 1 44 ? -4.051 14.492 -13.602 1 96 44 ASN B C 1
ATOM 2693 O O . ASN B 1 44 ? -5.035 13.828 -13.945 1 96 44 ASN B O 1
ATOM 2697 N N . ASP B 1 45 ? -3.473 15.422 -14.328 1 94.62 45 ASP B N 1
ATOM 2698 C CA . ASP B 1 45 ? -3.852 15.578 -15.727 1 94.62 45 ASP B CA 1
ATOM 2699 C C . ASP B 1 45 ? -3.324 14.414 -16.562 1 94.62 45 ASP B C 1
ATOM 2701 O O . ASP B 1 45 ? -2.111 14.211 -16.656 1 94.62 45 ASP B O 1
ATOM 2705 N N . PRO B 1 46 ? -4.258 13.727 -17.203 1 92.12 46 PRO B N 1
ATOM 2706 C CA . PRO B 1 46 ? -3.828 12.547 -17.953 1 92.12 46 PRO B CA 1
ATOM 2707 C C . PRO B 1 46 ? -2.908 12.883 -19.125 1 92.12 46 PRO B C 1
ATOM 2709 O O . PRO B 1 46 ? -2.221 12.008 -19.656 1 92.12 46 PRO B O 1
ATOM 2712 N N . ASP B 1 47 ? -2.822 14.141 -19.516 1 93 47 ASP B N 1
ATOM 2713 C CA . ASP B 1 47 ? -2.01 14.539 -20.656 1 93 47 ASP B CA 1
ATOM 2714 C C . ASP B 1 47 ? -0.632 15.023 -20.219 1 93 47 ASP B C 1
ATOM 2716 O O . ASP B 1 47 ? 0.22 15.344 -21.047 1 93 47 ASP B O 1
ATOM 2720 N N . MET B 1 48 ? -0.425 14.953 -18.938 1 95.81 48 MET B N 1
ATOM 2721 C CA . MET B 1 48 ? 0.854 15.43 -18.406 1 95.81 48 MET B CA 1
ATOM 2722 C C . MET B 1 48 ? 1.964 14.422 -18.703 1 95.81 48 MET B C 1
ATOM 2724 O O . MET B 1 48 ? 1.866 13.258 -18.312 1 95.81 48 MET B O 1
ATOM 2728 N N . SER B 1 49 ? 2.998 14.914 -19.344 1 96.38 49 SER B N 1
ATOM 2729 C CA . SER B 1 49 ? 4.055 14 -19.766 1 96.38 49 SER B CA 1
ATOM 2730 C C . SER B 1 49 ? 5.359 14.289 -19.031 1 96.38 49 SER B C 1
ATOM 2732 O O . SER B 1 49 ? 6.316 13.516 -19.125 1 96.38 49 SER B O 1
ATOM 2734 N N . GLU B 1 50 ? 5.336 15.422 -18.312 1 95.56 50 GLU B N 1
ATOM 2735 C CA . GLU B 1 50 ? 6.516 15.797 -17.547 1 95.56 50 GLU B CA 1
ATOM 2736 C C . GLU B 1 50 ? 6.148 16.125 -16.094 1 95.56 50 GLU B C 1
ATOM 2738 O O . GLU B 1 50 ? 5.016 16.531 -15.82 1 95.56 50 GLU B O 1
ATOM 2743 N N . VAL B 1 51 ? 7.156 15.906 -15.289 1 96.31 51 VAL B N 1
ATOM 2744 C CA . VAL B 1 51 ? 6.926 16.312 -13.906 1 96.31 51 VAL B CA 1
ATOM 2745 C C . VAL B 1 51 ? 6.754 17.828 -13.828 1 96.31 51 VAL B C 1
ATOM 2747 O O . VAL B 1 51 ? 7.402 18.562 -14.562 1 96.31 51 VAL B O 1
ATOM 2750 N N . PRO B 1 52 ? 5.938 18.234 -12.969 1 94.31 52 PRO B N 1
ATOM 2751 C CA . PRO B 1 52 ? 5.68 19.672 -12.891 1 94.31 52 PRO B CA 1
ATOM 2752 C C . PRO B 1 52 ? 6.906 20.469 -12.438 1 94.31 52 PRO B C 1
ATOM 2754 O O . PRO B 1 52 ? 7.691 19.984 -11.617 1 94.31 52 PRO B O 1
ATOM 2757 N N . VAL B 1 53 ? 6.934 21.656 -13.016 1 91.19 53 VAL B N 1
ATOM 2758 C CA . VAL B 1 53 ? 7.969 22.609 -12.617 1 91.19 53 VAL B CA 1
ATOM 2759 C C . VAL B 1 53 ? 7.34 23.766 -11.852 1 91.19 53 VAL B C 1
ATOM 2761 O O . VAL B 1 53 ? 6.133 24 -11.953 1 91.19 53 VAL B O 1
ATOM 2764 N N . ASN B 1 54 ? 8.094 24.391 -10.945 1 91.62 54 ASN B N 1
ATOM 2765 C CA . ASN B 1 54 ? 7.672 25.578 -10.195 1 91.62 54 ASN B CA 1
ATOM 2766 C C . ASN B 1 54 ? 6.578 25.234 -9.188 1 91.62 54 ASN B C 1
ATOM 2768 O O . ASN B 1 54 ? 5.57 25.938 -9.102 1 91.62 54 ASN B O 1
ATOM 2772 N N . VAL B 1 55 ? 6.688 24.062 -8.688 1 96 55 VAL B N 1
ATOM 2773 C CA . VAL B 1 55 ? 5.836 23.719 -7.551 1 96 55 VAL B CA 1
ATOM 2774 C C . VAL B 1 55 ? 6.137 24.656 -6.379 1 96 55 VAL B C 1
ATOM 2776 O O . VAL B 1 55 ? 7.297 24.984 -6.125 1 96 55 VAL B O 1
ATOM 2779 N N . PRO B 1 56 ? 5.094 25.125 -5.688 1 95.62 56 PRO B N 1
ATOM 2780 C CA . PRO B 1 56 ? 5.336 26.031 -4.562 1 95.62 56 PRO B CA 1
ATOM 2781 C C . PRO B 1 56 ? 6.371 25.484 -3.578 1 95.62 56 PRO B C 1
ATOM 2783 O O . PRO B 1 56 ? 6.383 24.281 -3.293 1 95.62 56 PRO B O 1
ATOM 2786 N N . LEU B 1 57 ? 7.109 26.375 -3.027 1 94.56 57 LEU B N 1
ATOM 2787 C CA . LEU B 1 57 ? 8.234 25.984 -2.182 1 94.56 57 LEU B CA 1
ATOM 2788 C C . LEU B 1 57 ? 7.746 25.406 -0.853 1 94.56 57 LEU B C 1
ATOM 2790 O O . LEU B 1 57 ? 8.461 24.656 -0.199 1 94.56 57 LEU B O 1
ATOM 2794 N N . ASP B 1 58 ? 6.574 25.781 -0.49 1 94 58 ASP B N 1
ATOM 2795 C CA . ASP B 1 58 ? 6.059 25.359 0.805 1 94 58 ASP B CA 1
ATOM 2796 C C . ASP B 1 58 ? 5.27 24.047 0.674 1 94 58 ASP B C 1
ATOM 2798 O O . ASP B 1 58 ? 4.5 23.688 1.568 1 94 58 ASP B O 1
ATOM 2802 N N . THR B 1 59 ? 5.48 23.391 -0.504 1 97.06 59 THR B N 1
ATOM 2803 C CA . THR B 1 59 ? 4.801 22.109 -0.733 1 97.06 59 THR B CA 1
ATOM 2804 C C . THR B 1 59 ? 5.363 21.031 0.176 1 97.06 59 THR B C 1
ATOM 2806 O O . THR B 1 59 ? 6.574 20.797 0.204 1 97.06 59 THR B O 1
ATOM 2809 N N . VAL B 1 60 ? 4.5 20.422 0.899 1 96.94 60 VAL B N 1
ATOM 2810 C CA . VAL B 1 60 ? 4.898 19.344 1.799 1 96.94 60 VAL B CA 1
ATOM 2811 C C . VAL B 1 60 ? 4.488 18 1.206 1 96.94 60 VAL B C 1
ATOM 2813 O O . VAL B 1 60 ? 5.129 16.984 1.469 1 96.94 60 VAL B O 1
ATOM 2816 N N . LYS B 1 61 ? 3.477 18.016 0.448 1 98 61 LYS B N 1
ATOM 2817 C CA . LYS B 1 61 ? 2.969 16.812 -0.21 1 98 61 LYS B CA 1
ATOM 2818 C C . LYS B 1 61 ? 2.744 17.047 -1.7 1 98 61 LYS B C 1
ATOM 2820 O O . LYS B 1 61 ? 1.959 17.922 -2.08 1 98 61 LYS B O 1
ATOM 2825 N N . LEU B 1 62 ? 3.453 16.312 -2.516 1 98.56 62 LEU B N 1
ATOM 2826 C CA . LEU B 1 62 ? 3.301 16.391 -3.965 1 98.56 62 LEU B CA 1
ATOM 2827 C C . LEU B 1 62 ? 2.84 15.047 -4.531 1 98.56 62 LEU B C 1
ATOM 2829 O O . LEU B 1 62 ? 3.496 14.023 -4.328 1 98.56 62 LEU B O 1
ATOM 2833 N N . ARG B 1 63 ? 1.753 15.062 -5.191 1 98.62 63 ARG B N 1
ATOM 2834 C CA . ARG B 1 63 ? 1.189 13.867 -5.809 1 98.62 63 ARG B CA 1
ATOM 2835 C C . ARG B 1 63 ? 1.061 14.039 -7.32 1 98.62 63 ARG B C 1
ATOM 2837 O O . ARG B 1 63 ? 0.36 14.938 -7.789 1 98.62 63 ARG B O 1
ATOM 2844 N N . VAL B 1 64 ? 1.769 13.312 -8.039 1 98.44 64 VAL B N 1
ATOM 2845 C CA . VAL B 1 64 ? 1.638 13.18 -9.484 1 98.44 64 VAL B CA 1
ATOM 2846 C C . VAL B 1 64 ? 1.091 11.797 -9.828 1 98.44 64 VAL B C 1
ATOM 2848 O O . VAL B 1 64 ? 1.81 10.805 -9.742 1 98.44 64 VAL B O 1
ATOM 2851 N N . GLU B 1 65 ? -0.151 11.758 -10.258 1 97.69 65 GLU B N 1
ATOM 2852 C CA . GLU B 1 65 ? -0.815 10.461 -10.367 1 97.69 65 GLU B CA 1
ATOM 2853 C C . GLU B 1 65 ? -1.596 10.352 -11.672 1 97.69 65 GLU B C 1
ATOM 2855 O O . GLU B 1 65 ? -2.186 11.328 -12.133 1 97.69 65 GLU B O 1
ATOM 2860 N N . LYS B 1 66 ? -1.616 9.188 -12.297 1 96.06 66 LYS B N 1
ATOM 2861 C CA . LYS B 1 66 ? -2.424 8.867 -13.469 1 96.06 66 LYS B CA 1
ATOM 2862 C C . LYS B 1 66 ? -2.035 9.742 -14.656 1 96.06 66 LYS B C 1
ATOM 2864 O O . LYS B 1 66 ? -2.902 10.281 -15.344 1 96.06 66 LYS B O 1
ATOM 2869 N N . THR B 1 67 ? -0.799 9.953 -14.781 1 97 67 THR B N 1
ATOM 2870 C CA . THR B 1 67 ? -0.311 10.742 -15.906 1 97 67 THR B CA 1
ATOM 2871 C C . THR B 1 67 ? 0.5 9.867 -16.859 1 97 67 THR B C 1
ATOM 2873 O O . THR B 1 67 ? 0.584 8.656 -16.688 1 97 67 THR B O 1
ATOM 2876 N N . VAL B 1 68 ? 1.059 10.562 -17.906 1 96.88 68 VAL B N 1
ATOM 2877 C CA . VAL B 1 68 ? 1.853 9.805 -18.859 1 96.88 68 VAL B CA 1
ATOM 2878 C C . VAL B 1 68 ? 3.328 10.164 -18.719 1 96.88 68 VAL B C 1
ATOM 2880 O O . VAL B 1 68 ? 4.109 10.016 -19.656 1 96.88 68 VAL B O 1
ATOM 2883 N N . VAL B 1 69 ? 3.689 10.633 -17.5 1 97.81 69 VAL B N 1
ATOM 2884 C CA . VAL B 1 69 ? 5.086 10.93 -17.219 1 97.81 69 VAL B CA 1
ATOM 2885 C C . VAL B 1 69 ? 5.93 9.672 -17.375 1 97.81 69 VAL B C 1
ATOM 2887 O O . VAL B 1 69 ? 5.586 8.609 -16.859 1 97.81 69 VAL B O 1
ATOM 2890 N N . ARG B 1 70 ? 7.074 9.797 -18.031 1 97.88 70 ARG B N 1
ATOM 2891 C CA . ARG B 1 70 ? 7.848 8.609 -18.359 1 97.88 70 ARG B CA 1
ATOM 2892 C C . ARG B 1 70 ? 9.211 8.633 -17.672 1 97.88 70 ARG B C 1
ATOM 2894 O O . ARG B 1 70 ? 9.805 7.578 -17.422 1 97.88 70 ARG B O 1
ATOM 2901 N N . GLN B 1 71 ? 9.625 9.891 -17.406 1 97.75 71 GLN B N 1
ATOM 2902 C CA . GLN B 1 71 ? 10.977 10 -16.875 1 97.75 71 GLN B CA 1
ATOM 2903 C C . GLN B 1 71 ? 11.047 11 -15.734 1 97.75 71 GLN B C 1
ATOM 2905 O O . GLN B 1 71 ? 10.344 12.008 -15.742 1 97.75 71 GLN B O 1
ATOM 2910 N N . LEU B 1 72 ? 11.898 10.602 -14.75 1 97.94 72 LEU B N 1
ATOM 2911 C CA . LEU B 1 72 ? 12.266 11.562 -13.719 1 97.94 72 LEU B CA 1
ATOM 2912 C C . LEU B 1 72 ? 13.633 12.164 -13.992 1 97.94 72 LEU B C 1
ATOM 2914 O O . LEU B 1 72 ? 14.648 11.469 -13.922 1 97.94 72 LEU B O 1
ATOM 2918 N N . PRO B 1 73 ? 13.68 13.43 -14.359 1 96.81 73 PRO B N 1
ATOM 2919 C CA . PRO B 1 73 ? 14.961 14.055 -14.703 1 96.81 73 PRO B CA 1
ATOM 2920 C C . PRO B 1 73 ? 15.82 14.344 -13.477 1 96.81 73 PRO B C 1
ATOM 2922 O O . PRO B 1 73 ? 15.359 14.195 -12.344 1 96.81 73 PRO B O 1
ATOM 2925 N N . ARG B 1 74 ? 17 14.734 -13.797 1 95.94 74 ARG B N 1
ATOM 2926 C CA . ARG B 1 74 ? 17.953 15.133 -12.766 1 95.94 74 ARG B CA 1
ATOM 2927 C C . ARG B 1 74 ? 17.422 16.297 -11.953 1 95.94 74 ARG B C 1
ATOM 2929 O O . ARG B 1 74 ? 16.875 17.25 -12.508 1 95.94 74 ARG B O 1
ATOM 2936 N N . GLU B 1 75 ? 17.516 16.156 -10.695 1 93.81 75 GLU B N 1
ATOM 2937 C CA . GLU B 1 75 ? 17.188 17.219 -9.766 1 93.81 75 GLU B CA 1
ATOM 2938 C C . GLU B 1 75 ? 15.766 17.734 -9.969 1 93.81 75 GLU B C 1
ATOM 2940 O O . GLU B 1 75 ? 15.508 18.938 -9.922 1 93.81 75 GLU B O 1
ATOM 2945 N N . ALA B 1 76 ? 14.867 16.844 -10.18 1 94 76 ALA B N 1
ATOM 2946 C CA . ALA B 1 76 ? 13.477 17.156 -10.508 1 94 76 ALA B CA 1
ATOM 2947 C C . ALA B 1 76 ? 12.797 17.875 -9.344 1 94 76 ALA B C 1
ATOM 2949 O O . ALA B 1 76 ? 11.891 18.688 -9.555 1 94 76 ALA B O 1
ATOM 2950 N N . PHE B 1 77 ? 13.234 17.625 -8.117 1 97.06 77 PHE B N 1
ATOM 2951 C CA . PHE B 1 77 ? 12.523 18.125 -6.949 1 97.06 77 PHE B CA 1
ATOM 2952 C C . PHE B 1 77 ? 13.469 18.844 -5.996 1 97.06 77 PHE B C 1
ATOM 2954 O O . PHE B 1 77 ? 13.164 19.016 -4.816 1 97.06 77 PHE B O 1
ATOM 2961 N N . TYR B 1 78 ? 14.617 19.281 -6.461 1 96.19 78 TYR B N 1
ATOM 2962 C CA . TYR B 1 78 ? 15.734 19.688 -5.617 1 96.19 78 TYR B CA 1
ATOM 2963 C C . TYR B 1 78 ? 15.352 20.891 -4.754 1 96.19 78 TYR B C 1
ATOM 2965 O O . TYR B 1 78 ? 15.875 21.062 -3.65 1 96.19 78 TYR B O 1
ATOM 2973 N N . TYR B 1 79 ? 14.477 21.719 -5.176 1 95.81 79 TYR B N 1
ATOM 2974 C CA . TYR B 1 79 ? 14.172 22.969 -4.496 1 95.81 79 TYR B CA 1
ATOM 2975 C C . TYR B 1 79 ? 13.047 22.781 -3.484 1 95.81 79 TYR B C 1
ATOM 2977 O O . TYR B 1 79 ? 12.75 23.688 -2.699 1 95.81 79 TYR B O 1
ATOM 2985 N N . LEU B 1 80 ? 12.398 21.609 -3.51 1 97.06 80 LEU B N 1
ATOM 2986 C CA . LEU B 1 80 ? 11.32 21.328 -2.564 1 97.06 80 LEU B CA 1
ATOM 2987 C C . LEU B 1 80 ? 11.883 20.766 -1.265 1 97.06 80 LEU B C 1
ATOM 2989 O O . LEU B 1 80 ? 11.625 19.594 -0.933 1 97.06 80 LEU B O 1
ATOM 2993 N N . VAL B 1 81 ? 12.43 21.578 -0.49 1 95.88 81 VAL B N 1
ATOM 2994 C CA . VAL B 1 81 ? 13.211 21.156 0.666 1 95.88 81 VAL B CA 1
ATOM 2995 C C . VAL B 1 81 ? 12.273 20.719 1.788 1 95.88 81 VAL B C 1
ATOM 2997 O O . VAL B 1 81 ? 12.672 19.938 2.658 1 95.88 81 VAL B O 1
ATOM 3000 N N . ASP B 1 82 ? 11.016 21.125 1.754 1 95.44 82 ASP B N 1
ATOM 3001 C CA . ASP B 1 82 ? 10.078 20.797 2.824 1 95.44 82 ASP B CA 1
ATOM 3002 C C . ASP B 1 82 ? 9.234 19.578 2.457 1 95.44 82 ASP B C 1
ATOM 3004 O O . ASP B 1 82 ? 8.367 19.172 3.227 1 95.44 82 ASP B O 1
ATOM 3008 N N . LEU B 1 83 ? 9.547 18.984 1.3 1 97.94 83 LEU B N 1
ATOM 3009 C CA . LEU B 1 83 ? 8.742 17.875 0.795 1 97.94 83 LEU B CA 1
ATOM 3010 C C . LEU B 1 83 ? 8.844 16.672 1.717 1 97.94 83 LEU B C 1
ATOM 3012 O O . LEU B 1 83 ? 9.945 16.203 2.021 1 97.94 83 LEU B O 1
ATOM 3016 N N . ARG B 1 84 ? 7.746 16.156 2.174 1 97.56 84 ARG B N 1
ATOM 3017 C CA . ARG B 1 84 ? 7.703 15.008 3.066 1 97.56 84 ARG B CA 1
ATOM 3018 C C . ARG B 1 84 ? 7.066 13.805 2.379 1 97.56 84 ARG B C 1
ATOM 3020 O O . ARG B 1 84 ? 7.406 12.656 2.68 1 97.56 84 ARG B O 1
ATOM 3027 N N . TYR B 1 85 ? 6.113 14.102 1.506 1 98.19 85 TYR B N 1
ATOM 3028 C CA . TYR B 1 85 ? 5.402 13.062 0.763 1 98.19 85 TYR B CA 1
ATOM 3029 C C . TYR B 1 85 ? 5.523 13.289 -0.739 1 98.19 85 TYR B C 1
ATOM 3031 O O . TYR B 1 85 ? 5.094 14.328 -1.254 1 98.19 85 TYR B O 1
ATOM 3039 N N . LEU B 1 86 ? 6.098 12.352 -1.412 1 98.69 86 LEU B N 1
ATOM 3040 C CA . LEU B 1 86 ? 6.199 12.383 -2.867 1 98.69 86 LEU B CA 1
ATOM 3041 C C . LEU B 1 86 ? 5.582 11.133 -3.484 1 98.69 86 LEU B C 1
ATOM 3043 O O . LEU B 1 86 ? 6.145 10.047 -3.385 1 98.69 86 LEU B O 1
ATOM 3047 N N . TRP B 1 87 ? 4.438 11.312 -4.09 1 98.81 87 TRP B N 1
ATOM 3048 C CA . TRP B 1 87 ? 3.74 10.211 -4.738 1 98.81 87 TRP B CA 1
ATOM 3049 C C . TRP B 1 87 ? 3.797 10.344 -6.258 1 98.81 87 TRP B C 1
ATOM 3051 O O . TRP B 1 87 ? 3.252 11.297 -6.82 1 98.81 87 TRP B O 1
ATOM 3061 N N . LEU B 1 88 ? 4.477 9.555 -6.852 1 98.62 88 LEU B N 1
ATOM 3062 C CA . LEU B 1 88 ? 4.516 9.398 -8.305 1 98.62 88 LEU B CA 1
ATOM 3063 C C . LEU B 1 88 ? 3.893 8.078 -8.727 1 98.62 88 LEU B C 1
ATOM 3065 O O . LEU B 1 88 ? 4.582 7.199 -9.25 1 98.62 88 LEU B O 1
ATOM 3069 N N . THR B 1 89 ? 2.539 7.953 -8.594 1 98.44 89 THR B N 1
ATOM 3070 C CA . THR B 1 89 ? 1.861 6.664 -8.641 1 98.44 89 THR B CA 1
ATOM 3071 C C . THR B 1 89 ? 1.054 6.527 -9.93 1 98.44 89 THR B C 1
ATOM 3073 O O . THR B 1 89 ? 0.438 7.492 -10.391 1 98.44 89 THR B O 1
ATOM 3076 N N . TYR B 1 90 ? 1.121 5.301 -10.531 1 98.12 90 TYR B N 1
ATOM 3077 C CA . TYR B 1 90 ? 0.324 4.906 -11.68 1 98.12 90 TYR B CA 1
ATOM 3078 C C . TYR B 1 90 ? 0.488 5.898 -12.828 1 98.12 90 TYR B C 1
ATOM 3080 O O . TYR B 1 90 ? -0.501 6.391 -13.375 1 98.12 90 TYR B O 1
ATOM 3088 N N . ASN B 1 91 ? 1.745 6.168 -13.07 1 98 91 ASN B N 1
ATOM 3089 C CA . ASN B 1 91 ? 2.176 6.871 -14.273 1 98 91 ASN B CA 1
ATOM 3090 C C . ASN B 1 91 ? 2.777 5.914 -15.297 1 98 91 ASN B C 1
ATOM 3092 O O . ASN B 1 91 ? 2.318 4.781 -15.438 1 98 91 ASN B O 1
ATOM 3096 N N . ALA B 1 92 ? 3.664 6.414 -16.078 1 97.62 92 ALA B N 1
ATOM 3097 C CA . ALA B 1 92 ? 4.359 5.574 -17.047 1 97.62 92 ALA B CA 1
ATOM 3098 C C . ALA B 1 92 ? 5.871 5.672 -16.875 1 97.62 92 ALA B C 1
ATOM 3100 O O . ALA B 1 92 ? 6.621 5.535 -17.844 1 97.62 92 ALA B O 1
ATOM 3101 N N . ILE B 1 93 ? 6.297 5.859 -15.656 1 98.56 93 ILE B N 1
ATOM 3102 C CA . ILE B 1 93 ? 7.7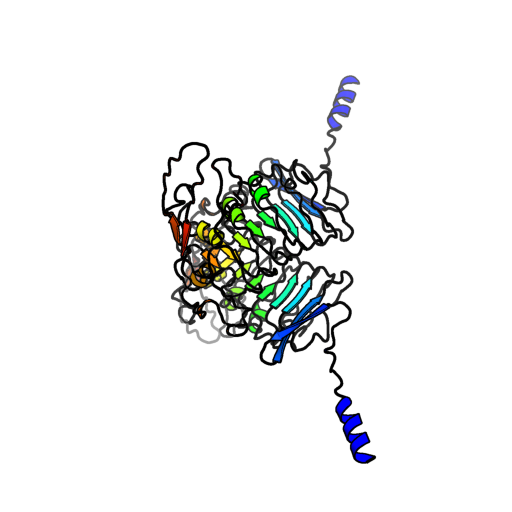11 6.094 -15.398 1 98.56 93 ILE B CA 1
ATOM 3103 C C . ILE B 1 93 ? 8.5 4.809 -15.641 1 98.56 93 ILE B C 1
ATOM 3105 O O . ILE B 1 93 ? 8.172 3.754 -15.094 1 98.56 93 ILE B O 1
ATOM 3109 N N . ASN B 1 94 ? 9.484 4.898 -16.469 1 98.06 94 ASN B N 1
ATOM 3110 C CA . ASN B 1 94 ? 10.312 3.727 -16.75 1 98.06 94 ASN B CA 1
ATOM 3111 C C . ASN B 1 94 ? 11.781 4 -16.469 1 98.06 94 ASN B C 1
ATOM 3113 O O . ASN B 1 94 ? 12.586 3.07 -16.391 1 98.06 94 ASN B O 1
ATOM 3117 N N . THR B 1 95 ? 12.094 5.332 -16.297 1 97.06 95 THR B N 1
ATOM 3118 C CA . THR B 1 95 ? 13.484 5.684 -16.016 1 97.06 95 THR B CA 1
ATOM 3119 C C . THR B 1 95 ? 13.562 6.766 -14.945 1 97.06 95 THR B C 1
ATOM 3121 O O . THR B 1 95 ? 12.789 7.73 -14.977 1 97.06 95 THR B O 1
ATOM 3124 N N . ILE B 1 96 ? 14.523 6.504 -14.008 1 97.88 96 ILE B N 1
ATOM 3125 C CA . ILE B 1 96 ? 14.773 7.477 -12.945 1 97.88 96 ILE B CA 1
ATOM 3126 C C . ILE B 1 96 ? 16.25 7.859 -12.938 1 97.88 96 ILE B C 1
ATOM 3128 O O . ILE B 1 96 ? 17.125 6.996 -12.828 1 97.88 96 ILE B O 1
ATOM 3132 N N . ASP B 1 97 ? 16.5 9.148 -13.094 1 97.25 97 ASP B N 1
ATOM 3133 C CA . ASP B 1 97 ? 17.859 9.617 -12.883 1 97.25 97 ASP B CA 1
ATOM 3134 C C . ASP B 1 97 ? 18.281 9.445 -11.422 1 97.25 97 ASP B C 1
ATOM 3136 O O . ASP B 1 97 ? 17.516 9.797 -10.516 1 97.25 97 ASP B O 1
ATOM 3140 N N . PRO B 1 98 ? 19.453 8.945 -11.164 1 94.62 98 PRO B N 1
ATOM 3141 C CA . PRO B 1 98 ? 19.906 8.719 -9.789 1 94.62 98 PRO B CA 1
ATOM 3142 C C . PRO B 1 98 ? 19.906 9.992 -8.953 1 94.62 98 PRO B C 1
ATOM 3144 O O . PRO B 1 98 ? 19.844 9.93 -7.719 1 94.62 98 PRO B O 1
ATOM 3147 N N . ARG B 1 99 ? 19.922 11.156 -9.555 1 96.62 99 ARG B N 1
ATOM 3148 C CA . ARG B 1 99 ? 19.969 12.422 -8.836 1 96.62 99 ARG B CA 1
ATOM 3149 C C . ARG B 1 99 ? 18.594 13.078 -8.805 1 96.62 99 ARG B C 1
ATOM 3151 O O . ARG B 1 99 ? 18.453 14.219 -8.359 1 96.62 99 ARG B O 1
ATOM 3158 N N . SER B 1 100 ? 17.625 12.359 -9.211 1 96.75 100 SER B N 1
ATOM 3159 C CA . SER B 1 100 ? 16.281 12.93 -9.266 1 96.75 100 SER B CA 1
ATOM 3160 C C . SER B 1 100 ? 15.812 13.391 -7.887 1 96.75 100 SER B C 1
ATOM 3162 O O . SER B 1 100 ? 15.117 14.398 -7.766 1 96.75 100 SER B O 1
ATOM 3164 N N . PHE B 1 101 ? 16.297 12.703 -6.875 1 97.81 101 PHE B N 1
ATOM 3165 C CA . PHE B 1 101 ? 15.82 12.961 -5.523 1 97.81 101 PHE B CA 1
ATOM 3166 C C . PHE B 1 101 ? 16.859 13.734 -4.719 1 97.81 101 PHE B C 1
ATOM 3168 O O . PHE B 1 101 ? 16.859 13.688 -3.488 1 97.81 101 PHE B O 1
ATOM 3175 N N . TYR B 1 102 ? 17.719 14.438 -5.438 1 97.31 102 TYR B N 1
ATOM 3176 C CA . TYR B 1 102 ? 18.75 15.219 -4.793 1 97.31 102 TYR B CA 1
ATOM 3177 C C . TYR B 1 102 ? 18.156 16.234 -3.818 1 97.31 102 TYR B C 1
ATOM 3179 O O . TYR B 1 102 ? 17.203 16.938 -4.156 1 97.31 102 TYR B O 1
ATOM 3187 N N . ASN B 1 103 ? 18.625 16.188 -2.586 1 96.5 103 ASN B N 1
ATOM 3188 C CA . ASN B 1 103 ? 18.375 17.219 -1.58 1 96.5 103 ASN B CA 1
ATOM 3189 C C . ASN B 1 103 ? 16.984 17.062 -0.955 1 96.5 103 ASN B C 1
ATOM 3191 O O . ASN B 1 103 ? 16.438 18.016 -0.416 1 96.5 103 ASN B O 1
ATOM 3195 N N . LEU B 1 104 ? 16.391 15.906 -1.026 1 97.81 104 LEU B N 1
ATOM 3196 C CA . LEU B 1 104 ? 15.109 15.68 -0.371 1 97.81 104 LEU B CA 1
ATOM 3197 C C . LEU B 1 104 ? 15.305 15.117 1.033 1 97.81 104 LEU B C 1
ATOM 3199 O O . LEU B 1 104 ? 14.875 14 1.328 1 97.81 104 LEU B O 1
ATOM 3203 N N . LYS B 1 105 ? 15.773 15.938 1.892 1 97.62 105 LYS B N 1
ATOM 3204 C CA . LYS B 1 105 ? 16.234 15.516 3.215 1 97.62 105 LYS B CA 1
ATOM 3205 C C . LYS B 1 105 ? 15.047 15.273 4.152 1 97.62 105 LYS B C 1
ATOM 3207 O O . LYS B 1 105 ? 15.156 14.508 5.109 1 97.62 105 LYS B O 1
ATOM 3212 N N . GLU B 1 106 ? 13.938 15.883 3.83 1 97.38 106 GLU B N 1
ATOM 3213 C CA . GLU B 1 106 ? 12.789 15.781 4.734 1 97.38 106 GLU B CA 1
ATOM 3214 C C . GLU B 1 106 ? 11.805 14.719 4.25 1 97.38 106 GLU B C 1
ATOM 3216 O O . GLU B 1 106 ? 10.789 14.469 4.898 1 97.38 106 GLU B O 1
ATOM 3221 N N . LEU B 1 107 ? 12.141 14.078 3.117 1 98.25 107 LEU B N 1
ATOM 3222 C CA . LEU B 1 107 ? 11.203 13.133 2.525 1 98.25 107 LEU B CA 1
ATOM 3223 C C . LEU B 1 107 ? 10.992 11.93 3.443 1 98.25 107 LEU B C 1
ATOM 3225 O O . LEU B 1 107 ? 11.961 11.305 3.887 1 98.25 107 LEU B O 1
ATOM 3229 N N . HIS B 1 108 ? 9.758 11.672 3.711 1 97.88 108 HIS B N 1
ATOM 3230 C CA . HIS B 1 108 ? 9.367 10.602 4.617 1 97.88 108 HIS B CA 1
ATOM 3231 C C . HIS B 1 108 ? 8.781 9.414 3.852 1 97.88 108 HIS B C 1
ATOM 3233 O O . HIS B 1 108 ? 8.984 8.266 4.238 1 97.88 108 HIS B O 1
ATOM 3239 N N . GLU B 1 109 ? 8.117 9.695 2.832 1 98.44 109 GLU B N 1
ATOM 3240 C CA . GLU B 1 109 ? 7.414 8.672 2.061 1 98.44 109 GLU B CA 1
ATOM 3241 C C . GLU B 1 109 ? 7.578 8.906 0.561 1 98.44 109 GLU B C 1
ATOM 3243 O O . GLU B 1 109 ? 7.297 10 0.062 1 98.44 109 GLU B O 1
ATOM 3248 N N . LEU B 1 110 ? 8.039 7.887 -0.129 1 98.75 110 LEU B N 1
ATOM 3249 C CA . LEU B 1 110 ? 8.148 7.883 -1.583 1 98.75 110 LEU B CA 1
ATOM 3250 C C . LEU B 1 110 ? 7.34 6.742 -2.188 1 98.75 110 LEU B C 1
ATOM 3252 O O . LEU B 1 110 ? 7.586 5.57 -1.889 1 98.75 110 LEU B O 1
ATOM 3256 N N . ARG B 1 111 ? 6.355 7.082 -2.982 1 98.75 111 ARG B N 1
ATOM 3257 C CA . ARG B 1 111 ? 5.547 6.074 -3.666 1 98.75 111 ARG B CA 1
ATOM 3258 C C . ARG B 1 111 ? 5.773 6.125 -5.176 1 98.75 111 ARG B C 1
ATOM 3260 O O . ARG B 1 111 ? 5.605 7.176 -5.797 1 98.75 111 ARG B O 1
ATOM 3267 N N . LEU B 1 112 ? 6.184 5.074 -5.699 1 98.75 112 LEU B N 1
ATOM 3268 C CA . LEU B 1 112 ? 6.418 4.926 -7.133 1 98.75 112 LEU B CA 1
ATOM 3269 C C . LEU B 1 112 ? 5.66 3.723 -7.684 1 98.75 112 LEU B C 1
ATOM 3271 O O . LEU B 1 112 ? 6.027 3.172 -8.727 1 98.75 112 LEU B O 1
ATOM 3275 N N . ASP B 1 113 ? 4.59 3.309 -7.027 1 98.56 113 ASP B N 1
ATOM 3276 C CA . ASP B 1 113 ? 3.842 2.117 -7.418 1 98.56 113 ASP B CA 1
ATOM 3277 C C . ASP B 1 113 ? 3.121 2.334 -8.75 1 98.56 113 ASP B C 1
ATOM 3279 O O . ASP B 1 113 ? 2.75 3.461 -9.078 1 98.56 113 ASP B O 1
ATOM 3283 N N . GLY B 1 114 ? 2.902 1.269 -9.414 1 98.31 114 GLY B N 1
ATOM 3284 C CA . GLY B 1 114 ? 2.102 1.27 -10.633 1 98.31 114 GLY B CA 1
ATOM 3285 C C . GLY B 1 114 ? 2.789 1.953 -11.797 1 98.31 114 GLY B C 1
ATOM 3286 O O . GLY B 1 114 ? 2.146 2.666 -12.57 1 98.31 114 GLY B O 1
ATOM 3287 N N . ASN B 1 115 ? 4.117 1.85 -11.867 1 98.56 115 ASN B N 1
ATOM 3288 C CA . ASN B 1 115 ? 4.883 2.369 -12.992 1 98.56 115 ASN B CA 1
ATOM 3289 C C . ASN B 1 115 ? 5.512 1.244 -13.812 1 98.56 115 ASN B C 1
ATOM 3291 O O . ASN B 1 115 ? 4.988 0.128 -13.844 1 98.56 115 ASN B O 1
ATOM 3295 N N . MET B 1 116 ? 6.5 1.599 -14.594 1 98.31 116 MET B N 1
ATOM 3296 C CA . MET B 1 116 ? 7.125 0.615 -15.477 1 98.31 116 MET B CA 1
ATOM 3297 C C . MET B 1 116 ? 8.617 0.505 -15.195 1 98.31 116 MET B C 1
ATOM 3299 O O . MET B 1 116 ? 9.422 0.36 -16.125 1 98.31 116 MET B O 1
ATOM 3303 N N . LEU B 1 117 ? 8.984 0.601 -13.984 1 98.62 117 LEU B N 1
ATOM 3304 C CA . LEU B 1 117 ? 10.391 0.565 -13.602 1 98.62 117 LEU B CA 1
ATOM 3305 C C . LEU B 1 117 ? 10.938 -0.854 -13.695 1 98.62 117 LEU B C 1
ATOM 3307 O O . LEU B 1 117 ? 10.352 -1.789 -13.148 1 98.62 117 LEU B O 1
ATOM 3311 N N . SER B 1 118 ? 12.047 -1.009 -14.344 1 98.06 118 SER B N 1
ATOM 3312 C CA . SER B 1 118 ? 12.742 -2.293 -14.383 1 98.06 118 SER B CA 1
ATOM 3313 C C . SER B 1 118 ? 13.859 -2.342 -13.344 1 98.06 118 SER B C 1
ATOM 3315 O O . SER B 1 118 ? 14.312 -3.424 -12.961 1 98.06 118 SER B O 1
ATOM 3317 N N . THR B 1 119 ? 14.328 -1.186 -13.016 1 97.25 119 THR B N 1
ATOM 3318 C CA . THR B 1 119 ? 15.344 -1.021 -11.977 1 97.25 119 THR B CA 1
ATOM 3319 C C . THR B 1 119 ? 15.086 0.244 -11.164 1 97.25 119 THR B C 1
ATOM 3321 O O . THR B 1 119 ? 14.32 1.115 -11.594 1 97.25 119 THR B O 1
ATOM 3324 N N . PHE B 1 120 ? 15.648 0.266 -10.008 1 98.38 120 PHE B N 1
ATOM 3325 C CA . PHE B 1 120 ? 15.617 1.434 -9.133 1 98.38 120 PHE B CA 1
ATOM 3326 C C . PHE B 1 120 ? 17.016 1.841 -8.719 1 98.38 120 PHE B C 1
ATOM 3328 O O . PHE B 1 120 ? 17.859 0.987 -8.406 1 98.38 120 PHE B O 1
ATOM 3335 N N . PRO B 1 121 ? 17.266 3.174 -8.812 1 98 121 PRO B N 1
ATOM 3336 C CA . PRO B 1 121 ? 18.578 3.633 -8.352 1 98 121 PRO B CA 1
ATOM 3337 C C . PRO B 1 121 ? 18.703 3.67 -6.832 1 98 121 PRO B C 1
ATOM 3339 O O . PRO B 1 121 ? 18.547 4.73 -6.223 1 98 121 PRO B O 1
ATOM 3342 N N . TRP B 1 122 ? 19.141 2.623 -6.246 1 97.44 122 TRP B N 1
ATOM 3343 C CA . TRP B 1 122 ? 19.125 2.441 -4.797 1 97.44 122 TRP B CA 1
ATOM 3344 C C . TRP B 1 122 ? 20.062 3.441 -4.117 1 97.44 122 TRP B C 1
ATOM 3346 O O . TRP B 1 122 ? 19.797 3.869 -2.99 1 97.44 122 TRP B O 1
ATOM 3356 N N . ASN B 1 123 ? 21.125 3.873 -4.742 1 96.5 123 ASN B N 1
ATOM 3357 C CA . ASN B 1 123 ? 22.047 4.84 -4.168 1 96.5 123 ASN B CA 1
ATOM 3358 C C . ASN B 1 123 ? 21.391 6.203 -3.973 1 96.5 123 ASN B C 1
ATOM 3360 O O . ASN B 1 123 ? 21.891 7.039 -3.221 1 96.5 123 ASN B O 1
ATOM 3364 N N . SER B 1 124 ? 20.266 6.398 -4.664 1 97.56 124 SER B N 1
ATOM 3365 C CA . SER B 1 124 ? 19.562 7.664 -4.512 1 97.56 124 SER B CA 1
ATOM 3366 C C . SER B 1 124 ? 18.969 7.805 -3.107 1 97.56 124 SER B C 1
ATOM 3368 O O . SER B 1 124 ? 18.656 8.914 -2.672 1 97.56 124 SER B O 1
ATOM 3370 N N . LEU B 1 125 ? 18.844 6.738 -2.393 1 97.5 125 LEU B N 1
ATOM 3371 C CA . LEU B 1 125 ? 18.297 6.746 -1.042 1 97.5 125 LEU B CA 1
ATOM 3372 C C . LEU B 1 125 ? 19.203 7.523 -0.092 1 97.5 125 LEU B C 1
ATOM 3374 O O . LEU B 1 125 ? 18.75 7.977 0.966 1 97.5 125 LEU B O 1
ATOM 3378 N N . LEU B 1 126 ? 20.422 7.754 -0.48 1 96.5 126 LEU B N 1
ATOM 3379 C CA . LEU B 1 126 ? 21.359 8.547 0.315 1 96.5 126 LEU B CA 1
ATOM 3380 C C . LEU B 1 126 ? 20.906 10 0.407 1 96.5 126 LEU B C 1
ATOM 3382 O O . LEU B 1 126 ? 21.203 10.688 1.383 1 96.5 126 LEU B O 1
ATOM 3386 N N . GLU B 1 127 ? 20.156 10.422 -0.616 1 96.44 127 GLU B N 1
ATOM 3387 C CA . GLU B 1 127 ? 19.688 11.805 -0.68 1 96.44 127 GLU B CA 1
ATOM 3388 C C . GLU B 1 127 ? 18.438 12.008 0.165 1 96.44 127 GLU B C 1
ATOM 3390 O O . GLU B 1 127 ? 17.984 13.133 0.344 1 96.44 127 GLU B O 1
ATOM 3395 N N . MET B 1 128 ? 17.891 10.891 0.693 1 97.62 128 MET B N 1
ATOM 3396 C CA . MET B 1 128 ? 16.641 10.906 1.459 1 97.62 128 MET B CA 1
ATOM 3397 C C . MET B 1 128 ? 16.828 10.227 2.811 1 97.62 128 MET B C 1
ATOM 3399 O O . MET B 1 128 ? 16.219 9.188 3.074 1 97.62 128 MET B O 1
ATOM 3403 N N . PRO B 1 129 ? 17.594 10.844 3.709 1 96.44 129 PRO B N 1
ATOM 3404 C CA . PRO B 1 129 ? 17.953 10.172 4.957 1 96.44 129 PRO B CA 1
ATOM 3405 C C . PRO B 1 129 ? 16.75 9.945 5.879 1 96.44 129 PRO B C 1
ATOM 3407 O O . PRO B 1 129 ? 16.797 9.062 6.742 1 96.44 129 PRO B O 1
ATOM 3410 N N . ASN B 1 130 ? 15.68 10.641 5.707 1 96.31 130 ASN B N 1
ATOM 3411 C CA . ASN B 1 130 ? 14.531 10.516 6.602 1 96.31 130 ASN B CA 1
ATOM 3412 C C . ASN B 1 130 ? 13.422 9.688 5.969 1 96.31 130 ASN B C 1
ATOM 3414 O O . ASN B 1 130 ? 12.32 9.602 6.516 1 96.31 130 ASN B O 1
ATOM 3418 N N . LEU B 1 131 ? 13.758 9.055 4.824 1 97.38 131 LEU B N 1
ATOM 3419 C CA . LEU B 1 131 ? 12.781 8.211 4.152 1 97.38 131 LEU B CA 1
ATOM 3420 C C . LEU B 1 131 ? 12.484 6.965 4.984 1 97.38 131 LEU B C 1
ATOM 3422 O O . LEU B 1 131 ? 13.406 6.289 5.453 1 97.38 131 LEU B O 1
ATOM 3426 N N . ARG B 1 132 ? 11.25 6.668 5.195 1 96.31 132 ARG B N 1
ATOM 3427 C CA . ARG B 1 132 ? 10.836 5.512 5.984 1 96.31 132 ARG B CA 1
ATOM 3428 C C . ARG B 1 132 ? 9.992 4.551 5.152 1 96.31 132 ARG B C 1
ATOM 3430 O O . ARG B 1 132 ? 10.078 3.334 5.32 1 96.31 132 ARG B O 1
ATOM 3437 N N . THR B 1 133 ? 9.227 5.078 4.277 1 97.62 133 THR B N 1
ATOM 3438 C CA . THR B 1 133 ? 8.344 4.27 3.441 1 97.62 133 THR B CA 1
ATOM 3439 C C . THR B 1 133 ? 8.742 4.379 1.972 1 97.62 133 THR B C 1
ATOM 3441 O O . THR B 1 133 ? 8.82 5.48 1.424 1 97.62 133 THR B O 1
ATOM 3444 N N . LEU B 1 134 ? 9.031 3.289 1.366 1 98.56 134 LEU B N 1
ATOM 3445 C CA . LEU B 1 134 ? 9.336 3.18 -0.056 1 98.56 134 LEU B CA 1
ATOM 3446 C C . LEU B 1 134 ? 8.422 2.156 -0.729 1 98.56 134 LEU B C 1
ATOM 3448 O O . LEU B 1 134 ? 8.484 0.966 -0.411 1 98.56 134 LEU B O 1
ATOM 3452 N N . ASP B 1 135 ? 7.59 2.637 -1.604 1 98.69 135 ASP B N 1
ATOM 3453 C CA . ASP B 1 135 ? 6.633 1.779 -2.295 1 98.69 135 ASP B CA 1
ATOM 3454 C C . ASP B 1 135 ? 7.012 1.602 -3.764 1 98.69 135 ASP B C 1
ATOM 3456 O O . ASP B 1 135 ? 6.926 2.545 -4.551 1 98.69 135 ASP B O 1
ATOM 3460 N N . LEU B 1 136 ? 7.422 0.448 -4.125 1 98.75 136 LEU B N 1
ATOM 3461 C CA . LEU B 1 136 ? 7.781 0.096 -5.492 1 98.75 136 LEU B CA 1
ATOM 3462 C C . LEU B 1 136 ? 6.895 -1.026 -6.02 1 98.75 136 LEU B C 1
ATOM 3464 O O . LEU B 1 136 ? 7.273 -1.738 -6.953 1 98.75 136 LEU B O 1
ATOM 3468 N N . HIS B 1 137 ? 5.762 -1.148 -5.43 1 98.5 137 HIS B N 1
ATOM 3469 C CA . HIS B 1 137 ? 4.773 -2.162 -5.789 1 98.5 137 HIS B CA 1
ATOM 3470 C C . HIS B 1 137 ? 4.328 -2.004 -7.238 1 98.5 137 HIS B C 1
ATOM 3472 O O . HIS B 1 137 ? 4.164 -0.882 -7.723 1 98.5 137 HIS B O 1
ATOM 3478 N N . ASN B 1 138 ? 4.066 -3.135 -7.93 1 98.38 138 ASN B N 1
ATOM 3479 C CA . ASN B 1 138 ? 3.432 -3.135 -9.242 1 98.38 138 ASN B CA 1
ATOM 3480 C C . ASN B 1 138 ? 4.27 -2.377 -10.273 1 98.38 138 ASN B C 1
ATOM 3482 O O . ASN B 1 138 ? 3.762 -1.48 -10.953 1 98.38 138 ASN B O 1
ATOM 3486 N N . ASN B 1 139 ? 5.578 -2.689 -10.312 1 98.62 139 ASN B N 1
ATOM 3487 C CA . ASN B 1 139 ? 6.5 -2.305 -11.383 1 98.62 139 ASN B CA 1
ATOM 3488 C C . ASN B 1 139 ? 7.016 -3.523 -12.141 1 98.62 139 ASN B C 1
ATOM 3490 O O . ASN B 1 139 ? 6.32 -4.535 -12.25 1 98.62 139 ASN B O 1
ATOM 3494 N N . ASN B 1 140 ? 8.148 -3.404 -12.805 1 98.38 140 ASN B N 1
ATOM 3495 C CA . ASN B 1 140 ? 8.773 -4.504 -13.531 1 98.38 140 ASN B CA 1
ATOM 3496 C C . ASN B 1 140 ? 10.172 -4.801 -13.008 1 98.38 140 ASN B C 1
ATOM 3498 O O . ASN B 1 140 ? 11.07 -5.137 -13.781 1 98.38 140 ASN B O 1
ATOM 3502 N N . LEU B 1 141 ? 10.336 -4.574 -11.688 1 98.5 141 LEU B N 1
ATOM 3503 C CA . LEU B 1 141 ? 11.641 -4.859 -11.109 1 98.5 141 LEU B CA 1
ATOM 3504 C C . LEU B 1 141 ? 11.992 -6.336 -11.258 1 98.5 141 LEU B C 1
ATOM 3506 O O . LEU B 1 141 ? 11.195 -7.207 -10.914 1 98.5 141 LEU B O 1
ATOM 3510 N N . SER B 1 142 ? 13.141 -6.633 -11.773 1 97 142 SER B N 1
ATOM 3511 C CA . SER B 1 142 ? 13.547 -8.016 -11.992 1 97 142 SER B CA 1
ATOM 3512 C C . SER B 1 142 ? 14.641 -8.43 -11.008 1 97 142 SER B C 1
ATOM 3514 O O . SER B 1 142 ? 14.883 -9.625 -10.812 1 97 142 SER B O 1
ATOM 3516 N N . ASN B 1 143 ? 15.242 -7.406 -10.461 1 94 143 ASN B N 1
ATOM 3517 C CA . ASN B 1 143 ? 16.359 -7.699 -9.562 1 94 143 ASN B CA 1
ATOM 3518 C C . ASN B 1 143 ? 16.547 -6.59 -8.531 1 94 143 ASN B C 1
ATOM 3520 O O . ASN B 1 143 ? 16.234 -5.426 -8.797 1 94 143 ASN B O 1
ATOM 3524 N N . ILE B 1 144 ? 17.031 -7.047 -7.332 1 95.94 144 ILE B N 1
ATOM 3525 C CA . ILE B 1 144 ? 17.547 -6.145 -6.309 1 95.94 144 ILE B CA 1
ATOM 3526 C C . ILE B 1 144 ? 18.984 -6.516 -5.973 1 95.94 144 ILE B C 1
ATOM 3528 O O . ILE B 1 144 ? 19.25 -7.586 -5.426 1 95.94 144 ILE B O 1
ATOM 3532 N N . PRO B 1 145 ? 19.859 -5.602 -6.324 1 94.5 145 PRO B N 1
ATOM 3533 C CA . PRO B 1 145 ? 21.266 -5.934 -6.074 1 94.5 145 PRO B CA 1
ATOM 3534 C C . PRO B 1 145 ? 21.594 -6.027 -4.586 1 94.5 145 PRO B C 1
ATOM 3536 O O . PRO B 1 145 ? 20.938 -5.391 -3.762 1 94.5 145 PRO B O 1
ATOM 3539 N N . ALA B 1 146 ? 22.625 -6.801 -4.27 1 89.88 146 ALA B N 1
ATOM 3540 C CA . ALA B 1 146 ? 23.047 -7.012 -2.885 1 89.88 146 ALA B CA 1
ATOM 3541 C C . ALA B 1 146 ? 23.438 -5.695 -2.227 1 89.88 146 ALA B C 1
ATOM 3543 O O . ALA B 1 146 ? 23.203 -5.492 -1.035 1 89.88 146 ALA B O 1
ATOM 3544 N N . ASN B 1 147 ? 24.016 -4.844 -2.994 1 91.69 147 ASN B N 1
ATOM 3545 C CA . ASN B 1 147 ? 24.531 -3.596 -2.441 1 91.69 147 ASN B CA 1
ATOM 3546 C C . ASN B 1 147 ? 23.406 -2.652 -2.043 1 91.69 147 ASN B C 1
ATOM 3548 O O . ASN B 1 147 ? 23.641 -1.657 -1.353 1 91.69 147 ASN B O 1
ATOM 3552 N N . ALA B 1 148 ? 22.188 -2.959 -2.445 1 94.56 148 ALA B N 1
ATOM 3553 C CA . ALA B 1 148 ? 21.047 -2.143 -2.061 1 94.56 148 ALA B CA 1
ATOM 3554 C C . ALA B 1 148 ? 20.828 -2.162 -0.549 1 94.56 148 ALA B C 1
ATOM 3556 O O . ALA B 1 148 ? 20.281 -1.215 0.021 1 94.56 148 ALA B O 1
ATOM 3557 N N . ALA B 1 149 ? 21.281 -3.16 0.071 1 91.25 149 ALA B N 1
ATOM 3558 C CA . ALA B 1 149 ? 21.094 -3.373 1.503 1 91.25 149 ALA B CA 1
ATOM 3559 C C . ALA B 1 149 ? 21.641 -2.197 2.311 1 91.25 149 ALA B C 1
ATOM 3561 O O . ALA B 1 149 ? 21.016 -1.76 3.279 1 91.25 149 ALA B O 1
ATOM 3562 N N . ARG B 1 150 ? 22.656 -1.635 1.924 1 90.38 150 ARG B N 1
ATOM 3563 C CA . ARG B 1 150 ? 23.328 -0.582 2.682 1 90.38 150 ARG B CA 1
ATOM 3564 C C . ARG B 1 150 ? 22.5 0.697 2.691 1 90.38 150 ARG B C 1
ATOM 3566 O O . ARG B 1 150 ? 22.625 1.52 3.6 1 90.38 150 ARG B O 1
ATOM 3573 N N . TYR B 1 151 ? 21.672 0.786 1.68 1 93.94 151 TYR B N 1
ATOM 3574 C CA . TYR B 1 151 ? 20.922 2.025 1.558 1 93.94 151 TYR B CA 1
ATOM 3575 C C . TYR B 1 151 ? 19.547 1.896 2.213 1 93.94 151 TYR B C 1
ATOM 3577 O O . TYR B 1 151 ? 18.828 2.887 2.371 1 93.94 151 TYR B O 1
ATOM 3585 N N . LEU B 1 152 ? 19.172 0.678 2.645 1 93.44 152 LEU B N 1
ATOM 3586 C CA . LEU B 1 152 ? 17.797 0.404 3.072 1 93.44 152 LEU B CA 1
ATOM 3587 C C . LEU B 1 152 ? 17.703 0.416 4.594 1 93.44 152 LEU B C 1
ATOM 3589 O O . LEU B 1 152 ? 16.641 0.117 5.148 1 93.44 152 LEU B O 1
ATOM 3593 N N . ARG B 1 153 ? 18.578 0.889 5.238 1 86.69 153 ARG B N 1
ATOM 3594 C CA . ARG B 1 153 ? 18.656 0.776 6.691 1 86.69 153 ARG B CA 1
ATOM 3595 C C . ARG B 1 153 ? 17.578 1.622 7.367 1 86.69 153 ARG B C 1
ATOM 3597 O O . ARG B 1 153 ? 17.047 1.238 8.406 1 86.69 153 ARG B O 1
ATOM 3604 N N . ASN B 1 154 ? 17.266 2.748 6.75 1 89.69 154 ASN B N 1
ATOM 3605 C CA . ASN B 1 154 ? 16.328 3.666 7.375 1 89.69 154 ASN B CA 1
ATOM 3606 C C . ASN B 1 154 ? 14.883 3.34 6.984 1 89.69 154 ASN B C 1
ATOM 3608 O O . ASN B 1 154 ? 13.945 3.9 7.543 1 89.69 154 ASN B O 1
ATOM 3612 N N . ILE B 1 155 ? 14.727 2.428 6.074 1 94.25 155 ILE B N 1
ATOM 3613 C CA . ILE B 1 155 ? 13.398 2.107 5.559 1 94.25 155 ILE B CA 1
ATOM 3614 C C . ILE B 1 155 ? 12.695 1.144 6.512 1 94.25 155 ILE B C 1
ATOM 3616 O O . ILE B 1 155 ? 13.25 0.097 6.863 1 94.25 155 ILE B O 1
ATOM 3620 N N . THR B 1 156 ? 11.5 1.521 6.945 1 92.81 156 THR B N 1
ATOM 3621 C CA . THR B 1 156 ? 10.75 0.674 7.863 1 92.81 156 THR B CA 1
ATOM 3622 C C . THR B 1 156 ? 9.562 0.027 7.148 1 92.81 156 THR B C 1
ATOM 3624 O O . THR B 1 156 ? 8.969 -0.925 7.66 1 92.81 156 THR B O 1
ATOM 3627 N N . ASN B 1 157 ? 9.227 0.541 6.09 1 96.19 157 ASN B N 1
ATOM 3628 C CA . ASN B 1 157 ? 8.172 -0 5.246 1 96.19 157 ASN B CA 1
ATOM 3629 C C . ASN B 1 157 ? 8.586 -0.045 3.781 1 96.19 157 ASN B C 1
ATOM 3631 O O . ASN B 1 157 ? 8.641 0.99 3.113 1 96.19 157 ASN B O 1
ATOM 3635 N N . LEU B 1 158 ? 8.898 -1.248 3.311 1 97 158 LEU B N 1
ATOM 3636 C CA . LEU B 1 158 ? 9.344 -1.462 1.938 1 97 158 LEU B CA 1
ATOM 3637 C C . LEU B 1 158 ? 8.406 -2.416 1.206 1 97 158 LEU B C 1
ATOM 3639 O O . LEU B 1 158 ? 8.195 -3.547 1.649 1 97 158 LEU B O 1
ATOM 3643 N N . ASP B 1 159 ? 7.852 -1.962 0.113 1 98.25 159 ASP B N 1
ATOM 3644 C CA . ASP B 1 159 ? 6.973 -2.809 -0.69 1 98.25 159 ASP B CA 1
ATOM 3645 C C . ASP B 1 159 ? 7.551 -3.029 -2.086 1 98.25 159 ASP B C 1
ATOM 3647 O O . ASP B 1 159 ? 7.57 -2.109 -2.908 1 98.25 159 ASP B O 1
ATOM 3651 N N . VAL B 1 160 ? 8.016 -4.176 -2.367 1 98.12 160 VAL B N 1
ATOM 3652 C CA . VAL B 1 160 ? 8.492 -4.551 -3.693 1 98.12 160 VAL B CA 1
ATOM 3653 C C . VAL B 1 160 ? 7.648 -5.695 -4.246 1 98.12 160 VAL B C 1
ATOM 3655 O O . VAL B 1 160 ? 8.141 -6.52 -5.023 1 98.12 160 VAL B O 1
ATOM 3658 N N . SER B 1 161 ? 6.387 -5.734 -3.816 1 98.25 161 SER B N 1
ATOM 3659 C CA . SER B 1 161 ? 5.469 -6.777 -4.254 1 98.25 161 SER B CA 1
ATOM 3660 C C . SER B 1 161 ? 5.016 -6.551 -5.691 1 98.25 161 SER B C 1
ATOM 3662 O O . SER B 1 161 ? 5.133 -5.438 -6.215 1 98.25 161 SER B O 1
ATOM 3664 N N . SER B 1 162 ? 4.539 -7.625 -6.348 1 97.81 162 SER B N 1
ATOM 3665 C CA . SER B 1 162 ? 3.93 -7.602 -7.672 1 97.81 162 SER B CA 1
ATOM 3666 C C . SER B 1 162 ? 4.887 -7.027 -8.711 1 97.81 162 SER B C 1
ATOM 3668 O O . SER B 1 162 ? 4.516 -6.129 -9.477 1 97.81 162 SER B O 1
ATOM 3670 N N . ASN B 1 163 ? 6.109 -7.488 -8.641 1 98.38 163 ASN B N 1
ATOM 3671 C CA . ASN B 1 163 ? 7.125 -7.289 -9.672 1 98.38 163 ASN B CA 1
ATOM 3672 C C . ASN B 1 163 ? 7.488 -8.602 -10.359 1 98.38 163 ASN B C 1
ATOM 3674 O O . ASN B 1 163 ? 6.66 -9.508 -10.445 1 98.38 163 ASN B O 1
ATOM 3678 N N . ILE B 1 164 ? 8.625 -8.695 -11.008 1 98.06 164 ILE B N 1
ATOM 3679 C CA . ILE B 1 164 ? 9.039 -9.938 -11.641 1 98.06 164 ILE B CA 1
ATOM 3680 C C . ILE B 1 164 ? 10.344 -10.43 -11.008 1 98.06 164 ILE B C 1
ATOM 3682 O O . ILE B 1 164 ? 11.25 -10.883 -11.711 1 98.06 164 ILE B O 1
ATOM 3686 N N . LEU B 1 165 ? 10.43 -10.25 -9.711 1 97.88 165 LEU B N 1
ATOM 3687 C CA . LEU B 1 165 ? 11.586 -10.719 -8.945 1 97.88 165 LEU B CA 1
ATOM 3688 C C . LEU B 1 165 ? 11.594 -12.234 -8.852 1 97.88 165 LEU B C 1
ATOM 3690 O O . LEU B 1 165 ? 10.578 -12.852 -8.523 1 97.88 165 LEU B O 1
ATOM 3694 N N . ILE B 1 166 ? 12.727 -12.805 -9.07 1 96.75 166 ILE B N 1
ATOM 3695 C CA . ILE B 1 166 ? 12.828 -14.258 -9 1 96.75 166 ILE B CA 1
ATOM 3696 C C . ILE B 1 166 ? 13.719 -14.664 -7.828 1 96.75 166 ILE B C 1
ATOM 3698 O O . ILE B 1 166 ? 13.648 -15.797 -7.352 1 96.75 166 ILE B O 1
ATOM 3702 N N . THR B 1 167 ? 14.547 -13.773 -7.418 1 94.62 167 THR B N 1
ATOM 3703 C CA . THR B 1 167 ? 15.461 -14.039 -6.312 1 94.62 167 THR B CA 1
ATOM 3704 C C . THR B 1 167 ? 15.641 -12.797 -5.445 1 94.62 167 THR B C 1
ATOM 3706 O O . THR B 1 167 ? 15.188 -11.711 -5.809 1 94.62 167 THR B O 1
ATOM 3709 N N . LEU B 1 168 ? 16.234 -13.023 -4.273 1 93.38 168 LEU B N 1
ATOM 3710 C CA . LEU B 1 168 ? 16.562 -11.961 -3.328 1 93.38 168 LEU B CA 1
ATOM 3711 C C . LEU B 1 168 ? 17.875 -12.234 -2.625 1 93.38 168 LEU B C 1
ATOM 3713 O O . LEU B 1 168 ? 18.031 -13.258 -1.957 1 93.38 168 LEU B O 1
ATOM 3717 N N . PRO B 1 169 ? 18.766 -11.312 -2.807 1 89.31 169 PRO B N 1
ATOM 3718 C CA . PRO B 1 169 ? 20.047 -11.547 -2.15 1 89.31 169 PRO B CA 1
ATOM 3719 C C . PRO B 1 169 ? 19.922 -11.688 -0.635 1 89.31 169 PRO B C 1
ATOM 3721 O O . PRO B 1 169 ? 19.172 -10.945 -0.004 1 89.31 169 PRO B O 1
ATOM 3724 N N . PRO B 1 170 ? 20.672 -12.602 -0.063 1 83.5 170 PRO B N 1
ATOM 3725 C CA . PRO B 1 170 ? 20.609 -12.805 1.387 1 83.5 170 PRO B CA 1
ATOM 3726 C C . PRO B 1 170 ? 21.047 -11.57 2.172 1 83.5 170 PRO B C 1
ATOM 3728 O O . PRO B 1 170 ? 20.594 -11.359 3.297 1 83.5 170 PRO B O 1
ATOM 3731 N N . ASP B 1 171 ? 21.906 -10.766 1.581 1 81.44 171 ASP B N 1
ATOM 3732 C CA . ASP B 1 171 ? 22.406 -9.555 2.227 1 81.44 171 ASP B CA 1
ATOM 3733 C C . ASP B 1 171 ? 21.266 -8.617 2.609 1 81.44 171 ASP B C 1
ATOM 3735 O O . ASP B 1 171 ? 21.328 -7.949 3.645 1 81.44 171 ASP B O 1
ATOM 3739 N N . LEU B 1 172 ? 20.297 -8.672 1.8 1 84.19 172 LEU B N 1
ATOM 3740 C CA . LEU B 1 172 ? 19.156 -7.785 2.033 1 84.19 172 LEU B CA 1
ATOM 3741 C C . LEU B 1 172 ? 18.406 -8.188 3.295 1 84.19 172 LEU B C 1
ATOM 3743 O O . LEU B 1 172 ? 17.953 -7.332 4.055 1 84.19 172 LEU B O 1
ATOM 3747 N N . LEU B 1 173 ? 18.359 -9.398 3.529 1 80.31 173 LEU B N 1
ATOM 3748 C CA . LEU B 1 173 ? 17.562 -9.898 4.652 1 80.31 173 LEU B CA 1
ATOM 3749 C C . LEU B 1 173 ? 18.359 -9.828 5.949 1 80.31 173 LEU B C 1
ATOM 3751 O O . LEU B 1 173 ? 17.797 -9.93 7.039 1 80.31 173 LEU B O 1
ATOM 3755 N N . ASP B 1 174 ? 19.594 -9.516 5.812 1 77.06 174 ASP B N 1
ATOM 3756 C CA . ASP B 1 174 ? 20.469 -9.445 6.988 1 77.06 174 ASP B CA 1
ATOM 3757 C C . ASP B 1 174 ? 20.359 -8.078 7.664 1 77.06 174 ASP B C 1
ATOM 3759 O O . ASP B 1 174 ? 20.766 -7.91 8.812 1 77.06 174 ASP B O 1
ATOM 3763 N N . ILE B 1 175 ? 19.75 -7.156 7.008 1 75.69 175 ILE B N 1
ATOM 3764 C CA . ILE B 1 175 ? 19.703 -5.793 7.527 1 75.69 175 ILE B CA 1
ATOM 3765 C C . ILE B 1 175 ? 18.641 -5.695 8.617 1 75.69 175 ILE B C 1
ATOM 3767 O O . ILE B 1 175 ? 18.75 -4.879 9.531 1 75.69 175 ILE B O 1
ATOM 3771 N N . TRP B 1 176 ? 17.594 -6.328 8.562 1 68.12 176 TRP B N 1
ATOM 3772 C CA . TRP B 1 176 ? 16.438 -6.094 9.43 1 68.12 176 TRP B CA 1
ATOM 3773 C C . TRP B 1 176 ? 16.562 -6.898 10.719 1 68.12 176 TRP B C 1
ATOM 3775 O O . TRP B 1 176 ? 16.047 -6.488 11.766 1 68.12 176 TRP B O 1
ATOM 3785 N N . PRO B 1 177 ? 16.922 -8.172 10.828 1 57.53 177 PRO B N 1
ATOM 3786 C CA . PRO B 1 177 ? 17.125 -8.641 12.195 1 57.53 177 PRO B CA 1
ATOM 3787 C C . PRO B 1 177 ? 18.25 -7.898 12.914 1 57.53 177 PRO B C 1
ATOM 3789 O O . PRO B 1 177 ? 19.188 -7.426 12.266 1 57.53 177 PRO B O 1
ATOM 3792 N N . ALA B 1 178 ? 17.922 -7.238 14.047 1 48.5 178 ALA B N 1
ATOM 3793 C CA . ALA B 1 178 ? 19 -6.66 14.859 1 48.5 178 ALA B CA 1
ATOM 3794 C C . ALA B 1 178 ? 20.281 -7.48 14.742 1 48.5 178 ALA B C 1
ATOM 3796 O O . ALA B 1 178 ? 20.406 -8.523 15.383 1 48.5 178 ALA B O 1
ATOM 3797 N N . ASN B 1 179 ? 20.578 -7.863 13.672 1 45.25 179 ASN B N 1
ATOM 3798 C CA . ASN B 1 179 ? 21.875 -8.555 13.656 1 45.25 179 ASN B CA 1
ATOM 3799 C C . ASN B 1 179 ? 22.938 -7.785 14.438 1 45.25 179 ASN B C 1
ATOM 3801 O O . ASN B 1 179 ? 23.219 -6.629 14.117 1 45.25 179 ASN B O 1
ATOM 3805 N N . PRO B 1 180 ? 23.281 -8.328 15.57 1 42.72 180 PRO B N 1
ATOM 3806 C CA . PRO B 1 180 ? 24.344 -7.746 16.391 1 42.72 180 PRO B CA 1
ATOM 3807 C C . PRO B 1 180 ? 25.516 -7.219 15.547 1 42.72 180 PRO B C 1
ATOM 3809 O O . PRO B 1 180 ? 26.234 -6.328 15.984 1 42.72 180 PRO B O 1
ATOM 3812 N N . ARG B 1 181 ? 25.844 -7.961 14.594 1 40.78 181 ARG B N 1
ATOM 3813 C CA . ARG B 1 181 ? 27.062 -7.535 13.914 1 40.78 181 ARG B CA 1
ATOM 3814 C C . ARG B 1 181 ? 26.906 -6.121 13.359 1 40.78 181 ARG B C 1
ATOM 3816 O O . ARG B 1 181 ? 27.906 -5.457 13.062 1 40.78 181 ARG B O 1
ATOM 3823 N N . TYR B 1 182 ? 25.688 -5.852 12.953 1 42.69 182 TYR B N 1
ATOM 3824 C CA . TYR B 1 182 ? 25.469 -4.496 12.461 1 42.69 182 TYR B CA 1
ATOM 3825 C C . TYR B 1 182 ? 24.969 -3.582 13.57 1 42.69 182 TYR B C 1
ATOM 3827 O O . TYR B 1 182 ? 24.25 -2.611 13.312 1 42.69 182 TYR B O 1
ATOM 3835 N N . GLN B 1 183 ? 25.031 -3.941 14.75 1 42.56 183 GLN B N 1
ATOM 3836 C CA . GLN B 1 183 ? 24.75 -3.295 16.031 1 42.56 183 GLN B CA 1
ATOM 3837 C C . GLN B 1 183 ? 25.219 -1.846 16.016 1 42.56 183 GLN B C 1
ATOM 3839 O O . GLN B 1 183 ? 25.062 -1.131 17.016 1 42.56 183 GLN B O 1
ATOM 3844 N N . GLU B 1 184 ? 26.031 -1.625 15.18 1 40.41 184 GLU B N 1
ATOM 3845 C CA . GLU B 1 184 ? 26.547 -0.278 15.414 1 40.41 184 GLU B CA 1
ATOM 3846 C C . GLU B 1 184 ? 25.422 0.754 15.367 1 40.41 184 GLU B C 1
ATOM 3848 O O . GLU B 1 184 ? 25.594 1.884 15.828 1 40.41 184 GLU B O 1
ATOM 3853 N N . PHE B 1 185 ? 24.438 0.662 14.383 1 44.47 185 PHE B N 1
ATOM 3854 C CA . PHE B 1 185 ? 23.609 1.846 14.211 1 44.47 185 PHE B CA 1
ATOM 3855 C C . PHE B 1 185 ? 22.422 1.815 15.164 1 44.47 185 PHE B C 1
ATOM 3857 O O . PHE B 1 185 ? 21.938 0.742 15.539 1 44.47 185 PHE B O 1
ATOM 3864 N N . ASP B 1 186 ? 22.188 2.893 15.953 1 47.59 186 ASP B N 1
ATOM 3865 C CA . ASP B 1 186 ? 21.25 3.312 16.984 1 47.59 186 ASP B CA 1
ATOM 3866 C C . ASP B 1 186 ? 19.812 2.947 16.594 1 47.59 186 ASP B C 1
ATOM 3868 O O . ASP B 1 186 ? 18.938 3.818 16.516 1 47.59 186 ASP B O 1
ATOM 3872 N N . ARG B 1 187 ? 19.672 2.082 15.695 1 50.31 187 ARG B N 1
ATOM 3873 C CA . ARG B 1 187 ? 18.25 1.818 15.531 1 50.31 187 ARG B CA 1
ATOM 3874 C C . ARG B 1 187 ? 17.672 1.112 16.766 1 50.31 187 ARG B C 1
ATOM 3876 O O . ARG B 1 187 ? 18.359 0.33 17.406 1 50.31 187 ARG B O 1
ATOM 3883 N N . ASP B 1 188 ? 16.625 1.581 17.234 1 54.47 188 ASP B N 1
ATOM 3884 C CA . ASP B 1 188 ? 15.875 0.909 18.297 1 54.47 188 ASP B CA 1
ATOM 3885 C C . ASP B 1 188 ? 15.633 -0.56 17.938 1 54.47 188 ASP B C 1
ATOM 3887 O O . ASP B 1 188 ? 15.086 -0.874 16.891 1 54.47 188 ASP B O 1
ATOM 3891 N N . PRO B 1 189 ? 16.531 -1.486 18.484 1 51.34 189 PRO B N 1
ATOM 3892 C CA . PRO B 1 189 ? 16.391 -2.924 18.234 1 51.34 189 PRO B CA 1
ATOM 3893 C C . PRO B 1 189 ? 14.938 -3.369 18.094 1 51.34 189 PRO B C 1
ATOM 3895 O O . PRO B 1 189 ? 14.664 -4.43 17.531 1 51.34 189 PRO B O 1
ATOM 3898 N N . MET B 1 190 ? 14.078 -2.541 18.578 1 56.31 190 MET B N 1
ATOM 3899 C CA . MET B 1 190 ? 12.68 -2.967 18.641 1 56.31 190 MET B CA 1
ATOM 3900 C C . MET B 1 190 ? 11.891 -2.426 17.453 1 56.31 190 MET B C 1
ATOM 3902 O O . MET B 1 190 ? 10.68 -2.613 17.375 1 56.31 190 MET B O 1
ATOM 3906 N N . GLN B 1 191 ? 12.688 -1.883 16.516 1 72.19 191 GLN B N 1
ATOM 3907 C CA . GLN B 1 191 ? 11.906 -1.278 15.445 1 72.19 191 GLN B CA 1
ATOM 3908 C C . GLN B 1 191 ? 11.445 -2.33 14.438 1 72.19 191 GLN B C 1
ATOM 3910 O O . GLN B 1 191 ? 12.266 -3.064 13.883 1 72.19 191 GLN B O 1
ATOM 3915 N N . ARG B 1 192 ? 10.172 -2.477 14.266 1 82.88 192 ARG B N 1
ATOM 3916 C CA . ARG B 1 192 ? 9.562 -3.428 13.352 1 82.88 192 ARG B CA 1
ATOM 3917 C C . ARG B 1 192 ? 9.586 -2.904 11.914 1 82.88 192 ARG B C 1
ATOM 3919 O O . ARG B 1 192 ? 9.461 -1.699 11.688 1 82.88 192 ARG B O 1
ATOM 3926 N N . VAL B 1 193 ? 9.961 -3.814 11 1 90.12 193 VAL B N 1
ATOM 3927 C CA . VAL B 1 193 ? 10.031 -3.457 9.586 1 90.12 193 VAL B CA 1
ATOM 3928 C C . VAL B 1 193 ? 8.969 -4.23 8.805 1 90.12 193 VAL B C 1
ATOM 3930 O O . VAL B 1 193 ? 8.797 -5.438 9 1 90.12 193 VAL B O 1
ATOM 3933 N N . ILE B 1 194 ? 8.25 -3.533 8.031 1 93.94 194 ILE B N 1
ATOM 3934 C CA . ILE B 1 194 ? 7.227 -4.137 7.188 1 93.94 194 ILE B CA 1
ATOM 3935 C C . ILE B 1 194 ? 7.77 -4.34 5.773 1 93.94 194 ILE B C 1
ATOM 3937 O O . ILE B 1 194 ? 8.242 -3.391 5.141 1 93.94 194 ILE B O 1
ATOM 3941 N N . LEU B 1 195 ? 7.676 -5.578 5.281 1 94.81 195 LEU B N 1
ATOM 3942 C CA . LEU B 1 195 ? 8.219 -5.898 3.967 1 94.81 195 LEU B CA 1
ATOM 3943 C C . LEU B 1 195 ? 7.164 -6.562 3.088 1 94.81 195 LEU B C 1
ATOM 3945 O O . LEU B 1 195 ? 6.426 -7.438 3.551 1 94.81 195 LEU B O 1
ATOM 3949 N N . GLY B 1 196 ? 7.043 -6.062 1.862 1 96.69 196 GLY B N 1
ATOM 3950 C CA . GLY B 1 196 ? 6.18 -6.688 0.873 1 96.69 196 GLY B CA 1
ATOM 3951 C C . GLY B 1 196 ? 6.945 -7.414 -0.216 1 96.69 196 GLY B C 1
ATOM 3952 O O . GLY B 1 196 ? 7.656 -6.785 -1.007 1 96.69 196 GLY B O 1
ATOM 3953 N N . PHE B 1 197 ? 6.766 -8.727 -0.298 1 96.56 197 PHE B N 1
ATOM 3954 C CA . PHE B 1 197 ? 7.473 -9.562 -1.261 1 96.56 197 PHE B CA 1
ATOM 3955 C C . PHE B 1 197 ? 6.496 -10.422 -2.059 1 96.56 197 PHE B C 1
ATOM 3957 O O . PHE B 1 197 ? 6.898 -11.133 -2.979 1 96.56 197 PHE B O 1
ATOM 3964 N N . GLN B 1 198 ? 5.27 -10.305 -1.796 1 96.44 198 GLN B N 1
ATOM 3965 C CA . GLN B 1 198 ? 4.281 -11.227 -2.346 1 96.44 198 GLN B CA 1
ATOM 3966 C C . GLN B 1 198 ? 4.07 -10.984 -3.836 1 96.44 198 GLN B C 1
ATOM 3968 O O . GLN B 1 198 ? 4.469 -9.938 -4.363 1 96.44 198 GLN B O 1
ATOM 3973 N N . ASP B 1 199 ? 3.488 -11.938 -4.484 1 96.06 199 ASP B N 1
ATOM 3974 C CA . ASP B 1 199 ? 3.064 -11.844 -5.879 1 96.06 199 ASP B CA 1
ATOM 3975 C C . ASP B 1 199 ? 4.258 -11.602 -6.801 1 96.06 199 ASP B C 1
ATOM 3977 O O . ASP B 1 199 ? 4.203 -10.75 -7.688 1 96.06 199 ASP B O 1
ATOM 3981 N N . ASN B 1 200 ? 5.383 -12.102 -6.469 1 97 200 ASN B N 1
ATOM 3982 C CA . ASN B 1 200 ? 6.555 -12.227 -7.332 1 97 200 ASN B CA 1
ATOM 3983 C C . ASN B 1 200 ? 6.793 -13.68 -7.742 1 97 200 ASN B C 1
ATOM 3985 O O . ASN B 1 200 ? 6.457 -14.602 -6.996 1 97 200 ASN B O 1
ATOM 3989 N N . PRO B 1 201 ? 7.277 -13.898 -8.961 1 96.06 201 PRO B N 1
ATOM 3990 C CA . PRO B 1 201 ? 7.52 -15.273 -9.406 1 96.06 201 PRO B CA 1
ATOM 3991 C C . PRO B 1 201 ? 8.812 -15.859 -8.844 1 96.06 201 PRO B C 1
ATOM 3993 O O . PRO B 1 201 ? 9.742 -16.141 -9.602 1 96.06 201 PRO B O 1
ATOM 3996 N N . TRP B 1 202 ? 8.844 -16.188 -7.586 1 96.56 202 TRP B N 1
ATOM 3997 C CA . TRP B 1 202 ? 10.031 -16.609 -6.859 1 96.56 202 TRP B CA 1
ATOM 3998 C C . TRP B 1 202 ? 10.492 -17.984 -7.344 1 96.56 202 TRP B C 1
ATOM 4000 O O . TRP B 1 202 ? 9.688 -18.906 -7.477 1 96.56 202 TRP B O 1
ATOM 4010 N N . PHE B 1 203 ? 11.742 -18.031 -7.684 1 95.44 203 PHE B N 1
ATOM 4011 C CA . PHE B 1 203 ? 12.406 -19.312 -7.93 1 95.44 203 PHE B CA 1
ATOM 4012 C C . PHE B 1 203 ? 13.016 -19.859 -6.648 1 95.44 203 PHE B C 1
ATOM 4014 O O . PHE B 1 203 ? 14.031 -19.344 -6.172 1 95.44 203 PHE B O 1
ATOM 4021 N N . CYS B 1 204 ? 12.398 -20.922 -6.16 1 93.56 204 CYS B N 1
ATOM 4022 C CA . CYS B 1 204 ? 12.75 -21.375 -4.816 1 93.56 204 CYS B CA 1
ATOM 4023 C C . CYS B 1 204 ? 13.961 -22.297 -4.852 1 93.56 204 CYS B C 1
ATOM 4025 O O . CYS B 1 204 ? 13.812 -23.5 -5.066 1 93.56 204 CYS B O 1
ATOM 4027 N N . ASP B 1 205 ? 15.07 -21.641 -4.656 1 90.81 205 ASP B N 1
ATOM 4028 C CA . ASP B 1 205 ? 16.344 -22.312 -4.488 1 90.81 205 ASP B CA 1
ATOM 4029 C C . ASP B 1 205 ? 17.156 -21.688 -3.355 1 90.81 205 ASP B C 1
ATOM 4031 O O . ASP B 1 205 ? 16.609 -20.984 -2.508 1 90.81 205 ASP B O 1
ATOM 4035 N N . CYS B 1 206 ? 18.469 -22.062 -3.314 1 85.75 206 CYS B N 1
ATOM 4036 C CA . CYS B 1 206 ? 19.297 -21.656 -2.186 1 85.75 206 CYS B CA 1
ATOM 4037 C C . CYS B 1 206 ? 19.453 -20.141 -2.158 1 85.75 206 CYS B C 1
ATOM 4039 O O . CYS B 1 206 ? 19.703 -19.562 -1.102 1 85.75 206 CYS B O 1
ATOM 4041 N N . ARG B 1 207 ? 19.234 -19.5 -3.227 1 86.12 207 ARG B N 1
ATOM 4042 C CA . ARG B 1 207 ? 19.422 -18.062 -3.318 1 86.12 207 ARG B CA 1
ATOM 4043 C C . ARG B 1 207 ? 18.359 -17.312 -2.527 1 86.12 207 ARG B C 1
ATOM 4045 O O . ARG B 1 207 ? 18.562 -16.156 -2.139 1 86.12 207 ARG B O 1
ATOM 4052 N N . ILE B 1 208 ? 17.203 -17.953 -2.25 1 91.94 208 ILE B N 1
ATOM 4053 C CA . ILE B 1 208 ? 16.156 -17.281 -1.476 1 91.94 208 ILE B CA 1
ATOM 4054 C C . ILE B 1 208 ? 15.914 -18.047 -0.18 1 91.94 208 ILE B C 1
ATOM 4056 O O . ILE B 1 208 ? 14.836 -17.938 0.418 1 91.94 208 ILE B O 1
ATOM 4060 N N . SER B 1 209 ? 16.859 -18.859 0.221 1 89.12 209 SER B N 1
ATOM 4061 C CA . SER B 1 209 ? 16.719 -19.688 1.41 1 89.12 209 SER B CA 1
ATOM 4062 C C . SER B 1 209 ? 16.453 -18.844 2.65 1 89.12 209 SER B C 1
ATOM 4064 O O . SER B 1 209 ? 15.633 -19.219 3.494 1 89.12 209 SER B O 1
ATOM 4066 N N . LYS B 1 210 ? 17.094 -17.766 2.721 1 86.56 210 LYS B N 1
ATOM 4067 C CA . LYS B 1 210 ? 16.922 -16.906 3.885 1 86.56 210 LYS B CA 1
ATOM 4068 C C . LYS B 1 210 ? 15.5 -16.344 3.932 1 86.56 210 LYS B C 1
ATOM 4070 O O . LYS B 1 210 ? 14.922 -16.188 5.008 1 86.56 210 LYS B O 1
ATOM 4075 N N . LEU B 1 211 ? 14.992 -15.961 2.773 1 90.12 211 LEU B N 1
ATOM 4076 C CA . LEU B 1 211 ? 13.617 -15.492 2.713 1 90.12 211 LEU B CA 1
ATOM 4077 C C . LEU B 1 211 ? 12.648 -16.578 3.137 1 90.12 211 LEU B C 1
ATOM 4079 O O . LEU B 1 211 ? 11.703 -16.328 3.889 1 90.12 211 LEU B O 1
ATOM 4083 N N . ILE B 1 212 ? 12.898 -17.734 2.689 1 90.94 212 ILE B N 1
ATOM 4084 C CA . ILE B 1 212 ? 12.07 -18.891 3.051 1 90.94 212 ILE B CA 1
ATOM 4085 C C . ILE B 1 212 ? 12.125 -19.109 4.562 1 90.94 212 ILE B C 1
ATOM 4087 O O . ILE B 1 212 ? 11.086 -19.297 5.207 1 90.94 212 ILE B O 1
ATOM 4091 N N . GLU B 1 213 ? 13.273 -18.984 5.086 1 86.19 213 GLU B N 1
ATOM 4092 C CA . GLU B 1 213 ? 13.453 -19.172 6.523 1 86.19 213 GLU B CA 1
ATOM 4093 C C . GLU B 1 213 ? 12.742 -18.078 7.312 1 86.19 213 GLU B C 1
ATOM 4095 O O . GLU B 1 213 ? 12.195 -18.328 8.391 1 86.19 213 GLU B O 1
ATOM 4100 N N . LEU B 1 214 ? 12.805 -16.938 6.812 1 85 214 LEU B N 1
ATOM 4101 C CA . LEU B 1 214 ? 12.164 -15.797 7.457 1 85 214 LEU B CA 1
ATOM 4102 C C . LEU B 1 214 ? 10.664 -16.031 7.609 1 85 214 LEU B C 1
ATOM 4104 O O . LEU B 1 214 ? 10.062 -15.625 8.609 1 85 214 LEU B O 1
ATOM 4108 N N . THR B 1 215 ? 10.047 -16.656 6.648 1 87.06 215 THR B N 1
ATOM 4109 C CA . THR B 1 215 ? 8.602 -16.891 6.672 1 87.06 215 THR B CA 1
ATOM 4110 C C . THR B 1 215 ? 8.234 -17.938 7.707 1 87.06 215 THR B C 1
ATOM 4112 O O . THR B 1 215 ? 7.082 -18.047 8.125 1 87.06 215 THR B O 1
ATOM 4115 N N . LYS B 1 216 ? 9.203 -18.672 8.102 1 82.81 216 LYS B N 1
ATOM 4116 C CA . LYS B 1 216 ? 8.969 -19.75 9.055 1 82.81 216 LYS B CA 1
ATOM 4117 C C . LYS B 1 216 ? 9.188 -19.281 10.484 1 82.81 216 LYS B C 1
ATOM 4119 O O . LYS B 1 216 ? 8.734 -19.922 11.438 1 82.81 216 LYS B O 1
ATOM 4124 N N . SER B 1 217 ? 9.797 -18.156 10.602 1 75.5 217 SER B N 1
ATOM 4125 C CA . SER B 1 217 ? 10.133 -17.672 11.93 1 75.5 217 SER B CA 1
ATOM 4126 C C . SER B 1 217 ? 9.055 -16.734 12.469 1 75.5 217 SER B C 1
ATOM 4128 O O . SER B 1 217 ? 8.539 -15.891 11.734 1 75.5 217 SER B O 1
ATOM 4130 N N . GLU B 1 218 ? 8.562 -16.969 13.688 1 65.38 218 GLU B N 1
ATOM 4131 C CA . GLU B 1 218 ? 7.539 -16.125 14.297 1 65.38 218 GLU B CA 1
ATOM 4132 C C . GLU B 1 218 ? 8.156 -14.922 14.992 1 65.38 218 GLU B C 1
ATOM 4134 O O . GLU B 1 218 ? 7.492 -13.898 15.188 1 65.38 218 GLU B O 1
ATOM 4139 N N . GLU B 1 219 ? 9.32 -15.008 15.344 1 60.78 219 GLU B N 1
ATOM 4140 C CA . GLU B 1 219 ? 9.906 -14.023 16.234 1 60.78 219 GLU B CA 1
ATOM 4141 C C . GLU B 1 219 ? 10.812 -13.055 15.484 1 60.78 219 GLU B C 1
ATOM 4143 O O . GLU B 1 219 ? 12 -12.938 15.797 1 60.78 219 GLU B O 1
ATOM 4148 N N . THR B 1 220 ? 10.234 -12.516 14.453 1 65.44 220 THR B N 1
ATOM 4149 C CA . THR B 1 220 ? 11.156 -11.648 13.734 1 65.44 220 THR B CA 1
ATOM 4150 C C . THR B 1 220 ? 10.625 -10.219 13.695 1 65.44 220 THR B C 1
ATOM 4152 O O . THR B 1 220 ? 9.414 -10 13.758 1 65.44 220 THR B O 1
ATOM 4155 N N . PRO B 1 221 ? 11.57 -9.312 13.945 1 78.56 221 PRO B N 1
ATOM 4156 C CA . PRO B 1 221 ? 11.195 -7.91 13.766 1 78.56 221 PRO B CA 1
ATOM 4157 C C . PRO B 1 221 ? 10.648 -7.621 12.367 1 78.56 221 PRO B C 1
ATOM 4159 O O . PRO B 1 221 ? 10.086 -6.551 12.133 1 78.56 221 PRO B O 1
ATOM 4162 N N . VAL B 1 222 ? 10.68 -8.555 11.594 1 85.94 222 VAL B N 1
ATOM 4163 C CA . VAL B 1 222 ? 10.227 -8.383 10.219 1 85.94 222 VAL B CA 1
ATOM 4164 C C . VAL B 1 222 ? 8.773 -8.844 10.094 1 85.94 222 VAL B C 1
ATOM 4166 O O . VAL B 1 222 ? 8.438 -9.961 10.484 1 85.94 222 VAL B O 1
ATOM 4169 N N . ILE B 1 223 ? 8.039 -7.949 9.617 1 89.62 223 ILE B N 1
ATOM 4170 C CA . ILE B 1 223 ? 6.637 -8.242 9.359 1 89.62 223 ILE B CA 1
ATOM 4171 C C . ILE B 1 223 ? 6.371 -8.258 7.859 1 89.62 223 ILE B C 1
ATOM 4173 O O . ILE B 1 223 ? 6.652 -7.285 7.164 1 89.62 223 ILE B O 1
ATOM 4177 N N . LEU B 1 224 ? 5.828 -9.398 7.422 1 92.19 224 LEU B N 1
ATOM 4178 C CA . LEU B 1 224 ? 5.504 -9.5 6.004 1 92.19 224 LEU B CA 1
ATOM 4179 C C . LEU B 1 224 ? 4.117 -8.93 5.723 1 92.19 224 LEU B C 1
ATOM 4181 O O . LEU B 1 224 ? 3.164 -9.227 6.445 1 92.19 224 LEU B O 1
ATOM 4185 N N . MET B 1 225 ? 4.02 -8.133 4.707 1 94.88 225 MET B N 1
ATOM 4186 C CA . MET B 1 225 ? 2.736 -7.559 4.305 1 94.88 225 MET B CA 1
ATOM 4187 C C . MET B 1 225 ? 1.726 -8.656 3.996 1 94.88 225 MET B C 1
ATOM 4189 O O . MET B 1 225 ? 0.534 -8.508 4.27 1 94.88 225 MET B O 1
ATOM 4193 N N . ASP B 1 226 ? 2.166 -9.641 3.393 1 93.06 226 ASP B N 1
ATOM 4194 C CA . ASP B 1 226 ? 1.417 -10.859 3.102 1 93.06 226 ASP B CA 1
ATOM 4195 C C . ASP B 1 226 ? 2.264 -12.102 3.371 1 93.06 226 ASP B C 1
ATOM 4197 O O . ASP B 1 226 ? 3.268 -12.336 2.695 1 93.06 226 ASP B O 1
ATOM 4201 N N . PRO B 1 227 ? 1.812 -12.797 4.219 1 88.31 227 PRO B N 1
ATOM 4202 C CA . PRO B 1 227 ? 2.602 -13.984 4.547 1 88.31 227 PRO B CA 1
ATOM 4203 C C . PRO B 1 227 ? 2.463 -15.094 3.508 1 88.31 227 PRO B C 1
ATOM 4205 O O . PRO B 1 227 ? 3.229 -16.062 3.525 1 88.31 227 PRO B O 1
ATOM 4208 N N . LEU B 1 228 ? 1.534 -14.938 2.621 1 89.62 228 LEU B N 1
ATOM 4209 C CA . LEU B 1 228 ? 1.316 -15.969 1.606 1 89.62 228 LEU B CA 1
ATOM 4210 C C . LEU B 1 228 ? 2.309 -15.812 0.458 1 89.62 228 LEU B C 1
ATOM 4212 O O . LEU B 1 228 ? 2.025 -15.125 -0.526 1 89.62 228 LEU B O 1
ATOM 4216 N N . LEU B 1 229 ? 3.451 -16.406 0.69 1 94.31 229 LEU B N 1
ATOM 4217 C CA . LEU B 1 229 ? 4.48 -16.469 -0.343 1 94.31 229 LEU B CA 1
ATOM 4218 C C . LEU B 1 229 ? 4.598 -17.891 -0.906 1 94.31 229 LEU B C 1
ATOM 4220 O O . LEU B 1 229 ? 4.602 -18.859 -0.151 1 94.31 229 LEU B O 1
ATOM 4224 N N . THR B 1 230 ? 4.629 -17.953 -2.254 1 94.44 230 THR B N 1
ATOM 4225 C CA . THR B 1 230 ? 4.668 -19.266 -2.887 1 94.44 230 THR B CA 1
ATOM 4226 C C . THR B 1 230 ? 5.809 -19.359 -3.895 1 94.44 230 THR B C 1
ATOM 4228 O O . THR B 1 230 ? 6.23 -18.328 -4.445 1 94.44 230 THR B O 1
ATOM 4231 N N . CYS B 1 231 ? 6.215 -20.562 -4.148 1 95 231 CYS B N 1
ATOM 4232 C CA . CYS B 1 231 ? 7.215 -20.812 -5.18 1 95 231 CYS B CA 1
ATOM 4233 C C . CYS B 1 231 ? 6.57 -20.859 -6.562 1 95 231 CYS B C 1
ATOM 4235 O O . CYS B 1 231 ? 5.496 -21.438 -6.73 1 95 231 CYS B O 1
ATOM 4237 N N . SER B 1 232 ? 7.172 -20.203 -7.488 1 93.56 232 SER B N 1
ATOM 4238 C CA . SER B 1 232 ? 6.727 -20.281 -8.875 1 93.56 232 SER B CA 1
ATOM 4239 C C . SER B 1 232 ? 7.535 -21.297 -9.664 1 93.56 232 SER B C 1
ATOM 4241 O O . SER B 1 232 ? 7.051 -21.859 -10.648 1 93.56 232 SER B O 1
ATOM 4243 N N . ALA B 1 233 ? 8.719 -21.406 -9.25 1 92.44 233 ALA B N 1
ATOM 4244 C CA . ALA B 1 233 ? 9.656 -22.359 -9.836 1 92.44 233 ALA B CA 1
ATOM 4245 C C . ALA B 1 233 ? 10.664 -22.844 -8.797 1 92.44 233 ALA B C 1
ATOM 4247 O O . ALA B 1 233 ? 10.883 -22.188 -7.777 1 92.44 233 ALA B O 1
ATOM 4248 N N . PRO B 1 234 ? 11.203 -24.094 -8.945 1 91.06 234 PRO B N 1
ATOM 4249 C CA . PRO B 1 234 ? 11.07 -25 -10.094 1 91.06 234 PRO B CA 1
ATOM 4250 C C . PRO B 1 234 ? 9.75 -25.75 -10.094 1 91.06 234 PRO B C 1
ATOM 4252 O O . PRO B 1 234 ? 8.945 -25.594 -9.172 1 91.06 234 PRO B O 1
ATOM 4255 N N . ASP B 1 235 ? 9.547 -26.641 -11.07 1 87.56 235 ASP B N 1
ATOM 4256 C CA . ASP B 1 235 ? 8.266 -27.281 -11.328 1 87.56 235 ASP B CA 1
ATOM 4257 C C . ASP B 1 235 ? 7.883 -28.219 -10.18 1 87.56 235 ASP B C 1
ATOM 4259 O O . ASP B 1 235 ? 6.707 -28.328 -9.82 1 87.56 235 ASP B O 1
ATOM 4263 N N . ASN B 1 236 ? 8.812 -28.797 -9.586 1 87 236 ASN B N 1
ATOM 4264 C CA . ASN B 1 236 ? 8.539 -29.797 -8.57 1 87 236 ASN B CA 1
ATOM 4265 C C . ASN B 1 236 ? 7.977 -29.172 -7.297 1 87 236 ASN B C 1
ATOM 4267 O O . ASN B 1 236 ? 7.316 -29.844 -6.504 1 87 236 ASN B O 1
ATOM 4271 N N . ILE B 1 237 ? 8.242 -27.875 -7.078 1 91.19 237 ILE B N 1
ATOM 4272 C CA . ILE B 1 237 ? 7.734 -27.25 -5.859 1 91.19 237 ILE B CA 1
ATOM 4273 C C . ILE B 1 237 ? 6.945 -26 -6.207 1 91.19 237 ILE B C 1
ATOM 4275 O O . ILE B 1 237 ? 6.719 -25.141 -5.352 1 91.19 237 ILE B O 1
ATOM 4279 N N . ALA B 1 238 ? 6.551 -25.906 -7.461 1 90.5 238 ALA B N 1
ATOM 4280 C CA . ALA B 1 238 ? 5.727 -24.781 -7.883 1 90.5 238 ALA B CA 1
ATOM 4281 C C . ALA B 1 238 ? 4.391 -24.766 -7.145 1 90.5 238 ALA B C 1
ATOM 4283 O O . ALA B 1 238 ? 3.734 -25.812 -7.023 1 90.5 238 ALA B O 1
ATOM 4284 N N . GLY B 1 239 ? 3.998 -23.594 -6.613 1 89.69 239 GLY B N 1
ATOM 4285 C CA . GLY B 1 239 ? 2.73 -23.453 -5.914 1 89.69 239 GLY B CA 1
ATOM 4286 C C . GLY B 1 239 ? 2.828 -23.766 -4.43 1 89.69 239 GLY B C 1
ATOM 4287 O O . GLY B 1 239 ? 1.871 -23.547 -3.686 1 89.69 239 GLY B O 1
ATOM 4288 N N . VAL B 1 240 ? 4.031 -24.188 -4.031 1 93.12 240 VAL B N 1
ATOM 4289 C CA . VAL B 1 240 ? 4.211 -24.547 -2.631 1 93.12 240 VAL B CA 1
ATOM 4290 C C . VAL B 1 240 ? 4.477 -23.297 -1.802 1 93.12 240 VAL B C 1
ATOM 4292 O O . VAL B 1 240 ? 5.238 -22.422 -2.219 1 93.12 240 VAL B O 1
ATOM 4295 N N . LEU B 1 241 ? 3.779 -23.234 -0.676 1 94.62 241 LEU B N 1
ATOM 4296 C CA . LEU B 1 241 ? 3.99 -22.125 0.259 1 94.62 241 LEU B CA 1
ATOM 4297 C C . LEU B 1 241 ? 5.398 -22.172 0.84 1 94.62 241 LEU B C 1
ATOM 4299 O O . LEU B 1 241 ? 5.906 -23.25 1.174 1 94.62 241 LEU B O 1
ATOM 4303 N N . PHE B 1 242 ? 5.977 -21.031 1.029 1 94.12 242 PHE B N 1
ATOM 4304 C CA . PHE B 1 242 ? 7.328 -20.938 1.568 1 94.12 242 PHE B CA 1
ATOM 4305 C C . PHE B 1 242 ? 7.449 -21.688 2.881 1 94.12 242 PHE B C 1
ATOM 4307 O O . PHE B 1 242 ? 8.445 -22.375 3.119 1 94.12 242 PHE B O 1
ATOM 4314 N N . GLN B 1 243 ? 6.465 -21.578 3.719 1 90.81 243 GLN B N 1
ATOM 4315 C CA . GLN B 1 243 ? 6.469 -22.203 5.043 1 90.81 243 GLN B CA 1
ATOM 4316 C C . GLN B 1 243 ? 6.609 -23.719 4.941 1 90.81 243 GLN B C 1
ATOM 4318 O O . GLN B 1 243 ? 7.031 -24.375 5.898 1 90.81 243 GLN B O 1
ATOM 4323 N N . ARG B 1 244 ? 6.371 -24.25 3.846 1 92.44 244 ARG B N 1
ATOM 4324 C CA . ARG B 1 244 ? 6.355 -25.703 3.67 1 92.44 244 ARG B CA 1
ATOM 4325 C C . ARG B 1 244 ? 7.539 -26.156 2.824 1 92.44 244 ARG B C 1
ATOM 4327 O O . ARG B 1 244 ? 7.75 -27.359 2.643 1 92.44 244 ARG B O 1
ATOM 4334 N N . VAL B 1 245 ? 8.203 -25.25 2.346 1 91.81 245 VAL B N 1
ATOM 4335 C CA . VAL B 1 245 ? 9.32 -25.594 1.468 1 91.81 245 VAL B CA 1
ATOM 4336 C C . VAL B 1 245 ? 10.5 -26.094 2.299 1 91.81 245 VAL B C 1
ATOM 4338 O O . VAL B 1 245 ? 10.852 -25.5 3.316 1 91.81 245 VAL B O 1
ATOM 4341 N N . GLU B 1 246 ? 11.016 -27.234 1.979 1 86.69 246 GLU B N 1
ATOM 4342 C CA . GLU B 1 246 ? 12.25 -27.766 2.547 1 86.69 246 GLU B CA 1
ATOM 4343 C C . GLU B 1 246 ? 13.359 -27.812 1.503 1 86.69 246 GLU B C 1
ATOM 4345 O O . GLU B 1 246 ? 13.297 -28.609 0.56 1 86.69 246 GLU B O 1
ATOM 4350 N N . LEU B 1 247 ? 14.188 -26.812 1.676 1 80.69 247 LEU B N 1
ATOM 4351 C CA . LEU B 1 247 ? 15.289 -26.781 0.723 1 80.69 247 LEU B CA 1
ATOM 4352 C C . LEU B 1 247 ? 16.406 -27.719 1.154 1 80.69 247 LEU B C 1
ATOM 4354 O O . LEU B 1 247 ? 16.672 -27.891 2.35 1 80.69 247 LEU B O 1
ATOM 4358 N N . GLU B 1 248 ? 16.859 -28.609 0.31 1 68.56 248 GLU B N 1
ATOM 4359 C CA . GLU B 1 248 ? 18.016 -29.453 0.599 1 68.56 248 GLU B CA 1
ATOM 4360 C C . GLU B 1 248 ? 19.188 -28.641 1.108 1 68.56 248 GLU B C 1
ATOM 4362 O O . GLU B 1 248 ? 19.188 -27.422 1.021 1 68.56 248 GLU B O 1
ATOM 4367 N N . GLN B 1 249 ? 20.375 -29.25 1.508 1 63.72 249 GLN B N 1
ATOM 4368 C CA . GLN B 1 249 ? 21.562 -28.734 2.184 1 63.72 249 GLN B CA 1
ATOM 4369 C C . GLN B 1 249 ? 22.109 -27.484 1.484 1 63.72 249 GLN B C 1
ATOM 4371 O O . GLN B 1 249 ? 22.656 -27.578 0.385 1 63.72 249 GLN B O 1
ATOM 4376 N N . CYS B 1 250 ? 21.344 -26.359 1.695 1 68.38 250 CYS B N 1
ATOM 4377 C CA . CYS B 1 250 ? 21.906 -25.094 1.236 1 68.38 250 CYS B CA 1
ATOM 4378 C C . CYS B 1 250 ? 23.109 -24.688 2.074 1 68.38 250 CYS B C 1
ATOM 4380 O O . CYS B 1 250 ? 23.031 -24.625 3.301 1 68.38 250 CYS B O 1
ATOM 4382 N N . LEU B 1 251 ? 24.359 -25.062 1.661 1 59.41 251 LEU B N 1
ATOM 4383 C CA . LEU B 1 251 ? 25.594 -24.812 2.398 1 59.41 251 LEU B CA 1
ATOM 4384 C C . LEU B 1 251 ? 26.078 -23.391 2.152 1 59.41 251 LEU B C 1
ATOM 4386 O O . LEU B 1 251 ? 26.188 -22.953 1.003 1 59.41 251 LEU B O 1
ATOM 4390 N N . ARG B 1 252 ? 26.031 -22.609 3.201 1 57.91 252 ARG B N 1
ATOM 4391 C CA . ARG B 1 252 ? 26.641 -21.281 3.15 1 57.91 252 ARG B CA 1
ATOM 4392 C C . ARG B 1 252 ? 28.047 -21.359 2.584 1 57.91 252 ARG B C 1
ATOM 4394 O O . ARG B 1 252 ? 28.812 -22.266 2.922 1 57.91 252 ARG B O 1
ATOM 4401 N N . PRO B 1 253 ? 28.234 -20.453 1.638 1 54.56 253 PRO B N 1
ATOM 4402 C CA . PRO B 1 253 ? 29.594 -20.516 1.095 1 54.56 253 PRO B CA 1
ATOM 4403 C C . PRO B 1 253 ? 30.672 -20.203 2.137 1 54.56 253 PRO B C 1
ATOM 4405 O O . PRO B 1 253 ? 30.469 -19.344 2.99 1 54.56 253 PRO B O 1
ATOM 4408 N N . THR B 1 254 ? 31.375 -21.031 2.584 1 57.5 254 THR B N 1
ATOM 4409 C CA . THR B 1 254 ? 32.562 -20.766 3.398 1 57.5 254 THR B CA 1
ATOM 4410 C C . THR B 1 254 ? 33.812 -20.656 2.523 1 57.5 254 THR B C 1
ATOM 4412 O O . THR B 1 254 ? 33.969 -21.422 1.579 1 57.5 254 THR B O 1
ATOM 4415 N N . VAL B 1 255 ? 34.344 -19.438 2.652 1 56.5 255 VAL B N 1
ATOM 4416 C CA . VAL B 1 255 ? 35.594 -19.266 1.94 1 56.5 255 VAL B CA 1
ATOM 4417 C C . VAL B 1 255 ? 36.781 -19.672 2.842 1 56.5 255 VAL B C 1
ATOM 4419 O O . VAL B 1 255 ? 36.875 -19.188 3.973 1 56.5 255 VAL B O 1
ATOM 4422 N N . MET B 1 256 ? 37.312 -20.703 2.547 1 57.22 256 MET B N 1
ATOM 4423 C CA . MET B 1 256 ? 38.562 -21.078 3.215 1 57.22 256 MET B CA 1
ATOM 4424 C C . MET B 1 256 ? 39.781 -20.641 2.395 1 57.22 256 MET B C 1
ATOM 4426 O O . MET B 1 256 ? 39.906 -21.016 1.228 1 57.22 256 MET B O 1
ATOM 4430 N N . THR B 1 257 ? 40.344 -19.484 2.936 1 57.41 257 THR B N 1
ATOM 4431 C CA . THR B 1 257 ? 41.562 -19.062 2.277 1 57.41 257 THR B CA 1
ATOM 4432 C C . THR B 1 257 ? 42.75 -19.844 2.803 1 57.41 257 THR B C 1
ATOM 4434 O O . THR B 1 257 ? 42.906 -20.047 4.012 1 57.41 257 THR B O 1
ATOM 4437 N N . SER B 1 258 ? 43.438 -20.469 1.944 1 57.66 258 SER B N 1
ATOM 4438 C CA . SER B 1 258 ? 44.594 -21.234 2.359 1 57.66 258 SER B CA 1
ATOM 4439 C C . SER B 1 258 ? 45.594 -20.359 3.127 1 57.66 258 SER B C 1
ATOM 4441 O O . SER B 1 258 ? 46.25 -20.828 4.062 1 57.66 258 SER B O 1
ATOM 4443 N N . ALA B 1 259 ? 45.969 -19.156 2.535 1 57.69 259 ALA B N 1
ATOM 4444 C CA . ALA B 1 259 ? 46.906 -18.297 3.225 1 57.69 259 ALA B CA 1
ATOM 4445 C C . ALA B 1 259 ? 46.406 -16.875 3.336 1 57.69 259 ALA B C 1
ATOM 4447 O O . ALA B 1 259 ? 45.844 -16.328 2.373 1 57.69 259 ALA B O 1
ATOM 4448 N N . THR B 1 260 ? 46.25 -16.344 4.539 1 58.5 260 THR B N 1
ATOM 4449 C CA . THR B 1 260 ? 45.781 -15 4.816 1 58.5 260 THR B CA 1
ATOM 4450 C C . THR B 1 260 ? 46.875 -13.969 4.578 1 58.5 260 THR B C 1
ATOM 4452 O O . THR B 1 260 ? 46.562 -12.82 4.23 1 58.5 260 THR B O 1
ATOM 4455 N N . LYS B 1 261 ? 48.062 -14.281 4.82 1 62.97 261 LYS B N 1
ATOM 4456 C CA . LYS B 1 261 ? 49.219 -13.43 4.59 1 62.97 261 LYS B CA 1
ATOM 4457 C C . LYS B 1 261 ? 50.312 -14.18 3.826 1 62.97 261 LYS B C 1
ATOM 4459 O O . LYS B 1 261 ? 50.812 -15.195 4.297 1 62.97 261 LYS B O 1
ATOM 4464 N N . ILE B 1 262 ? 50.406 -13.891 2.508 1 61.62 262 ILE B N 1
ATOM 4465 C CA . ILE B 1 262 ? 51.5 -14.469 1.739 1 61.62 262 ILE B CA 1
ATOM 4466 C C . ILE B 1 262 ? 52.469 -13.375 1.315 1 61.62 262 ILE B C 1
ATOM 4468 O O . ILE B 1 262 ? 52.062 -12.344 0.771 1 61.62 262 ILE B O 1
ATOM 4472 N N . THR B 1 263 ? 53.625 -13.328 1.854 1 66.94 263 THR B N 1
ATOM 4473 C CA . THR B 1 263 ? 54.688 -12.453 1.388 1 66.94 263 THR B CA 1
ATOM 4474 C C . THR B 1 263 ? 55.531 -13.141 0.299 1 66.94 263 THR B C 1
ATOM 4476 O O . THR B 1 263 ? 56 -14.266 0.489 1 66.94 263 THR B O 1
ATOM 4479 N N . SER B 1 264 ? 55.375 -12.727 -0.899 1 62.5 264 SER B N 1
ATOM 4480 C CA . SER B 1 264 ? 56.188 -13.297 -1.971 1 62.5 264 SER B CA 1
ATOM 4481 C C . SER B 1 264 ? 57.031 -12.242 -2.641 1 62.5 264 SER B C 1
ATOM 4483 O O . SER B 1 264 ? 56.688 -11.062 -2.676 1 62.5 264 SER B O 1
ATOM 4485 N N . PRO B 1 265 ? 58.25 -12.5 -2.906 1 66.25 265 PRO B N 1
ATOM 4486 C CA . PRO B 1 265 ? 59.062 -11.516 -3.631 1 66.25 265 PRO B CA 1
ATOM 4487 C C . PRO B 1 265 ? 58.375 -11.008 -4.898 1 66.25 265 PRO B C 1
ATOM 4489 O O . PRO B 1 265 ? 57.594 -11.734 -5.508 1 66.25 265 PRO B O 1
ATOM 4492 N N . VAL B 1 266 ? 58.594 -9.828 -5.227 1 67.12 266 VAL B N 1
ATOM 4493 C CA . VAL B 1 266 ? 58.062 -9.188 -6.422 1 67.12 266 VAL B CA 1
ATOM 4494 C C . VAL B 1 266 ? 58.438 -10 -7.66 1 67.12 266 VAL B C 1
ATOM 4496 O O . VAL B 1 266 ? 59.594 -10.367 -7.832 1 67.12 266 VAL B O 1
ATOM 4499 N N . GLY B 1 267 ? 57.531 -10.492 -8.477 1 67.19 267 GLY B N 1
ATOM 4500 C CA . GLY B 1 267 ? 57.75 -11.266 -9.688 1 67.19 267 GLY B CA 1
ATOM 4501 C C . GLY B 1 267 ? 57.312 -12.719 -9.547 1 67.19 267 GLY B C 1
ATOM 4502 O O . GLY B 1 267 ? 57.312 -13.469 -10.523 1 67.19 267 GLY B O 1
ATOM 4503 N N . SER B 1 268 ? 57 -13.07 -8.336 1 61.28 268 SER B N 1
ATOM 4504 C CA . SER B 1 268 ? 56.656 -14.469 -8.117 1 61.28 268 SER B CA 1
ATOM 4505 C C . SER B 1 268 ? 55.156 -14.672 -8.258 1 61.28 268 SER B C 1
ATOM 4507 O O . SER B 1 268 ? 54.375 -13.75 -8.031 1 61.28 268 SER B O 1
ATOM 4509 N N . ASN B 1 269 ? 54.812 -15.773 -8.883 1 63.06 269 ASN B N 1
ATOM 4510 C CA . ASN B 1 269 ? 53.406 -16.141 -8.992 1 63.06 269 ASN B CA 1
ATOM 4511 C C . ASN B 1 269 ? 52.875 -16.719 -7.68 1 63.06 269 ASN B C 1
ATOM 4513 O O . ASN B 1 269 ? 53.531 -17.547 -7.051 1 63.06 269 ASN B O 1
ATOM 4517 N N . VAL B 1 270 ? 52 -15.898 -7.082 1 63.06 270 VAL B N 1
ATOM 4518 C CA . VAL B 1 270 ? 51.344 -16.406 -5.875 1 63.06 270 VAL B CA 1
ATOM 4519 C C . VAL B 1 270 ? 49.969 -16.953 -6.223 1 63.06 270 VAL B C 1
ATOM 4521 O O . VAL B 1 270 ? 49.219 -16.328 -6.957 1 63.06 270 VAL B O 1
ATOM 4524 N N . LEU B 1 271 ? 49.844 -18.266 -5.961 1 61.56 271 LEU B N 1
ATOM 4525 C CA . LEU B 1 271 ? 48.531 -18.875 -6.129 1 61.56 271 LEU B CA 1
ATOM 4526 C C . LEU B 1 271 ? 47.75 -18.812 -4.828 1 61.56 271 LEU B C 1
ATOM 4528 O O . LEU B 1 271 ? 48.188 -19.328 -3.799 1 61.56 271 LEU B O 1
ATOM 4532 N N . LEU B 1 272 ? 46.812 -17.891 -4.777 1 60.12 272 LEU B N 1
ATOM 4533 C CA . LEU B 1 272 ? 45.906 -17.875 -3.654 1 60.12 272 LEU B CA 1
ATOM 4534 C C . LEU B 1 272 ? 44.719 -18.797 -3.922 1 60.12 272 LEU B C 1
ATOM 4536 O O . LEU B 1 272 ? 44.094 -18.719 -4.988 1 60.12 272 LEU B O 1
ATOM 4540 N N . ARG B 1 273 ? 44.719 -19.859 -3.119 1 61.25 273 ARG B N 1
ATOM 4541 C CA . ARG B 1 273 ? 43.594 -20.766 -3.229 1 61.25 273 ARG B CA 1
ATOM 4542 C C . ARG B 1 273 ? 42.5 -20.438 -2.209 1 61.25 273 ARG B C 1
ATOM 4544 O O . ARG B 1 273 ? 42.812 -20.172 -1.04 1 61.25 273 ARG B O 1
ATOM 4551 N N . CYS B 1 274 ? 41.469 -19.953 -2.672 1 59.09 274 CYS B N 1
ATOM 4552 C CA . CYS B 1 274 ? 40.281 -19.766 -1.839 1 59.09 274 CYS B CA 1
ATOM 4553 C C . CYS B 1 274 ? 39.25 -20.859 -2.111 1 59.09 274 CYS B C 1
ATOM 4555 O O . CYS B 1 274 ? 38.875 -21.078 -3.262 1 59.09 274 CYS B O 1
ATOM 4557 N N . ASP B 1 275 ? 39.156 -21.703 -1.121 1 59.75 275 ASP B N 1
ATOM 4558 C CA . ASP B 1 275 ? 38.094 -22.703 -1.204 1 59.75 275 ASP B CA 1
ATOM 4559 C C . ASP B 1 275 ? 36.781 -22.188 -0.602 1 59.75 275 ASP B C 1
ATOM 4561 O O . ASP B 1 275 ? 36.812 -21.453 0.387 1 59.75 275 ASP B O 1
ATOM 4565 N N . SER B 1 276 ? 35.844 -22.062 -1.45 1 57.44 276 SER B N 1
ATOM 4566 C CA . SER B 1 276 ? 34.531 -21.703 -0.924 1 57.44 276 SER B CA 1
ATOM 4567 C C . SER B 1 276 ? 33.594 -22.922 -0.88 1 57.44 276 SER B C 1
ATOM 4569 O O . SER B 1 276 ? 33.719 -23.828 -1.716 1 57.44 276 SER B O 1
ATOM 4571 N N . THR B 1 277 ? 33.094 -23.203 0.343 1 59.12 277 THR B N 1
ATOM 4572 C CA . THR B 1 277 ? 32.062 -24.219 0.469 1 59.12 277 THR B CA 1
ATOM 4573 C C . THR B 1 277 ? 30.688 -23.562 0.598 1 59.12 277 THR B C 1
ATOM 4575 O O . THR B 1 277 ? 30.578 -22.422 1.072 1 59.12 277 THR B O 1
ATOM 4578 N N . GLY B 1 278 ? 29.797 -23.938 -0.123 1 58.09 278 GLY B N 1
ATOM 4579 C CA . GLY B 1 278 ? 28.422 -23.484 -0.042 1 58.09 278 GLY B CA 1
ATOM 4580 C C . GLY B 1 278 ? 27.531 -24.047 -1.144 1 58.09 278 GLY B C 1
ATOM 4581 O O . GLY B 1 278 ? 28.031 -24.672 -2.084 1 58.09 278 GLY B O 1
ATOM 4582 N N . PHE B 1 279 ? 26.359 -24.391 -0.934 1 57.62 279 PHE B N 1
ATOM 4583 C CA . PHE B 1 279 ? 25.406 -24.797 -1.964 1 57.62 279 PHE B CA 1
ATOM 4584 C C . PHE B 1 279 ? 24.266 -23.797 -2.074 1 57.62 279 PHE B C 1
ATOM 4586 O O . PHE B 1 279 ? 23.594 -23.5 -1.084 1 57.62 279 PHE B O 1
ATOM 4593 N N . PRO B 1 280 ? 24.078 -23.281 -3.326 1 58.53 280 PRO B N 1
ATOM 4594 C CA . PRO B 1 280 ? 24.828 -23.562 -4.555 1 58.53 280 PRO B CA 1
ATOM 4595 C C . PRO B 1 280 ? 26.25 -23.031 -4.512 1 58.53 280 PRO B C 1
ATOM 4597 O O . PRO B 1 280 ? 26.609 -22.281 -3.602 1 58.53 280 PRO B O 1
ATOM 4600 N N . THR B 1 281 ? 27.078 -23.422 -5.422 1 56.94 281 THR B N 1
ATOM 4601 C CA . THR B 1 281 ? 28.484 -23.062 -5.457 1 56.94 281 THR B CA 1
ATOM 4602 C C . THR B 1 281 ? 28.656 -21.547 -5.438 1 56.94 281 THR B C 1
ATOM 4604 O O . THR B 1 281 ? 28.141 -20.844 -6.301 1 56.94 281 THR B O 1
ATOM 4607 N N . PRO B 1 282 ? 29.203 -21.125 -4.449 1 57.66 282 PRO B N 1
ATOM 4608 C CA . PRO B 1 282 ? 29.422 -19.672 -4.293 1 57.66 282 PRO B CA 1
ATOM 4609 C C . PRO B 1 282 ? 30.281 -19.078 -5.41 1 57.66 282 PRO B C 1
ATOM 4611 O O . PRO B 1 282 ? 31.125 -19.781 -5.98 1 57.66 282 PRO B O 1
ATOM 4614 N N . LEU B 1 283 ? 29.953 -17.969 -5.988 1 57.62 283 LEU B N 1
ATOM 4615 C CA . LEU B 1 283 ? 30.844 -17.234 -6.895 1 57.62 283 LEU B CA 1
ATOM 4616 C C . LEU B 1 283 ? 31.938 -16.516 -6.121 1 57.62 283 LEU B C 1
ATOM 4618 O O . LEU B 1 283 ? 31.656 -15.742 -5.203 1 57.62 283 LEU B O 1
ATOM 4622 N N . LEU B 1 284 ? 33.219 -16.875 -6.395 1 57.88 284 LEU B N 1
ATOM 4623 C CA . LEU B 1 284 ? 34.375 -16.281 -5.734 1 57.88 284 LEU B CA 1
ATOM 4624 C C . LEU B 1 284 ? 34.938 -15.125 -6.562 1 57.88 284 LEU B C 1
ATOM 4626 O O . LEU B 1 284 ? 35.156 -15.266 -7.766 1 57.88 284 LEU B O 1
ATOM 4630 N N . VAL B 1 285 ? 34.812 -13.93 -6.02 1 60.12 285 VAL B N 1
ATOM 4631 C CA . VAL B 1 285 ? 35.438 -12.812 -6.703 1 60.12 285 VAL B CA 1
ATOM 4632 C C . VAL B 1 285 ? 36.594 -12.258 -5.836 1 60.12 285 VAL B C 1
ATOM 4634 O O . VAL B 1 285 ? 36.406 -12.109 -4.621 1 60.12 285 VAL B O 1
ATOM 4637 N N . TRP B 1 286 ? 37.844 -12.062 -6.441 1 60.28 286 TRP B N 1
ATOM 4638 C CA . TRP B 1 286 ? 39 -11.516 -5.758 1 60.28 286 TRP B CA 1
ATOM 4639 C C . TRP B 1 286 ? 39.156 -10.016 -6.031 1 60.28 286 TRP B C 1
ATOM 4641 O O . TRP B 1 286 ? 38.938 -9.57 -7.16 1 60.28 286 TRP B O 1
ATOM 4651 N N . PHE B 1 287 ? 39.219 -9.297 -4.863 1 60.31 287 PHE B N 1
ATOM 4652 C CA . PHE B 1 287 ? 39.406 -7.867 -5.035 1 60.31 287 PHE B CA 1
ATOM 4653 C C . PHE B 1 287 ? 40.812 -7.465 -4.59 1 60.31 287 PHE B C 1
ATOM 4655 O O . PHE B 1 287 ? 41.344 -8.031 -3.635 1 60.31 287 PHE B O 1
ATOM 4662 N N . ARG B 1 288 ? 41.5 -6.578 -5.418 1 58.41 288 ARG B N 1
ATOM 4663 C CA . ARG B 1 288 ? 42.75 -5.957 -4.992 1 58.41 288 ARG B CA 1
ATOM 4664 C C . ARG B 1 288 ? 42.5 -4.852 -3.973 1 58.41 288 ARG B C 1
ATOM 4666 O O . ARG B 1 288 ? 41.375 -4.293 -3.922 1 58.41 288 ARG B O 1
ATOM 4673 N N . GLU B 1 289 ? 43.406 -4.66 -3.018 1 59.5 289 GLU B N 1
ATOM 4674 C CA . GLU B 1 289 ? 43.25 -3.604 -2.025 1 59.5 289 GLU B CA 1
ATOM 4675 C C . GLU B 1 289 ? 42.594 -2.369 -2.639 1 59.5 289 GLU B C 1
ATOM 4677 O O . GLU B 1 289 ? 41.812 -1.678 -1.977 1 59.5 289 GLU B O 1
ATOM 4682 N N . GLY B 1 290 ? 42.781 -1.969 -3.824 1 58.31 290 GLY B N 1
ATOM 4683 C CA . GLY B 1 290 ? 42.219 -0.781 -4.449 1 58.31 290 GLY B CA 1
ATOM 4684 C C . GLY B 1 290 ? 40.812 -1.002 -5.02 1 58.31 290 GLY B C 1
ATOM 4685 O O . GLY B 1 290 ? 40.25 -0.093 -5.609 1 58.31 290 GLY B O 1
ATOM 4686 N N . GLY B 1 291 ? 40.062 -2.025 -4.676 1 56.38 291 GLY B N 1
ATOM 4687 C CA . GLY B 1 291 ? 38.656 -2.246 -4.969 1 56.38 291 GLY B CA 1
ATOM 4688 C C . GLY B 1 291 ? 38.438 -2.914 -6.312 1 56.38 291 GLY B C 1
ATOM 4689 O O . GLY B 1 291 ? 37.281 -3.045 -6.754 1 56.38 291 GLY B O 1
ATOM 4690 N N . LEU B 1 292 ? 39.406 -3.141 -7.172 1 52.75 292 LEU B N 1
ATOM 4691 C CA . LEU B 1 292 ? 39.125 -3.697 -8.492 1 52.75 292 LEU B CA 1
ATOM 4692 C C . LEU B 1 292 ? 39.094 -5.223 -8.438 1 52.75 292 LEU B C 1
ATOM 4694 O O . LEU B 1 292 ? 39.938 -5.844 -7.785 1 52.75 292 LEU B O 1
ATOM 4698 N N . PRO B 1 293 ? 38 -5.801 -8.977 1 56.75 293 PRO B N 1
ATOM 4699 C CA . PRO B 1 293 ? 38 -7.262 -9.086 1 56.75 293 PRO B CA 1
ATOM 4700 C C . PRO B 1 293 ? 39.25 -7.793 -9.836 1 56.75 293 PRO B C 1
ATOM 4702 O O . PRO B 1 293 ? 39.75 -7.117 -10.727 1 56.75 293 PRO B O 1
ATOM 4705 N N . VAL B 1 294 ? 40 -8.695 -9.266 1 54.56 294 VAL B N 1
ATOM 4706 C CA . VAL B 1 294 ? 41.094 -9.352 -9.953 1 54.56 294 VAL B CA 1
ATOM 4707 C C . VAL B 1 294 ? 40.562 -10.477 -10.844 1 54.56 294 VAL B C 1
ATOM 4709 O O . VAL B 1 294 ? 39.75 -11.289 -10.398 1 54.56 294 VAL B O 1
ATOM 4712 N N . ASN B 1 295 ? 40.375 -10.289 -12.094 1 44.59 295 ASN B N 1
ATOM 4713 C CA . ASN B 1 295 ? 39.906 -11.266 -13.086 1 44.59 295 ASN B CA 1
ATOM 4714 C C . ASN B 1 295 ? 40.75 -12.547 -13.023 1 44.59 295 ASN B C 1
ATOM 4716 O O . ASN B 1 295 ? 40.719 -13.352 -13.953 1 44.59 295 ASN B O 1
ATOM 4720 N N . HIS B 1 296 ? 41.719 -12.672 -12.133 1 40.81 296 HIS B N 1
ATOM 4721 C CA . HIS B 1 296 ? 42.5 -13.852 -12.492 1 40.81 296 HIS B CA 1
ATOM 4722 C C . HIS B 1 296 ? 41.969 -15.109 -11.828 1 40.81 296 HIS B C 1
ATOM 4724 O O . HIS B 1 296 ? 41.562 -15.078 -10.656 1 40.81 296 HIS B O 1
ATOM 4730 N N . THR B 1 297 ? 41.281 -15.992 -12.633 1 37.53 297 THR B N 1
ATOM 4731 C CA . THR B 1 297 ? 40.969 -17.375 -12.281 1 37.53 297 THR B CA 1
ATOM 4732 C C . THR B 1 297 ? 42.219 -18.109 -11.812 1 37.53 297 THR B C 1
ATOM 4734 O O . THR B 1 297 ? 43.312 -17.891 -12.344 1 37.53 297 THR B O 1
#

Secondary structure (DSSP, 8-state):
-HHHHHHHHHHT----------TTEEEEEEE-TTS-EEEEEEE--TT--S--SS--TTEEEEEEESS---EE-TTTTTT-TT--EEEEESS---EE-TTTTTT-TT--EEE--SS--S---GGGGGG-TT--EEE--SS------GGGGGG-TT-SEEE--SS------HHHHTSSS--GGGTTS---TT--EEEE--SS--B-SGGGHHHHHHHH-SS-SEEES----B--BSGGGTT-BGGG---------EEEES-S-----TT------EEEE-SS-----EE-TTS-EE---/-HHHHHHHHHHT----------TTEEEEEEE-TTS-EEEEEEE--TT--S--SS--TTEEEEEEESS---EE-TTTTTT-TT--EEEEESS---EE-TTTTTT-TT--EEE--SS--S---GGGGGG-TT--EEE--SS------GGGGGG-TT-SEEE--SS------HHHHTSSS--GGGTTS---TT--EEEE--SS--B-SGGGHHHHHHHH-SS-SEEES----B--BSGGGTT-BGGG---------EEEES-S-----TT------EEEE-SS-----EE-TTS-EE---

Nearest PDB structures (foldseek):
  2v9s-assembly1_A  TM=8.864E-01  e=9.813E-12  Homo sapiens
  8wvy-assembly1_A  TM=8.557E-01  e=1.749E-07  Homo sapiens
  3zyi-assembly1_A  TM=3.709E-01  e=3.614E-10  Homo sapiens
  3zyj-assembly2_C  TM=3.478E-01  e=4.923E-10  Homo sapiens
  2id5-assembly1_B  TM=3.766E-01  e=3.789E-07  Homo sapiens

Organism: Scyliorhinus torazame (NCBI:txid75743)

Radius of gyration: 29.29 Å; Cα contacts (8 Å, |Δi|>4): 1236; chains: 2; bounding box: 109×109×84 Å

Sequence (594 aa):
MYLIAVLCSLATIFTKVSSFCPSQCTCIFHSRSDGTGTRSVLCNDPDMSEVPVNVPLDTVKLRVEKTVVRQLPREAFYYLVDLRYLWLTYNAINTIDPRSFYNLKELHELRLDGNMLSTFPWNSLLEMPNLRTLDLHNNNLSNIPANAARYLRNITNLDVSSNILITLPPDLLDIWPANPRYQEFDRDPMQRVILGFQDNPWFCDCRISKLIELTKSEETPVILMDPLLTCSAPDNIAGVLFQRVELEQCLRPTVMTSATKITSPVGSNVLLRCDSTGFPTPLLVWFREGGLPVNHTMYLIAVLCSLATIFTKVSSFCPSQCTCIFHSRSDGTGTRSVLCNDPDMSEVPVNVPLDTVKLRVEKTVVRQLPREAFYYLVDLRYLWLTYNAINTIDPRSFYNLKELHELRLDGNMLSTFPWNSLLEMPNLRTLDLHNNNLSNIPANAARYLRNITNLDVSSNILITLPPDLLDIWPANPRYQEFDRDPMQRVILGFQDNPWFCDCRISKLIELTKSEETPVILMDPLLTCSAPDNIAGVLFQRVELEQCLRPTVMTSATKITSPVGSNVLLRCDSTGFPTPLLVWFREGGLPVNHT